Protein 4JJJ (pdb70)

Structure (mmCIF, N/CA/C/O backbone):
data_4JJJ
#
_entry.id   4JJJ
#
_cell.length_a   56.458
_cell.length_b   88.494
_cell.length_c   66.753
_cell.angle_alpha   90.00
_cell.angle_beta   113.72
_cell.angle_gamma   90.00
#
_symmetry.space_group_name_H-M   'P 1 21 1'
#
loop_
_entity.id
_entity.type
_entity.pdbx_description
1 polymer 'Cellulose 1,4-beta-cellobiosidase'
2 branched beta-D-glucopyranose-(1-4)-beta-D-glucopyranose
3 branched beta-D-glucopyranose-(1-4)-alpha-D-glucopyranose
4 branched beta-D-glucopyranose-(1-4)-beta-D-glucopyranose-(1-4)-beta-D-glucopyranose-(1-4)-beta-D-glucopyranose-(1-4)-beta-D-glucopyranose-(1-4)-beta-D-glucopyranose
5 non-polymer 'CALCIUM ION'
6 non-polymer 'SODIUM ION'
7 non-polymer 'FE (III) ION'
8 non-polymer 'ZINC ION'
9 non-polymer 'ACETATE ION'
10 non-polymer 1,2-ETHANEDIOL
11 water water
#
loop_
_atom_site.group_PDB
_atom_site.id
_atom_site.type_symbol
_atom_site.label_atom_id
_atom_site.label_alt_id
_atom_site.label_comp_id
_atom_site.label_asym_id
_atom_site.label_entity_id
_atom_site.label_seq_id
_atom_site.pdbx_PDB_ins_code
_atom_site.Cartn_x
_atom_site.Cartn_y
_atom_site.Cartn_z
_atom_site.occupancy
_atom_site.B_iso_or_equiv
_atom_site.auth_seq_id
_atom_site.auth_comp_id
_atom_site.auth_asym_id
_atom_site.auth_atom_id
_atom_site.pdbx_PDB_model_num
ATOM 1 N N . SER A 1 1 ? 11.450 25.216 19.142 1.00 26.55 1 SER A N 1
ATOM 2 C CA . SER A 1 1 ? 10.340 25.947 19.814 1.00 24.75 1 SER A CA 1
ATOM 3 C C . SER A 1 1 ? 10.899 26.860 20.944 1.00 23.17 1 SER A C 1
ATOM 4 O O . SER A 1 1 ? 12.091 26.749 21.383 1.00 21.02 1 SER A O 1
ATOM 7 N N . TYR A 1 2 ? 10.001 27.739 21.445 1.00 21.15 2 TYR A N 1
ATOM 8 C CA . TYR A 1 2 ? 10.416 28.450 22.650 1.00 15.37 2 TYR A CA 1
ATOM 9 C C . TYR A 1 2 ? 10.425 27.516 23.835 1.00 16.66 2 TYR A C 1
ATOM 10 O O . TYR A 1 2 ? 11.032 27.838 24.806 1.00 12.12 2 TYR A O 1
ATOM 19 N N . ASP A 1 3 ? 9.686 26.400 23.864 1.00 16.79 3 ASP A N 1
ATOM 20 C CA . ASP A 1 3 ? 9.788 25.480 24.985 1.00 17.76 3 ASP A CA 1
ATOM 21 C C . ASP A 1 3 ? 11.210 24.833 24.891 1.00 14.50 3 ASP A C 1
ATOM 22 O O . ASP A 1 3 ? 11.801 24.584 25.931 1.00 14.31 3 ASP A O 1
ATOM 27 N N . GLN A 1 4 ? 11.764 24.645 23.698 1.00 14.05 4 GLN A N 1
ATOM 28 C CA . GLN A 1 4 ? 13.190 24.170 23.529 1.00 15.64 4 GLN A CA 1
ATOM 29 C C . GLN A 1 4 ? 14.176 25.207 24.063 1.00 12.66 4 GLN A C 1
ATOM 30 O O . GLN A 1 4 ? 15.074 24.863 24.797 1.00 8.48 4 GLN A O 1
ATOM 36 N N . ALA A 1 5 ? 13.809 26.467 23.791 1.00 9.58 5 ALA A N 1
ATOM 37 C CA . ALA A 1 5 ? 14.658 27.624 24.297 1.00 8.11 5 ALA A CA 1
ATOM 38 C C . ALA A 1 5 ? 14.580 27.682 25.804 1.00 7.51 5 ALA A C 1
ATOM 39 O O . ALA A 1 5 ? 15.629 27.942 26.456 1.00 7.69 5 ALA A O 1
ATOM 41 N N . PHE A 1 6 ? 13.365 27.523 26.356 1.00 6.75 6 PHE A N 1
ATOM 42 C CA . PHE A 1 6 ? 13.228 27.451 27.818 1.00 6.96 6 PHE A CA 1
ATOM 43 C C . PHE A 1 6 ? 14.162 26.357 28.352 1.00 7.56 6 PHE A C 1
ATOM 44 O O . PHE A 1 6 ? 14.897 26.547 29.285 1.00 6.50 6 PHE A O 1
ATOM 52 N N . LEU A 1 7 ? 14.046 25.163 27.786 1.00 7.52 7 LEU A N 1
ATOM 53 C CA . LEU A 1 7 ? 14.765 24.057 28.428 1.00 6.82 7 LEU A CA 1
ATOM 54 C C . LEU A 1 7 ? 16.290 24.313 28.286 1.00 6.06 7 LEU A C 1
ATOM 55 O O . LEU A 1 7 ? 17.000 23.944 29.191 1.00 6.91 7 LEU A O 1
ATOM 60 N N . GLU A 1 8 ? 16.729 24.901 27.213 1.00 6.21 8 GLU A N 1
ATOM 61 C CA . GLU A 1 8 ? 18.165 25.186 27.010 1.00 6.63 8 GLU A CA 1
ATOM 62 C C . GLU A 1 8 ? 18.667 26.154 28.087 1.00 6.36 8 GLU A C 1
ATOM 63 O O . GLU A 1 8 ? 19.721 25.956 28.680 1.00 6.34 8 GLU A O 1
ATOM 69 N N . GLN A 1 9 ? 17.931 27.245 28.240 1.00 6.18 9 GLN A N 1
ATOM 70 C CA . GLN A 1 9 ? 18.275 28.243 29.263 1.00 5.93 9 GLN A CA 1
ATOM 71 C C . GLN A 1 9 ? 18.209 27.656 30.666 1.00 5.51 9 GLN A C 1
ATOM 72 O O . GLN A 1 9 ? 19.112 27.881 31.496 1.00 6.30 9 GLN A O 1
ATOM 78 N N . TYR A 1 10 ? 17.123 26.909 31.012 1.00 5.32 10 TYR A N 1
ATOM 79 C CA . TYR A 1 10 ? 16.984 26.202 32.245 1.00 5.23 10 TYR A CA 1
ATOM 80 C C . TYR A 1 10 ? 18.239 25.371 32.509 1.00 5.05 10 TYR A C 1
ATOM 81 O O . TYR A 1 10 ? 18.804 25.365 33.600 1.00 5.06 10 TYR A O 1
ATOM 90 N N . GLU A 1 11 ? 18.643 24.554 31.509 1.00 5.26 11 GLU A N 1
ATOM 91 C CA . GLU A 1 11 ? 19.809 23.691 31.663 1.00 5.64 11 GLU A CA 1
ATOM 92 C C . GLU A 1 11 ? 21.069 24.430 31.967 1.00 5.32 11 GLU A C 1
ATOM 93 O O . GLU A 1 11 ? 21.833 24.033 32.820 1.00 5.98 11 GLU A O 1
ATOM 99 N N . LYS A 1 12 ? 21.271 25.543 31.325 1.00 6.32 12 LYS A N 1
ATOM 100 C CA . LYS A 1 12 ? 22.422 26.411 31.655 1.00 5.67 12 LYS A CA 1
ATOM 101 C C . LYS A 1 12 ? 22.452 26.907 33.110 1.00 5.65 12 LYS A C 1
ATOM 102 O O . LYS A 1 12 ? 23.417 26.888 33.780 1.00 6.26 12 LYS A O 1
ATOM 108 N N . ILE A 1 13 ? 21.275 27.338 33.559 1.00 5.41 13 ILE A N 1
ATOM 109 C CA . ILE A 1 13 ? 21.134 27.887 34.906 1.00 5.45 13 ILE A CA 1
ATOM 110 C C . ILE A 1 13 ? 21.442 26.782 35.904 1.00 5.48 13 ILE A C 1
ATOM 111 O O . ILE A 1 13 ? 22.039 26.970 36.981 1.00 5.78 13 ILE A O 1
ATOM 116 N N . LYS A 1 14 ? 20.989 25.547 35.628 1.00 5.33 14 LYS A N 1
ATOM 117 C CA . LYS A 1 14 ? 21.073 24.454 36.586 1.00 6.09 14 LYS A CA 1
ATOM 118 C C . LYS A 1 14 ? 22.385 23.623 36.417 1.00 6.93 14 LYS A C 1
ATOM 119 O O . LYS A 1 14 ? 22.586 22.711 37.256 1.00 9.93 14 LYS A O 1
ATOM 125 N N . ASP A 1 15 ? 23.156 23.876 35.367 1.00 6.84 15 ASP A N 1
ATOM 126 C CA . ASP A 1 15 ? 24.433 23.141 35.193 1.00 7.75 15 ASP A CA 1
ATOM 127 C C . ASP A 1 15 ? 25.494 23.671 36.161 1.00 8.39 15 ASP A C 1
ATOM 128 O O . ASP A 1 15 ? 25.819 24.838 36.167 1.00 8.15 15 ASP A O 1
ATOM 133 N N . PRO A 1 16 ? 25.984 22.820 37.082 1.00 8.97 16 PRO A N 1
ATOM 134 C CA . PRO A 1 16 ? 26.933 23.338 38.067 1.00 10.33 16 PRO A CA 1
ATOM 135 C C . PRO A 1 16 ? 28.141 24.060 37.496 1.00 9.56 16 PRO A C 1
ATOM 136 O O . PRO A 1 16 ? 28.681 24.986 38.147 1.00 9.24 16 PRO A O 1
ATOM 140 N N . ALA A 1 17 ? 28.544 23.715 36.289 1.00 8.32 17 ALA A N 1
ATOM 141 C CA . ALA A 1 17 ? 29.686 24.379 35.642 1.00 7.65 17 ALA A CA 1
ATOM 142 C C . ALA A 1 17 ? 29.409 25.839 35.361 1.00 8.08 17 ALA A C 1
ATOM 143 O O . ALA A 1 17 ? 30.316 26.666 35.211 1.00 10.20 17 ALA A O 1
ATOM 145 N N . SER A 1 18 ? 28.137 26.227 35.204 1.00 7.20 18 SER A N 1
ATOM 146 C CA . SER A 1 18 ? 27.801 27.604 34.984 1.00 8.14 18 SER A CA 1
ATOM 147 C C . SER A 1 18 ? 28.038 28.477 36.232 1.00 8.16 18 SER A C 1
ATOM 148 O O . SER A 1 18 ? 28.215 29.712 36.094 1.00 8.43 18 SER A O 1
ATOM 151 N N . GLY A 1 19 ? 27.907 27.928 37.409 1.00 7.56 19 GLY A N 1
ATOM 152 C CA . GLY A 1 19 ? 28.189 28.654 38.620 1.00 7.34 19 GLY A CA 1
ATOM 153 C C . GLY A 1 19 ? 27.081 29.536 39.178 1.00 6.74 19 GLY A C 1
ATOM 154 O O . GLY A 1 19 ? 27.408 30.427 39.948 1.00 6.89 19 GLY A O 1
ATOM 155 N N . TYR A 1 20 ? 25.814 29.241 38.891 1.00 6.36 20 TYR A N 1
ATOM 156 C CA . TYR A 1 20 ? 24.700 30.057 39.450 1.00 6.39 20 TYR A CA 1
ATOM 157 C C . TYR A 1 20 ? 24.411 29.791 40.952 1.00 6.07 20 TYR A C 1
ATOM 158 O O . TYR A 1 20 ? 23.692 30.588 41.563 1.00 6.24 20 TYR A O 1
ATOM 167 N N . PHE A 1 21 ? 24.785 28.629 41.468 1.00 6.20 21 PHE A N 1
ATOM 168 C CA . PHE A 1 21 ? 24.391 28.186 42.767 1.00 6.97 21 PHE A CA 1
ATOM 169 C C . PHE A 1 21 ? 25.560 27.663 43.606 1.00 7.86 21 PHE A C 1
ATOM 170 O O . PHE A 1 21 ? 26.601 27.261 43.048 1.00 8.71 21 PHE A O 1
ATOM 178 N N A ARG A 1 22 ? 25.373 27.642 44.919 0.50 8.39 22 ARG A N 1
ATOM 179 N N B ARG A 1 22 ? 25.372 27.645 44.920 0.50 8.32 22 ARG A N 1
ATOM 180 C CA A ARG A 1 22 ? 26.212 26.818 45.819 0.50 8.83 22 ARG A CA 1
ATOM 181 C CA B ARG A 1 22 ? 26.217 26.839 45.831 0.50 8.68 22 ARG A CA 1
ATOM 182 C C A ARG A 1 22 ? 25.339 25.732 46.407 0.50 9.82 22 ARG A C 1
ATOM 183 C C B ARG A 1 22 ? 25.342 25.736 46.408 0.50 9.73 22 ARG A C 1
ATOM 184 O O A ARG A 1 22 ? 24.212 25.995 46.846 0.50 8.77 22 ARG A O 1
ATOM 185 O O B ARG A 1 22 ? 24.208 25.992 46.831 0.50 8.72 22 ARG A O 1
ATOM 200 N N . GLU A 1 23 ? 25.867 24.487 46.458 1.00 10.29 23 GLU A N 1
ATOM 201 C CA . GLU A 1 23 ? 25.145 23.370 46.967 1.00 11.12 23 GLU A CA 1
ATOM 202 C C . GLU A 1 23 ? 25.600 23.153 48.397 1.00 10.69 23 GLU A C 1
ATOM 203 O O . GLU A 1 23 ? 26.807 23.180 48.706 1.00 11.68 23 GLU A O 1
ATOM 209 N N . PHE A 1 24 ? 24.629 23.001 49.240 1.00 11.37 24 PHE A N 1
ATOM 210 C CA . PHE A 1 24 ? 24.782 22.646 50.673 1.00 13.79 24 PHE A CA 1
ATOM 211 C C . PHE A 1 24 ? 23.962 21.385 50.929 1.00 17.42 24 PHE A C 1
ATOM 212 O O . PHE A 1 24 ? 22.724 21.393 50.981 1.00 15.43 24 PHE A O 1
ATOM 220 N N A ASN A 1 25 ? 24.653 20.268 51.129 0.50 20.26 25 ASN A N 1
ATOM 221 N N B ASN A 1 25 ? 24.699 20.285 51.085 0.50 22.28 25 ASN A N 1
ATOM 222 C CA A ASN A 1 25 ? 23.978 18.984 51.441 0.50 21.06 25 ASN A CA 1
ATOM 223 C CA B ASN A 1 25 ? 24.128 18.945 51.310 0.50 24.46 25 ASN A CA 1
ATOM 224 C C A ASN A 1 25 ? 22.792 18.581 50.523 0.50 19.97 25 ASN A C 1
ATOM 225 C C B ASN A 1 25 ? 22.836 18.675 50.544 0.50 21.84 25 ASN A C 1
ATOM 226 O O A ASN A 1 25 ? 21.739 18.202 50.992 0.50 20.05 25 ASN A O 1
ATOM 227 O O B ASN A 1 25 ? 21.771 18.539 51.150 0.50 20.79 25 ASN A O 1
ATOM 236 N N . GLY A 1 26 ? 22.946 18.710 49.219 1.00 18.87 26 GLY A N 1
ATOM 237 C CA . GLY A 1 26 ? 21.884 18.317 48.316 1.00 18.16 26 GLY A CA 1
ATOM 238 C C . GLY A 1 26 ? 20.899 19.416 47.951 1.00 18.88 26 GLY A C 1
ATOM 239 O O . GLY A 1 26 ? 20.102 19.213 47.037 1.00 18.76 26 GLY A O 1
ATOM 240 N N . LEU A 1 27 ? 21.028 20.571 48.627 1.00 12.30 27 LEU A N 1
ATOM 241 C CA . LEU A 1 27 ? 20.091 21.697 48.377 1.00 10.79 27 LEU A CA 1
ATOM 242 C C . LEU A 1 27 ? 20.863 22.816 47.740 1.00 9.89 27 LEU A C 1
ATOM 243 O O . LEU A 1 27 ? 22.034 22.957 47.968 1.00 11.84 27 LEU A O 1
ATOM 248 N N . LEU A 1 28 ? 20.203 23.580 46.867 1.00 8.40 28 LEU A N 1
ATOM 249 C CA . LEU A 1 28 ? 20.840 24.640 46.106 1.00 7.46 28 LEU A CA 1
ATOM 250 C C . LEU A 1 28 ? 20.440 26.017 46.631 1.00 6.99 28 LEU A C 1
ATOM 251 O O . LEU A 1 28 ? 19.292 26.265 46.894 1.00 7.18 28 LEU A O 1
ATOM 256 N N . VAL A 1 29 ? 21.443 26.861 46.701 1.00 5.91 29 VAL A N 1
ATOM 257 C CA . VAL A 1 29 ? 21.282 28.271 47.067 1.00 5.88 29 VAL A CA 1
ATOM 258 C C . VAL A 1 29 ? 21.806 29.123 45.907 1.00 6.37 29 VAL A C 1
ATOM 259 O O . VAL A 1 29 ? 22.995 29.100 45.571 1.00 6.34 29 VAL A O 1
ATOM 263 N N . PRO A 1 30 ? 20.915 29.872 45.246 1.00 5.39 30 PRO A N 1
ATOM 264 C CA . PRO A 1 30 ? 21.375 30.690 44.123 1.00 5.60 30 PRO A CA 1
ATOM 265 C C . PRO A 1 30 ? 22.169 31.889 44.590 1.00 5.36 30 PRO A C 1
ATOM 266 O O . PRO A 1 30 ? 21.878 32.434 45.654 1.00 5.89 30 PRO A O 1
ATOM 270 N N . TYR A 1 31 ? 23.155 32.283 43.826 1.00 5.19 31 TYR A N 1
ATOM 271 C CA . TYR A 1 31 ? 23.846 33.547 44.027 1.00 5.35 31 TYR A CA 1
ATOM 272 C C . TYR A 1 31 ? 23.064 34.641 43.375 1.00 5.34 31 TYR A C 1
ATOM 273 O O . TYR A 1 31 ? 22.289 34.416 42.471 1.00 5.82 31 TYR A O 1
ATOM 282 N N . HIS A 1 32 ? 23.355 35.897 43.768 1.00 5.33 32 HIS A N 1
ATOM 283 C CA . HIS A 1 32 ? 22.801 37.068 43.064 1.00 5.00 32 HIS A CA 1
ATOM 284 C C . HIS A 1 32 ? 23.194 37.031 41.587 1.00 5.16 32 HIS A C 1
ATOM 285 O O . HIS A 1 32 ? 22.414 37.251 40.693 1.00 5.92 32 HIS A O 1
ATOM 292 N N . SER A 1 33 ? 24.464 36.686 41.371 1.00 5.27 33 SER A N 1
ATOM 293 C CA . SER A 1 33 ? 25.018 36.579 39.993 1.00 5.69 33 SER A CA 1
ATOM 294 C C . SER A 1 33 ? 26.193 35.656 39.948 1.00 6.09 33 SER A C 1
ATOM 295 O O . SER A 1 33 ? 26.860 35.389 40.930 1.00 5.85 33 SER A O 1
ATOM 298 N N . VAL A 1 34 ? 26.488 35.179 38.744 1.00 6.03 34 VAL A N 1
ATOM 299 C CA . VAL A 1 34 ? 27.649 34.333 38.546 1.00 6.16 34 VAL A CA 1
ATOM 300 C C . VAL A 1 34 ? 28.943 35.098 38.867 1.00 6.20 34 VAL A C 1
ATOM 301 O O . VAL A 1 34 ? 29.820 34.586 39.647 1.00 7.76 34 VAL A O 1
ATOM 305 N N . GLU A 1 35 ? 29.007 36.321 38.391 1.00 7.06 35 GLU A N 1
ATOM 306 C CA . GLU A 1 35 ? 30.132 37.220 38.578 1.00 7.79 35 GLU A CA 1
ATOM 307 C C . GLU A 1 35 ? 30.078 37.771 39.995 1.00 6.99 35 GLU A C 1
ATOM 308 O O . GLU A 1 35 ? 29.002 38.073 40.491 1.00 7.47 35 GLU A O 1
ATOM 314 N N . THR A 1 36 ? 31.246 37.946 40.638 1.00 6.03 36 THR A N 1
ATOM 315 C CA . THR A 1 36 ? 31.315 38.396 41.982 1.00 5.89 36 THR A CA 1
ATOM 316 C C . THR A 1 36 ? 31.309 39.895 42.179 1.00 6.06 36 THR A C 1
ATOM 317 O O . THR A 1 36 ? 30.8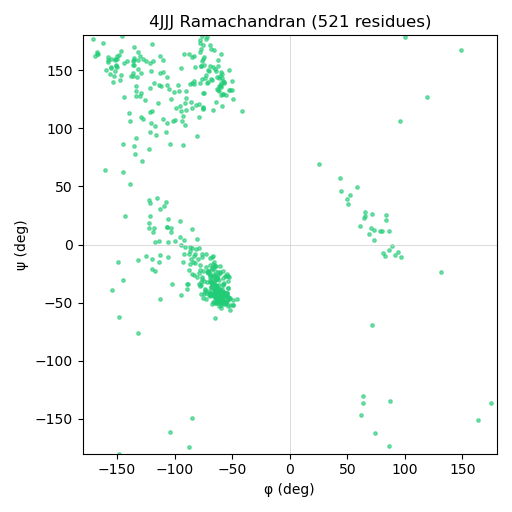09 40.366 43.166 1.00 5.98 36 THR A O 1
ATOM 321 N N A MET A 1 37 ? 31.893 40.642 41.237 0.50 5.88 37 MET A N 1
ATOM 322 N N B MET A 1 37 ? 31.866 40.637 41.228 0.50 5.73 37 MET A N 1
ATOM 323 C CA A MET A 1 37 ? 32.037 42.142 41.409 0.50 5.99 37 MET A CA 1
ATOM 324 C CA B MET A 1 37 ? 32.008 42.118 41.425 0.50 5.77 37 MET A CA 1
ATOM 325 C C A MET A 1 37 ? 30.842 42.857 40.808 0.50 5.48 37 MET A C 1
ATOM 326 C C B MET A 1 37 ? 30.841 42.863 40.809 0.50 5.36 37 MET A C 1
ATOM 327 O O A MET A 1 37 ? 30.809 43.135 39.587 0.50 6.87 37 MET A O 1
ATOM 328 O O B MET A 1 37 ? 30.828 43.177 39.593 0.50 6.75 37 MET A O 1
ATOM 337 N N . ILE A 1 38 ? 29.908 43.190 41.692 1.00 5.57 38 ILE A N 1
ATOM 338 C CA . ILE A 1 38 ? 28.673 43.782 41.303 1.00 5.29 38 ILE A CA 1
ATOM 339 C C . ILE A 1 38 ? 28.112 44.487 42.519 1.00 5.00 38 ILE A C 1
ATOM 340 O O . ILE A 1 38 ? 28.042 43.917 43.605 1.00 5.48 38 ILE A O 1
ATOM 345 N N . VAL A 1 39 ? 27.720 45.757 42.338 1.00 4.71 39 VAL A N 1
ATOM 346 C CA . VAL A 1 39 ? 27.298 46.588 43.438 1.00 5.11 39 VAL A CA 1
ATOM 34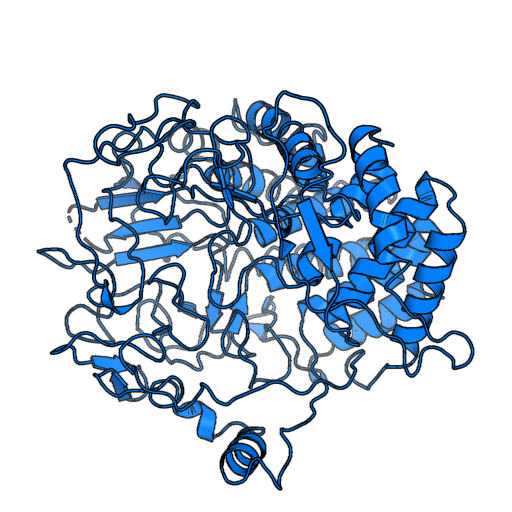7 C C . VAL A 1 39 ? 26.064 47.416 42.987 1.00 5.71 39 VAL A C 1
ATOM 348 O O . VAL A 1 39 ? 26.150 48.319 42.132 1.00 7.48 39 VAL A O 1
ATOM 352 N N . GLU A 1 40 ? 24.878 47.021 43.496 1.00 5.16 40 GLU A N 1
ATOM 353 C CA . GLU A 1 40 ? 23.640 47.627 42.957 1.00 5.51 40 GLU A CA 1
ATOM 354 C C . GLU A 1 40 ? 22.484 47.618 43.923 1.00 5.82 40 GLU A C 1
ATOM 355 O O . GLU A 1 40 ? 21.675 48.538 43.960 1.00 7.20 40 GLU A O 1
ATOM 361 N N . ALA A 1 41 ? 22.313 46.564 44.684 1.00 5.71 41 ALA A N 1
ATOM 362 C CA . ALA A 1 41 ? 21.311 46.402 45.697 1.00 5.43 41 ALA A CA 1
ATOM 363 C C . ALA A 1 41 ? 21.878 45.524 46.792 1.00 5.25 41 ALA A C 1
ATOM 364 O O . ALA A 1 41 ? 22.217 46.052 47.808 1.00 6.12 41 ALA A O 1
ATOM 366 N N . PRO A 1 42 ? 22.237 44.262 46.493 1.00 5.43 42 PRO A N 1
ATOM 367 C CA . PRO A 1 42 ? 23.341 43.598 47.197 1.00 5.64 42 PRO A CA 1
ATOM 368 C C . PRO A 1 42 ? 24.616 44.322 46.764 1.00 5.48 42 PRO A C 1
ATOM 369 O O . PRO A 1 42 ? 24.606 45.028 45.744 1.00 6.58 42 PRO A O 1
ATOM 373 N N . ASP A 1 43 ? 25.704 44.041 47.476 1.00 5.85 43 ASP A N 1
ATOM 374 C CA . ASP A 1 43 ? 26.966 44.661 47.153 1.00 5.72 43 ASP A CA 1
ATOM 375 C C . ASP A 1 43 ? 28.068 43.665 46.853 1.00 5.71 43 ASP A C 1
ATOM 376 O O . ASP A 1 43 ? 29.239 44.086 46.738 1.00 5.56 43 ASP A O 1
ATOM 381 N N . HIS A 1 44 ? 27.706 42.419 46.641 1.00 5.62 44 HIS A N 1
ATOM 382 C CA . HIS A 1 44 ? 28.613 41.363 46.207 1.00 6.13 44 HIS A CA 1
ATOM 383 C C . HIS A 1 44 ? 27.823 40.321 45.474 1.00 6.46 44 HIS A C 1
ATOM 384 O O . HIS A 1 44 ? 26.685 40.006 45.922 1.00 6.06 44 HIS A O 1
ATOM 391 N N . GLY A 1 45 ? 28.382 39.774 44.374 1.00 6.48 45 GLY A N 1
ATOM 392 C CA . GLY A 1 45 ? 27.653 38.824 43.516 1.00 6.04 45 GLY A CA 1
ATOM 393 C C . GLY A 1 45 ? 27.290 37.563 44.193 1.00 5.88 45 GLY A C 1
ATOM 394 O O . GLY A 1 45 ? 26.369 36.871 43.742 1.00 6.19 45 GLY A O 1
ATOM 395 N N . HIS A 1 46 ? 28.085 37.114 45.191 1.00 5.23 46 HIS A N 1
ATOM 396 C CA . HIS A 1 46 ? 27.784 35.885 45.844 1.00 5.59 46 HIS A CA 1
ATOM 397 C C . HIS A 1 46 ? 27.218 36.082 47.242 1.00 5.55 46 HIS A C 1
ATOM 398 O O . HIS A 1 46 ? 27.060 35.129 47.990 1.00 6.61 46 HIS A O 1
ATOM 405 N N . GLN A 1 47 ? 26.653 37.289 47.486 1.00 5.91 47 GLN A N 1
ATOM 406 C CA . GLN A 1 47 ? 25.539 37.358 48.324 1.00 5.94 47 GLN A CA 1
ATOM 407 C C . GLN A 1 47 ? 24.402 36.710 47.598 1.00 6.02 47 GLN A C 1
ATOM 408 O O . GLN A 1 47 ? 24.491 36.493 46.421 1.00 6.36 47 GLN A O 1
ATOM 414 N N . THR A 1 48 ? 23.282 36.503 48.235 1.00 5.82 48 THR A N 1
ATOM 415 C CA . THR A 1 48 ? 22.035 36.263 47.563 1.00 5.85 48 THR A CA 1
ATOM 416 C C . THR A 1 48 ? 20.893 36.882 48.360 1.00 5.37 48 THR A C 1
ATOM 417 O O . THR A 1 48 ? 21.065 37.550 49.385 1.00 5.32 48 THR A O 1
ATOM 421 N N . THR A 1 49 ? 19.719 36.725 47.809 1.00 5.11 49 THR A N 1
ATOM 422 C CA . THR A 1 49 ? 18.564 37.523 48.176 1.00 5.07 49 THR A CA 1
ATOM 423 C C . THR A 1 49 ? 17.329 36.693 48.207 1.00 5.24 49 THR A C 1
ATOM 424 O O . THR A 1 49 ? 17.224 35.648 47.494 1.00 5.50 49 THR A O 1
ATOM 428 N N . SER A 1 50 ? 16.339 37.156 48.925 1.00 4.77 50 SER A N 1
ATOM 429 C CA . SER A 1 50 ? 15.047 36.533 48.878 1.00 4.74 50 SER A CA 1
ATOM 430 C C . SER A 1 50 ? 14.468 36.699 47.458 1.00 4.69 50 SER A C 1
ATOM 431 O O . SER A 1 50 ? 13.705 35.825 46.969 1.00 5.09 50 SER A O 1
ATOM 434 N N . GLU A 1 51 ? 14.808 37.763 46.770 1.00 4.40 51 GLU A N 1
ATOM 435 C CA . GLU A 1 51 ? 14.496 37.901 45.403 1.00 4.42 51 GLU A CA 1
ATOM 436 C C . GLU A 1 51 ? 14.956 36.670 44.611 1.00 4.46 51 GLU A C 1
ATOM 437 O O . GLU A 1 51 ? 14.228 36.120 43.802 1.00 4.21 51 GLU A O 1
ATOM 443 N N . ALA A 1 52 ? 16.239 36.355 44.708 1.00 4.70 52 ALA A N 1
ATOM 444 C CA . ALA A 1 52 ? 16.765 35.195 43.962 1.00 4.49 52 ALA A CA 1
ATOM 445 C C . ALA A 1 52 ? 16.018 33.942 44.254 1.00 4.44 52 ALA A C 1
ATOM 446 O O . ALA A 1 52 ? 15.726 33.167 43.348 1.00 4.80 52 ALA A O 1
ATOM 448 N N . PHE A 1 53 ? 15.692 33.742 45.546 1.00 4.69 53 PHE A N 1
ATOM 449 C CA . PHE A 1 53 ? 14.899 32.554 45.871 1.00 5.18 53 PHE A CA 1
ATOM 450 C C . PHE A 1 53 ? 13.514 32.534 45.257 1.00 5.54 53 PHE A C 1
ATOM 451 O O . PHE A 1 53 ? 13.122 31.529 44.702 1.00 5.40 53 PHE A O 1
ATOM 459 N N . SER A 1 54 ? 12.878 33.716 45.152 1.00 5.48 54 SER A N 1
ATOM 460 C CA . SER A 1 54 ? 11.572 33.770 44.498 1.00 5.28 54 SER A CA 1
ATOM 461 C C . SER A 1 54 ? 11.667 33.424 43.043 1.00 5.03 54 SER A C 1
ATOM 462 O O . SER A 1 54 ? 10.790 32.779 42.470 1.00 5.51 54 SER A O 1
ATOM 465 N N . TYR A 1 55 ? 12.765 33.844 42.380 1.00 4.82 55 TYR A N 1
ATOM 466 C CA . TYR A 1 55 ? 13.001 33.511 41.011 1.00 4.66 55 TYR A CA 1
ATOM 467 C C . TYR A 1 55 ? 13.374 32.023 40.806 1.00 4.81 55 TYR A C 1
ATOM 468 O O . TYR A 1 55 ? 13.003 31.428 39.812 1.00 5.30 55 TYR A O 1
ATOM 477 N N . TYR A 1 56 ? 14.051 31.437 41.788 1.00 4.80 56 TYR A N 1
ATOM 478 C CA . TYR A 1 56 ? 14.389 30.016 41.766 1.00 5.31 56 TYR A CA 1
ATOM 479 C C . TYR A 1 56 ? 13.100 29.216 41.787 1.00 5.22 56 TYR A C 1
ATOM 480 O O . TYR A 1 56 ? 12.890 28.305 40.985 1.00 5.31 56 TYR A O 1
ATOM 489 N N . LEU A 1 57 ? 12.163 29.628 42.613 1.00 5.16 57 LEU A N 1
ATOM 490 C CA . LEU A 1 57 ? 10.805 29.004 42.635 1.00 5.32 57 LEU A CA 1
ATOM 491 C C . LEU A 1 57 ? 10.224 29.118 41.252 1.00 5.33 57 LEU A C 1
ATOM 492 O O . LEU A 1 57 ? 9.644 28.154 40.691 1.00 5.75 57 LEU A O 1
ATOM 497 N N . TRP A 1 58 ? 10.235 30.346 40.669 1.00 5.09 58 TRP A N 1
ATOM 498 C CA . TRP A 1 58 ? 9.608 30.587 39.390 1.00 5.22 58 TRP A CA 1
ATOM 499 C C . TRP A 1 58 ? 10.157 29.658 38.303 1.00 5.26 58 TRP A C 1
ATOM 500 O O . TRP A 1 58 ? 9.410 29.061 37.473 1.00 5.49 58 TRP A O 1
ATOM 511 N N . LEU A 1 59 ? 11.510 29.464 38.294 1.00 4.73 59 LEU A N 1
ATOM 512 C CA . LEU A 1 59 ? 12.118 28.632 37.304 1.00 5.51 59 LEU A CA 1
ATOM 513 C C . LEU A 1 59 ? 11.671 27.184 37.452 1.00 5.58 59 LEU A C 1
ATOM 514 O O . LEU A 1 59 ? 11.355 26.535 36.434 1.00 6.16 59 LEU A O 1
ATOM 519 N N . GLU A 1 60 ? 11.651 26.689 38.680 1.00 5.59 60 GLU A N 1
ATOM 520 C CA . GLU A 1 60 ? 11.205 25.315 38.880 1.00 5.86 60 GLU A CA 1
ATOM 521 C C . GLU A 1 60 ? 9.738 25.113 38.680 1.00 5.98 60 GLU A C 1
ATOM 522 O O . GLU A 1 60 ? 9.344 24.007 38.306 1.00 7.28 60 GLU A O 1
ATOM 528 N N . ALA A 1 61 ? 8.941 26.177 38.846 1.00 5.60 61 ALA A N 1
ATOM 529 C CA . ALA A 1 61 ? 7.504 25.985 38.585 1.00 5.91 61 ALA A CA 1
ATOM 530 C C . ALA A 1 61 ? 7.287 25.799 37.094 1.00 5.51 61 ALA A C 1
ATOM 531 O O . ALA A 1 61 ? 6.475 24.959 36.624 1.00 6.14 61 ALA A O 1
ATOM 533 N N . TYR A 1 62 ? 7.946 26.593 36.258 1.00 5.72 62 TYR A N 1
ATOM 534 C CA . TYR A 1 62 ? 7.887 26.420 34.796 1.00 5.85 62 TYR A CA 1
ATOM 535 C C . TYR A 1 62 ? 8.496 25.085 34.396 1.00 5.70 62 TYR A C 1
ATOM 536 O O . TYR A 1 62 ? 7.978 24.444 33.492 1.00 6.67 62 TYR A O 1
ATOM 545 N N . TYR A 1 63 ? 9.515 24.619 35.063 1.00 6.65 63 TYR A N 1
ATOM 546 C CA . TYR A 1 63 ? 9.992 23.281 34.827 1.00 6.75 63 TYR A CA 1
ATOM 547 C C . TYR A 1 63 ? 8.912 22.241 35.080 1.00 7.41 63 TYR A C 1
ATOM 548 O O . TYR A 1 63 ? 8.732 21.308 34.269 1.00 6.91 63 TYR A O 1
ATOM 557 N N . GLY A 1 64 ? 8.186 22.336 36.183 1.00 6.91 64 GLY A N 1
ATOM 558 C CA . GLY A 1 64 ? 6.997 21.513 36.377 1.00 7.79 64 GLY A CA 1
ATOM 559 C C . GLY A 1 64 ? 5.967 21.576 35.326 1.00 9.25 64 GLY A C 1
ATOM 560 O O . GLY A 1 64 ? 5.397 20.572 34.927 1.00 10.12 64 GLY A O 1
ATOM 561 N N . ARG A 1 65 ? 5.687 22.762 34.823 1.00 8.15 65 ARG A N 1
ATOM 562 C CA . ARG A 1 65 ? 4.725 22.928 33.741 1.00 8.47 65 ARG A CA 1
ATOM 563 C C . ARG A 1 65 ? 5.128 22.150 32.522 1.00 8.68 65 ARG A C 1
ATOM 564 O O . ARG A 1 65 ? 4.327 21.415 31.923 1.00 8.75 65 ARG A O 1
ATOM 572 N N . VAL A 1 66 ? 6.394 22.266 32.197 1.00 7.78 66 VAL A N 1
ATOM 573 C CA . VAL A 1 66 ? 6.885 21.775 30.940 1.00 9.80 66 VAL A CA 1
ATOM 574 C C . VAL A 1 66 ? 7.071 20.230 31.042 1.00 9.73 66 VAL A C 1
ATOM 575 O O . VAL A 1 66 ? 6.835 19.505 30.035 1.00 12.95 66 VAL A O 1
ATOM 579 N N . THR A 1 67 ? 7.438 19.723 32.173 1.00 9.14 67 THR A N 1
ATOM 580 C CA . THR A 1 67 ? 7.827 18.307 32.297 1.00 10.80 67 THR A CA 1
ATOM 581 C C . THR A 1 67 ? 6.901 17.462 33.132 1.00 11.36 67 THR A C 1
ATOM 582 O O . THR A 1 67 ? 6.973 16.208 33.121 1.00 13.09 67 THR A O 1
ATOM 586 N N . GLY A 1 68 ? 6.025 18.049 33.919 1.00 9.44 68 GLY A N 1
ATOM 587 C CA . GLY A 1 68 ? 5.287 17.382 34.986 1.00 9.69 68 GLY A CA 1
ATOM 588 C C . GLY A 1 68 ? 6.021 16.918 36.175 1.00 10.67 68 GLY A C 1
ATOM 589 O O . GLY A 1 68 ? 5.433 16.244 37.022 1.00 10.65 68 GLY A O 1
ATOM 590 N N . ASP A 1 69 ? 7.288 17.267 36.348 1.00 8.37 69 ASP A N 1
ATOM 591 C CA . ASP A 1 69 ? 8.082 16.896 37.502 1.00 8.57 69 ASP A CA 1
ATOM 592 C C . ASP A 1 69 ? 8.125 18.076 38.452 1.00 9.35 69 ASP A C 1
ATOM 593 O O . ASP A 1 69 ? 8.737 19.124 38.115 1.00 8.11 69 ASP A O 1
ATOM 598 N N . TRP A 1 70 ? 7.399 17.923 39.552 1.00 8.05 70 TRP A N 1
ATOM 599 C CA . TRP A 1 70 ? 7.340 18.931 40.606 1.00 8.60 70 TRP A CA 1
ATOM 600 C C . TRP A 1 70 ? 8.387 18.797 41.705 1.00 8.38 70 TRP A C 1
ATOM 601 O O . TRP A 1 70 ? 8.387 19.602 42.664 1.00 8.28 70 TRP A O 1
ATOM 612 N N A LYS A 1 71 ? 9.313 17.815 41.679 0.50 8.08 71 LYS A N 1
ATOM 613 N N B LYS A 1 71 ? 9.293 17.841 41.593 0.50 8.19 71 LYS A N 1
ATOM 614 C CA A LYS A 1 71 ? 10.262 17.662 42.798 0.50 8.46 71 LYS A CA 1
ATOM 615 C CA B LYS A 1 71 ? 10.225 17.614 42.634 0.50 8.53 71 LYS A CA 1
ATOM 616 C C A LYS A 1 71 ? 11.276 18.817 42.813 0.50 8.12 71 LYS A C 1
ATOM 617 C C B LYS A 1 71 ? 11.180 18.800 42.763 0.50 8.14 71 LYS A C 1
ATOM 618 O O A LYS A 1 71 ? 11.637 19.276 43.902 0.50 8.40 71 LYS A O 1
ATOM 619 O O B LYS A 1 71 ? 11.358 19.283 43.883 0.50 8.29 71 LYS A O 1
ATOM 630 N N . PRO A 1 72 ? 11.700 19.337 41.637 1.00 7.52 72 PRO A N 1
ATOM 631 C CA . PRO A 1 72 ? 12.637 20.493 41.770 1.00 7.08 72 PRO A CA 1
ATOM 632 C C . PRO A 1 72 ? 11.984 21.705 42.460 1.00 6.59 72 PRO A C 1
ATOM 633 O O . PRO A 1 72 ? 12.658 22.392 43.261 1.00 7.49 72 PRO A O 1
ATOM 637 N N . LEU A 1 73 ? 10.712 21.953 42.222 1.00 7.60 73 LEU A N 1
ATOM 638 C CA . LEU A 1 73 ? 10.039 23.031 42.988 1.00 7.00 73 LEU A CA 1
ATOM 639 C C . LEU A 1 73 ? 10.041 22.755 44.488 1.00 8.19 73 LEU A C 1
ATOM 640 O O . LEU A 1 73 ? 10.286 23.644 45.306 1.00 8.32 73 LEU A O 1
ATOM 645 N N A HIS A 1 74 ? 9.729 21.515 44.906 0.50 7.58 74 HIS A N 1
ATOM 646 N N B HIS A 1 74 ? 9.749 21.521 44.824 0.50 9.00 74 HIS A N 1
ATOM 647 C CA A HIS A 1 74 ? 9.853 21.106 46.352 0.50 7.64 74 HIS A CA 1
ATOM 648 C CA B HIS A 1 74 ? 9.785 21.114 46.187 0.50 10.28 74 HIS A CA 1
ATOM 649 C C A HIS A 1 74 ? 11.247 21.350 46.909 0.50 7.42 74 HIS A C 1
ATOM 650 C C B HIS A 1 74 ? 11.118 21.356 46.862 0.50 9.40 74 HIS A C 1
ATOM 651 O O A HIS A 1 74 ? 11.418 21.923 47.997 0.50 8.37 74 HIS A O 1
ATOM 652 O O B HIS A 1 74 ? 11.190 21.885 47.973 0.50 10.68 74 HIS A O 1
ATOM 665 N N A ASP A 1 75 ? 12.259 20.927 46.168 0.50 7.56 75 ASP A N 1
ATOM 666 N N B ASP A 1 75 ? 12.180 21.004 46.173 0.50 9.22 75 ASP A N 1
ATOM 667 C CA A ASP A 1 75 ? 13.649 21.141 46.537 0.50 7.66 75 ASP A CA 1
ATOM 668 C CA B ASP A 1 75 ? 13.518 21.181 46.676 0.50 9.06 75 ASP A CA 1
ATOM 669 C C A ASP A 1 75 ? 13.929 22.650 46.809 0.50 6.67 75 ASP A C 1
ATOM 670 C C B ASP A 1 75 ? 14.014 22.642 46.743 0.50 7.36 75 ASP A C 1
ATOM 671 O O A ASP A 1 75 ? 14.524 23.026 47.831 0.50 6.60 75 ASP A O 1
ATOM 672 O O B ASP A 1 75 ? 14.908 22.971 47.509 0.50 7.34 75 ASP A O 1
ATOM 681 N N . ALA A 1 76 ? 13.435 23.498 45.898 1.00 6.49 76 ALA A N 1
ATOM 682 C CA . ALA A 1 76 ? 13.693 24.954 45.950 1.00 6.69 76 ALA A CA 1
ATOM 683 C C . ALA A 1 76 ? 12.986 25.522 47.223 1.00 6.55 76 ALA A C 1
ATOM 684 O O . ALA A 1 76 ? 13.590 26.301 47.956 1.00 7.00 76 ALA A O 1
ATOM 686 N N A TRP A 1 77 ? 11.762 25.083 47.464 0.50 6.21 77 TRP A N 1
ATOM 687 N N B TRP A 1 77 ? 11.742 25.124 47.514 0.50 7.79 77 TRP A N 1
ATOM 688 C CA A TRP A 1 77 ? 11.056 25.466 48.662 0.50 5.81 77 TRP A CA 1
ATOM 689 C CA B TRP A 1 77 ? 11.077 25.563 48.770 0.50 8.57 77 TRP A CA 1
ATOM 690 C C A TRP A 1 77 ? 11.807 24.977 49.914 0.50 6.48 77 TRP A C 1
ATOM 691 C C B TRP A 1 77 ? 11.857 25.146 49.982 0.50 8.51 77 TRP A C 1
ATOM 692 O O A TRP A 1 77 ? 11.960 25.722 50.885 0.50 6.32 77 TRP A O 1
ATOM 693 O O B TRP A 1 77 ? 12.001 25.856 50.968 0.50 8.32 77 TRP A O 1
ATOM 714 N N A GLU A 1 78 ? 12.280 23.722 49.910 0.70 7.66 78 GLU A N 1
ATOM 715 N N B GLU A 1 78 ? 12.303 23.894 49.946 0.30 9.26 78 GLU A N 1
ATOM 716 C CA A GLU A 1 78 ? 13.092 23.235 51.026 0.70 8.95 78 GLU A CA 1
ATOM 717 C CA B GLU A 1 78 ? 13.032 23.337 51.069 0.30 9.92 78 GLU A CA 1
ATOM 718 C C A GLU A 1 78 ? 14.328 24.058 51.281 0.70 8.37 78 GLU A C 1
ATOM 719 C C B GLU A 1 78 ? 14.347 24.070 51.286 0.30 9.06 78 GLU A C 1
ATOM 720 O O A GLU A 1 78 ? 14.628 24.398 52.457 0.70 8.07 78 GLU A O 1
ATOM 721 O O B GLU A 1 78 ? 14.744 24.316 52.435 0.30 8.88 78 GLU A O 1
ATOM 732 N N . SER A 1 79 ? 15.017 24.463 50.199 1.00 8.60 79 SER A N 1
ATOM 733 C CA . SER A 1 79 ? 16.184 25.272 50.319 1.00 7.43 79 SER A CA 1
ATOM 734 C C . SER A 1 79 ? 15.854 26.613 50.995 1.00 7.18 79 SER A C 1
ATOM 735 O O . SER A 1 79 ? 16.540 27.054 51.916 1.00 7.66 79 SER A O 1
ATOM 738 N N A MET A 1 80 ? 14.819 27.316 50.488 0.50 7.27 80 MET A N 1
ATOM 739 N N B MET A 1 80 ? 14.831 27.292 50.476 0.50 7.81 80 MET A N 1
ATOM 740 C CA A MET A 1 80 ? 14.285 28.560 51.111 0.50 7.36 80 MET A CA 1
ATOM 741 C CA B MET A 1 80 ? 14.343 28.513 51.083 0.50 8.33 80 MET A CA 1
ATOM 742 C C A MET A 1 80 ? 14.047 28.380 52.627 0.50 7.55 80 MET A C 1
ATOM 743 C C B MET A 1 80 ? 14.075 28.360 52.603 0.50 8.08 80 MET A C 1
ATOM 744 O O A MET A 1 80 ? 14.482 29.178 53.487 0.50 7.03 80 MET A O 1
ATOM 745 O O B MET A 1 80 ? 14.525 29.170 53.436 0.50 7.61 80 MET A O 1
ATOM 754 N N . GLU A 1 81 ? 13.299 27.330 53.010 1.00 8.37 81 GLU A N 1
ATOM 755 C CA . GLU A 1 81 ? 13.005 27.067 54.439 1.00 8.82 81 GLU A CA 1
ATOM 756 C C . GLU A 1 81 ? 14.238 26.796 55.239 1.00 9.16 81 GLU A C 1
ATOM 757 O O . GLU A 1 81 ? 14.309 27.157 56.429 1.00 9.78 81 GLU A O 1
ATOM 763 N N . THR A 1 82 ? 15.236 26.192 54.656 1.00 8.80 82 THR A N 1
ATOM 764 C CA . THR A 1 82 ? 16.442 25.853 55.347 1.00 8.83 82 THR A CA 1
ATOM 765 C C . THR A 1 82 ? 17.396 26.994 55.573 1.00 8.74 82 THR A C 1
ATOM 766 O O . THR A 1 82 ? 18.031 27.100 56.621 1.00 8.90 82 THR A O 1
ATOM 770 N N . PHE A 1 83 ? 17.449 27.894 54.574 1.00 7.32 83 PHE A N 1
ATOM 771 C CA . PHE A 1 83 ? 18.555 28.837 54.510 1.00 6.80 83 PHE A CA 1
ATOM 772 C C . PHE A 1 83 ? 18.178 30.313 54.641 1.00 6.80 83 PHE A C 1
ATOM 773 O O . PHE A 1 83 ? 19.034 31.107 54.884 1.00 6.69 83 PHE A O 1
ATOM 781 N N . ILE A 1 84 ? 16.947 30.687 54.351 1.00 6.45 84 ILE A N 1
ATOM 782 C CA . ILE A 1 84 ? 16.608 32.109 54.319 1.00 6.07 84 ILE A CA 1
ATOM 783 C C . ILE A 1 84 ? 15.334 32.512 55.086 1.00 6.53 84 ILE A C 1
ATOM 784 O O . ILE A 1 84 ? 15.167 33.685 55.299 1.00 6.20 84 ILE A O 1
ATOM 789 N N . ILE A 1 85 ? 14.494 31.558 55.478 1.00 6.91 85 ILE A N 1
ATOM 790 C CA . ILE A 1 85 ? 13.409 31.841 56.414 1.00 6.81 85 ILE A CA 1
ATOM 791 C C . ILE A 1 85 ? 14.033 31.517 57.774 1.00 7.22 85 ILE A C 1
ATOM 792 O O . ILE A 1 85 ? 14.299 30.378 58.033 1.00 8.65 85 ILE A O 1
ATOM 797 N N . PRO A 1 86 ? 14.293 32.506 58.624 1.00 7.44 86 PRO A N 1
ATOM 798 C CA . PRO A 1 86 ? 14.988 32.229 59.855 1.00 7.74 86 PRO A CA 1
ATOM 799 C C . PRO A 1 86 ? 14.358 31.103 60.635 1.00 8.33 86 PRO A C 1
ATOM 800 O O . PRO A 1 86 ? 13.119 31.116 60.862 1.00 8.17 86 PRO A O 1
ATOM 804 N N . GLY A 1 87 ? 15.226 30.166 61.095 1.00 9.42 87 GLY A N 1
ATOM 805 C CA . GLY A 1 87 ? 14.681 29.103 61.920 1.00 9.30 87 GLY A CA 1
ATOM 806 C C . GLY A 1 87 ? 14.645 29.492 63.372 1.00 9.74 87 GLY A C 1
ATOM 807 O O . GLY A 1 87 ? 15.016 30.562 63.710 1.00 8.25 87 GLY A O 1
ATOM 808 N N . THR A 1 88 ? 14.282 28.559 64.250 1.00 10.14 88 THR A N 1
ATOM 809 C CA . THR A 1 88 ? 14.193 28.896 65.673 1.00 11.31 88 THR A CA 1
ATOM 810 C C . THR A 1 88 ? 15.546 29.411 66.227 1.00 10.52 88 THR A C 1
ATOM 811 O O . THR A 1 88 ? 15.598 30.461 66.910 1.00 9.38 88 THR A O 1
ATOM 815 N N A LYS A 1 89 ? 16.626 28.738 65.856 0.50 11.74 89 LYS A N 1
ATOM 816 N N B LYS A 1 89 ? 16.656 28.776 65.890 0.50 11.52 89 LYS A N 1
ATOM 817 C CA A LYS A 1 89 ? 17.972 29.179 66.239 0.50 12.62 89 LYS A CA 1
ATOM 818 C CA B LYS A 1 89 ? 17.938 29.281 66.416 0.50 12.29 89 LYS A CA 1
ATOM 819 C C A LYS A 1 89 ? 18.234 30.609 65.861 0.50 11.20 89 LYS A C 1
ATOM 820 C C B LYS A 1 89 ? 18.402 30.555 65.765 0.50 11.28 89 LYS A C 1
ATOM 821 O O A LYS A 1 89 ? 18.877 31.370 66.624 0.50 9.66 89 LYS A O 1
ATOM 822 O O B LYS A 1 89 ? 19.386 31.145 66.242 0.50 10.42 89 LYS A O 1
ATOM 833 N N . ASP A 1 90 ? 17.747 30.983 64.674 1.00 9.91 90 ASP A N 1
ATOM 834 C CA . ASP A 1 90 ? 18.000 32.299 64.122 1.00 9.66 90 ASP A CA 1
ATOM 835 C C . ASP A 1 90 ? 17.087 33.405 64.694 1.00 7.63 90 ASP A C 1
ATOM 836 O O . ASP A 1 90 ? 17.512 34.531 64.825 1.00 8.56 90 ASP A O 1
ATOM 841 N N . GLN A 1 91 ? 15.846 33.068 65.038 1.00 8.80 91 GLN A N 1
ATOM 842 C CA . GLN A 1 91 ? 14.896 34.009 65.654 1.00 8.07 91 GLN A CA 1
ATOM 843 C C . GLN A 1 91 ? 14.309 33.400 66.932 1.00 9.20 91 GLN A C 1
ATOM 844 O O . GLN A 1 91 ? 13.158 33.004 67.031 1.00 8.55 91 GLN A O 1
ATOM 850 N N . PRO A 1 92 ? 15.165 33.315 67.989 1.00 8.92 92 PRO A N 1
ATOM 851 C CA . PRO A 1 92 ? 14.775 32.431 69.135 1.00 11.33 92 PRO A CA 1
ATOM 852 C C . PRO A 1 92 ? 13.884 32.993 70.226 1.00 11.29 92 PRO A C 1
ATOM 853 O O . PRO A 1 92 ? 13.298 32.178 71.001 1.00 11.71 92 PRO A O 1
ATOM 857 N N . THR A 1 93 ? 13.685 34.322 70.257 1.00 11.30 93 THR A N 1
ATOM 858 C CA . THR A 1 93 ? 13.013 34.937 71.423 1.00 12.09 93 THR A CA 1
ATOM 859 C C . THR A 1 93 ? 11.730 35.710 71.049 1.00 11.69 93 THR A C 1
ATOM 860 O O . THR A 1 93 ? 11.401 36.677 71.695 1.00 12.79 93 THR A O 1
ATOM 864 N N . ASN A 1 94 ? 10.964 35.238 70.083 1.00 10.26 94 ASN A N 1
ATOM 865 C CA . ASN A 1 94 ? 9.696 35.883 69.780 1.00 10.56 94 ASN A CA 1
ATOM 866 C C . ASN A 1 94 ? 8.685 35.774 70.954 1.00 13.81 94 ASN A C 1
ATOM 867 O O . ASN A 1 94 ? 7.741 36.535 71.020 1.00 13.75 94 ASN A O 1
ATOM 872 N N . SER A 1 95 ? 8.884 34.865 71.886 1.00 15.86 95 SER A N 1
ATOM 873 C CA . SER A 1 95 ? 7.914 34.782 73.041 1.00 17.85 95 SER A CA 1
ATOM 874 C C . SER A 1 95 ? 7.869 36.024 73.868 1.00 18.37 95 SER A C 1
ATOM 875 O O . SER A 1 95 ? 6.871 36.255 74.601 1.00 18.11 95 SER A O 1
ATOM 878 N N . ALA A 1 96 ? 8.929 36.788 73.837 1.00 17.13 96 ALA A N 1
ATOM 879 C CA . ALA A 1 96 ? 9.000 38.059 74.544 1.00 16.90 96 ALA A CA 1
ATOM 880 C C . ALA A 1 96 ? 8.248 39.192 73.877 1.00 15.20 96 ALA A C 1
ATOM 881 O O . ALA A 1 96 ? 8.141 40.259 74.467 1.00 17.96 96 ALA A O 1
ATOM 883 N N . TYR A 1 97 ? 7.803 38.967 72.634 1.00 12.85 97 TYR A N 1
ATOM 884 C CA . TYR A 1 97 ? 7.171 40.033 71.899 1.00 11.97 97 TYR A CA 1
ATOM 885 C C . TYR A 1 97 ? 5.850 40.361 72.574 1.00 14.05 97 TYR A C 1
ATOM 886 O O . TYR A 1 97 ? 5.113 39.432 73.033 1.00 16.86 97 TYR A O 1
ATOM 895 N N . ASN A 1 98 ? 5.546 41.647 72.614 1.00 13.95 98 ASN A N 1
ATOM 896 C CA . ASN A 1 98 ? 4.276 42.172 73.117 1.00 12.81 98 ASN A CA 1
ATOM 897 C C . ASN A 1 98 ? 3.543 42.969 72.028 1.00 12.43 98 ASN A C 1
ATOM 898 O O . ASN A 1 98 ? 3.908 44.120 71.714 1.00 11.64 98 ASN A O 1
ATOM 903 N N . PRO A 1 99 ? 2.495 42.379 71.446 1.00 12.47 99 PRO A N 1
ATOM 904 C CA . PRO A 1 99 ? 1.880 43.084 70.320 1.00 13.97 99 PRO A CA 1
ATOM 905 C C . PRO A 1 99 ? 1.202 44.398 70.704 1.00 12.47 99 PRO A C 1
ATOM 906 O O . PRO A 1 99 ? 0.975 45.255 69.873 1.00 13.93 99 PRO A O 1
ATOM 910 N N . ASN A 1 100 ? 0.878 44.559 71.996 1.00 13.93 100 ASN A N 1
ATOM 911 C CA . ASN A 1 100 ? 0.409 45.830 72.456 1.00 14.31 100 ASN A CA 1
ATOM 912 C C . ASN A 1 100 ? 1.469 46.922 72.580 1.00 13.85 100 ASN A C 1
ATOM 913 O O . ASN A 1 100 ? 1.148 48.099 72.701 1.00 16.79 100 ASN A O 1
ATOM 918 N N A SER A 1 101 ? 2.736 46.546 72.524 0.50 13.34 101 SER A N 1
ATOM 919 N N B SER A 1 101 ? 2.744 46.546 72.492 0.50 13.58 101 SER A N 1
ATOM 920 C CA A SER A 1 101 ? 3.827 47.497 72.506 0.50 13.28 101 SER A CA 1
ATOM 921 C CA B SER A 1 101 ? 3.880 47.471 72.548 0.50 13.68 101 SER A CA 1
ATOM 922 C C A SER A 1 101 ? 4.895 46.925 71.546 0.50 12.25 101 SER A C 1
ATOM 923 C C B SER A 1 101 ? 4.959 47.011 71.543 0.50 12.36 101 SER A C 1
ATOM 924 O O A SER A 1 101 ? 5.867 46.247 71.931 0.50 12.12 101 SER A O 1
ATOM 925 O O B SER A 1 101 ? 6.035 46.528 71.898 0.50 12.41 101 SER A O 1
ATOM 930 N N . PRO A 1 102 ? 4.620 47.109 70.258 1.00 11.52 102 PRO A N 1
ATOM 931 C CA . PRO A 1 102 ? 5.445 46.430 69.261 1.00 11.25 102 PRO A CA 1
ATOM 932 C C . PRO A 1 102 ? 6.844 46.829 69.099 1.00 11.09 102 PRO A C 1
ATOM 933 O O . PRO A 1 102 ? 7.670 45.977 68.726 1.00 8.92 102 PRO A O 1
ATOM 937 N N . ALA A 1 103 ? 7.157 48.090 69.381 1.00 10.43 103 ALA A N 1
ATOM 938 C CA . ALA A 1 103 ? 8.449 48.654 69.083 1.00 10.91 103 ALA A CA 1
ATOM 939 C C . ALA A 1 103 ? 8.521 49.995 69.773 1.00 11.91 103 ALA A C 1
ATOM 940 O O . ALA A 1 103 ? 7.476 50.593 70.089 1.00 11.54 103 ALA A O 1
ATOM 942 N N . THR A 1 104 ? 9.737 50.508 69.934 1.00 11.83 104 THR A N 1
ATOM 943 C CA . THR A 1 104 ? 9.978 51.887 70.321 1.00 11.84 104 THR A CA 1
ATOM 944 C C . THR A 1 104 ? 10.330 52.710 69.123 1.00 11.05 104 THR A C 1
ATOM 945 O O . THR A 1 104 ? 11.206 52.331 68.337 1.00 11.64 104 THR A O 1
ATOM 949 N N . TYR A 1 105 ? 9.681 53.861 68.950 1.00 11.24 105 TYR A N 1
ATOM 950 C CA . TYR A 1 105 ? 10.029 54.713 67.857 1.00 11.32 105 TYR A CA 1
ATOM 951 C C . TYR A 1 105 ? 11.479 55.201 67.832 1.00 11.76 105 TYR A C 1
ATOM 952 O O . TYR A 1 105 ? 12.024 55.625 68.868 1.00 12.64 105 TYR A O 1
ATOM 961 N N . ILE A 1 106 ? 12.077 55.149 66.639 1.00 9.84 106 ILE A N 1
ATOM 962 C CA . ILE A 1 106 ? 13.359 55.795 66.377 1.00 10.10 106 ILE A CA 1
ATOM 963 C C . ILE A 1 106 ? 13.147 56.598 65.103 1.00 11.09 106 ILE A C 1
ATOM 964 O O . ILE A 1 106 ? 12.692 56.024 64.081 1.00 9.96 106 ILE A O 1
ATOM 969 N N . PRO A 1 107 ? 13.454 57.872 65.079 1.00 10.29 107 PRO A N 1
ATOM 970 C CA . PRO A 1 107 ? 13.234 58.600 63.809 1.00 9.58 107 PRO A CA 1
ATOM 971 C C . PRO A 1 107 ? 14.237 58.253 62.767 1.00 10.24 107 PRO A C 1
ATOM 972 O O . PRO A 1 107 ? 15.408 58.019 63.061 1.00 10.64 107 PRO A O 1
ATOM 976 N N . GLU A 1 108 ? 13.824 58.180 61.517 1.00 11.33 108 GLU A N 1
ATOM 977 C CA . GLU A 1 108 ? 14.797 58.130 60.445 1.00 11.97 108 GLU A CA 1
ATOM 978 C C . GLU A 1 108 ? 15.449 59.500 60.345 1.00 13.37 108 GLU A C 1
ATOM 979 O O . GLU A 1 108 ? 14.861 60.512 60.684 1.00 13.16 108 GLU A O 1
ATOM 985 N N . GLN A 1 109 ? 16.691 59.531 59.917 1.00 12.30 109 GLN A N 1
ATOM 986 C CA . GLN A 1 109 ? 17.403 60.811 59.833 1.00 12.17 109 GLN A CA 1
ATOM 987 C C . GLN A 1 109 ? 17.617 61.191 58.372 1.00 10.42 109 GLN A C 1
ATOM 988 O O . GLN A 1 109 ? 17.731 60.315 57.447 1.00 11.04 109 GLN A O 1
ATOM 994 N N . PRO A 1 110 ? 17.838 62.467 58.083 1.00 10.86 110 PRO A N 1
ATOM 995 C CA . PRO A 1 110 ? 17.968 62.852 56.653 1.00 11.38 110 PRO A CA 1
ATOM 996 C C . PRO A 1 110 ? 19.237 62.410 55.912 1.00 10.44 110 PRO A C 1
ATOM 997 O O . PRO A 1 110 ? 19.212 62.277 54.648 1.00 10.82 110 PRO A O 1
ATOM 1001 N N . ASN A 1 111 ? 20.316 62.141 56.654 1.00 9.82 111 ASN A N 1
ATOM 1002 C CA . ASN A 1 111 ? 21.524 61.612 56.081 1.00 9.64 111 ASN A CA 1
ATOM 1003 C C . ASN A 1 111 ? 22.186 60.689 57.096 1.00 8.56 111 ASN A C 1
ATOM 1004 O O . ASN A 1 111 ? 21.767 60.556 58.251 1.00 9.77 111 ASN A O 1
ATOM 1009 N N . ALA A 1 112 ? 23.151 59.906 56.608 1.00 9.29 112 ALA A N 1
ATOM 1010 C CA . ALA A 1 112 ? 23.836 58.868 57.376 1.00 9.05 112 ALA A CA 1
ATOM 1011 C C . ALA A 1 112 ? 24.533 59.391 58.655 1.00 8.60 112 ALA A C 1
ATOM 1012 O O . ALA A 1 112 ? 24.594 58.677 59.672 1.00 10.28 112 ALA A O 1
ATOM 1014 N N . ASP A 1 113 ? 24.933 60.651 58.577 1.00 10.42 113 ASP A N 1
ATOM 1015 C CA . ASP A 1 113 ? 25.517 61.345 59.752 1.00 10.34 113 ASP A CA 1
ATOM 1016 C C . ASP A 1 113 ? 24.565 61.583 60.889 1.00 12.61 113 ASP A C 1
ATOM 1017 O O . ASP A 1 113 ? 24.984 61.946 62.019 1.00 14.46 113 ASP A O 1
ATOM 1022 N N . GLY A 1 114 ? 23.265 61.341 60.690 1.00 11.40 114 GLY A N 1
ATOM 1023 C CA . GLY A 1 114 ? 22.330 61.343 61.813 1.00 11.62 114 GLY A CA 1
ATOM 1024 C C . GLY A 1 114 ? 22.258 60.135 62.718 1.00 10.45 114 GLY A C 1
ATOM 1025 O O . GLY A 1 114 ? 21.515 60.073 63.724 1.00 12.94 114 GLY A O 1
ATOM 1026 N N . TYR A 1 115 ? 23.039 59.098 62.358 1.00 10.69 115 TYR A N 1
ATOM 1027 C CA . TYR A 1 115 ? 23.007 57.840 63.016 1.00 9.79 115 TYR A CA 1
ATOM 1028 C C . TYR A 1 115 ? 24.273 57.719 63.850 1.00 10.67 115 TYR A C 1
ATOM 1029 O O . TYR A 1 115 ? 25.372 58.104 63.369 1.00 11.54 115 TYR A O 1
ATOM 1038 N N . PRO A 1 116 ? 24.184 57.098 65.007 1.00 10.62 116 PRO A N 1
ATOM 1039 C CA . PRO A 1 116 ? 23.055 56.414 65.545 1.00 10.68 116 PRO A CA 1
ATOM 1040 C C . PRO A 1 116 ? 21.921 57.312 66.010 1.00 10.39 116 PRO A C 1
ATOM 1041 O O . PRO A 1 116 ? 22.149 58.437 66.468 1.00 10.84 116 PRO A O 1
ATOM 1045 N N . SER A 1 117 ? 20.685 56.860 65.694 1.00 9.71 117 SER A N 1
ATOM 1046 C CA . SER A 1 117 ? 19.453 57.601 65.945 1.00 9.78 117 SER A CA 1
ATOM 1047 C C . SER A 1 117 ? 18.827 57.113 67.242 1.00 9.80 117 SER A C 1
ATOM 1048 O O . SER A 1 117 ? 18.834 55.946 67.574 1.00 10.29 117 SER A O 1
ATOM 1051 N N . PRO A 1 118 ? 18.332 58.073 68.083 1.00 11.27 118 PRO A N 1
ATOM 1052 C CA . PRO A 1 118 ? 17.842 57.693 69.413 1.00 12.50 118 PRO A CA 1
ATOM 1053 C C . PRO A 1 118 ? 16.419 57.140 69.491 1.00 12.71 118 PRO A C 1
ATOM 1054 O O . PRO A 1 118 ? 15.525 57.467 68.685 1.00 13.17 118 PRO A O 1
ATOM 1058 N N . LEU A 1 119 ? 16.216 56.328 70.479 1.00 15.20 119 LEU A N 1
ATOM 1059 C CA . LEU A 1 119 ? 14.884 55.965 70.905 1.00 15.82 119 LEU A CA 1
ATOM 1060 C C . LEU A 1 119 ? 14.119 57.146 71.456 1.00 18.31 119 LEU A C 1
ATOM 1061 O O . LEU A 1 119 ? 14.697 57.952 72.206 1.00 16.65 119 LEU A O 1
ATOM 1066 N N A MET A 1 120 ? 12.837 57.237 71.101 0.70 16.33 120 MET A N 1
ATOM 1067 N N B MET A 1 120 ? 12.837 57.261 71.134 0.30 17.57 120 MET A N 1
ATOM 1068 C CA A MET A 1 120 ? 11.928 58.296 71.597 0.70 17.72 120 MET A CA 1
ATOM 1069 C CA B MET A 1 120 ? 12.021 58.373 71.638 0.30 18.66 120 MET A CA 1
ATOM 1070 C C A MET A 1 120 ? 10.674 57.670 72.198 0.70 18.19 120 MET A C 1
ATOM 1071 C C B MET A 1 120 ? 10.704 57.855 72.182 0.30 18.65 120 MET A C 1
ATOM 1072 O O A MET A 1 120 ? 9.767 57.204 71.530 0.70 16.18 120 MET A O 1
ATOM 1073 O O B MET A 1 120 ? 9.765 57.734 71.399 0.30 17.98 120 MET A O 1
ATOM 1082 N N . ASN A 1 121 ? 10.640 57.574 73.501 1.00 18.45 121 ASN A N 1
ATOM 1083 C CA . ASN A 1 121 ? 9.461 56.996 74.149 1.00 21.18 121 ASN A CA 1
ATOM 1084 C C . ASN A 1 121 ? 8.190 57.842 74.160 1.00 19.07 121 ASN A C 1
ATOM 1085 O O . ASN A 1 121 ? 7.087 57.265 74.452 1.00 17.65 121 ASN A O 1
ATOM 1090 N N . ASN A 1 122 ? 8.291 59.113 73.849 1.00 18.05 122 ASN A N 1
ATOM 1091 C CA . ASN A 1 122 ? 7.097 60.028 73.821 1.00 18.57 122 ASN A CA 1
ATOM 1092 C C . ASN A 1 122 ? 6.308 59.923 72.529 1.00 20.59 122 ASN A C 1
ATOM 1093 O O . ASN A 1 122 ? 5.277 60.555 72.402 1.00 18.61 122 ASN A O 1
ATOM 1098 N N . VAL A 1 123 ? 6.788 59.119 71.557 1.00 16.63 123 VAL A N 1
ATOM 1099 C CA . VAL A 1 123 ? 6.072 58.983 70.303 1.00 15.96 123 VAL A CA 1
ATOM 1100 C C . VAL A 1 123 ? 5.186 57.755 70.402 1.00 16.61 123 VAL A C 1
ATOM 1101 O O . VAL A 1 123 ? 5.675 56.681 70.662 1.00 16.34 123 VAL A O 1
ATOM 1105 N N . PRO A 1 124 ? 3.872 57.931 70.289 1.00 16.23 124 PRO A N 1
ATOM 1106 C CA . PRO A 1 124 ? 2.972 56.798 70.360 1.00 16.04 124 PRO A CA 1
ATOM 1107 C C . PRO A 1 124 ? 3.182 55.766 69.220 1.00 12.64 124 PRO A C 1
ATOM 1108 O O . PRO A 1 124 ? 3.363 56.170 68.101 1.00 15.64 124 PRO A O 1
ATOM 1112 N N . VAL A 1 125 ? 3.217 54.511 69.610 1.00 14.22 125 VAL A N 1
ATOM 1113 C CA . VAL A 1 125 ? 3.236 53.332 68.728 1.00 12.04 125 VAL A CA 1
ATOM 1114 C C . VAL A 1 125 ? 1.907 52.605 68.901 1.00 12.36 125 VAL A C 1
ATOM 1115 O O . VAL A 1 125 ? 1.357 52.370 70.034 1.00 14.64 125 VAL A O 1
ATOM 1119 N N . GLY A 1 126 ? 1.359 52.192 67.746 1.00 12.21 126 GLY A N 1
ATOM 1120 C CA . GLY A 1 126 ? 0.109 51.444 67.791 1.00 12.54 126 GLY A CA 1
ATOM 1121 C C . GLY A 1 126 ? 0.208 50.006 68.206 1.00 12.22 126 GLY A C 1
ATOM 1122 O O . GLY A 1 126 ? 1.299 49.502 68.556 1.00 14.79 126 GLY A O 1
ATOM 1123 N N . GLN A 1 127 ? -0.936 49.365 68.253 1.00 12.98 127 GLN A N 1
ATOM 1124 C CA . GLN A 1 127 ? -1.052 47.956 68.558 1.00 14.04 127 GLN A CA 1
ATOM 1125 C C . GLN A 1 127 ? -0.842 47.175 67.217 1.00 13.00 127 GLN A C 1
ATOM 1126 O O . GLN A 1 127 ? -1.304 47.568 66.165 1.00 13.84 127 GLN A O 1
ATOM 1132 N N . ASP A 1 128 ? -0.118 46.084 67.327 1.00 10.48 128 ASP A N 1
ATOM 1133 C CA . ASP A 1 128 ? -0.040 45.144 66.222 1.00 9.11 128 ASP A CA 1
ATOM 1134 C C . ASP A 1 128 ? -1.185 44.181 66.241 1.00 9.09 128 ASP A C 1
ATOM 1135 O O . ASP A 1 128 ? -1.253 43.362 67.179 1.00 9.77 128 ASP A O 1
ATOM 1140 N N . PRO A 1 129 ? -2.043 44.186 65.186 1.00 8.85 129 PRO A N 1
ATOM 1141 C CA . PRO A 1 129 ? -3.274 43.390 65.168 1.00 9.25 129 PRO A CA 1
ATOM 1142 C C . PRO A 1 129 ? -3.114 42.070 64.479 1.00 9.92 129 PRO A C 1
ATOM 1143 O O . PRO A 1 129 ? -4.085 41.352 64.344 1.00 10.68 129 PRO A O 1
ATOM 1147 N N . LEU A 1 130 ? -1.872 41.735 64.092 1.00 9.02 130 LEU A N 1
ATOM 1148 C CA . LEU A 1 130 ? -1.623 40.498 63.410 1.00 8.50 130 LEU A CA 1
ATOM 1149 C C . LEU A 1 130 ? -1.023 39.408 64.293 1.00 8.66 130 LEU A C 1
ATOM 1150 O O . LEU A 1 130 ? -1.295 38.235 64.090 1.00 9.57 130 LEU A O 1
ATOM 1155 N N . ALA A 1 131 ? -0.182 39.779 65.256 1.00 9.39 131 ALA A N 1
ATOM 1156 C CA . ALA A 1 131 ? 0.686 38.788 65.897 1.00 9.24 131 ALA A CA 1
ATOM 1157 C C . ALA A 1 131 ? -0.067 37.621 66.605 1.00 11.09 131 ALA A C 1
ATOM 1158 O O . ALA A 1 131 ? 0.262 36.458 66.469 1.00 10.89 131 ALA A O 1
ATOM 1160 N N A GLN A 1 132 ? -1.046 38.007 67.406 0.50 10.48 132 GLN A N 1
ATOM 1161 N N B GLN A 1 132 ? -1.123 37.969 67.322 0.50 10.63 132 GLN A N 1
ATOM 1162 C CA A GLN A 1 132 ? -1.762 37.044 68.221 0.50 13.56 132 GLN A CA 1
ATOM 1163 C CA B GLN A 1 132 ? -1.954 36.949 67.979 0.50 13.72 132 GLN A CA 1
ATOM 1164 C C A GLN A 1 132 ? -2.539 36.113 67.291 0.50 11.07 132 GLN A C 1
ATOM 1165 C C B GLN A 1 132 ? -2.743 36.062 67.013 0.50 12.21 132 GLN A C 1
ATOM 1166 O O A GLN A 1 132 ? -2.545 34.912 67.500 0.50 11.78 132 GLN A O 1
ATOM 1167 O O B GLN A 1 132 ? -2.827 34.842 67.156 0.50 12.15 132 GLN A O 1
ATOM 1178 N N A GLU A 1 133 ? -3.112 36.679 66.211 0.50 10.92 133 GLU A N 1
ATOM 1179 N N B GLU A 1 133 ? -3.307 36.684 65.980 0.50 12.35 133 GLU A N 1
ATOM 1180 C CA A GLU A 1 133 ? -3.842 35.876 65.245 0.50 9.82 133 GLU A CA 1
ATOM 1181 C CA B GLU A 1 133 ? -3.965 35.916 64.989 0.50 12.83 133 GLU A CA 1
ATOM 1182 C C A GLU A 1 133 ? -2.956 34.891 64.483 0.50 10.32 133 GLU A C 1
ATOM 1183 C C B GLU A 1 133 ? -2.998 34.905 64.371 0.50 11.95 133 GLU A C 1
ATOM 1184 O O A GLU A 1 133 ? -3.311 33.716 64.205 0.50 10.15 133 GLU A O 1
ATOM 1185 O O B GLU A 1 133 ? -3.324 33.717 64.123 0.50 11.63 133 GLU A O 1
ATOM 1196 N N . LEU A 1 134 ? -1.779 35.368 64.075 1.00 10.13 134 LEU A N 1
ATOM 1197 C CA . LEU A 1 134 ? -0.783 34.450 63.437 1.00 10.07 134 LEU A CA 1
ATOM 1198 C C . LEU A 1 134 ? -0.352 33.319 64.393 1.00 9.99 134 LEU A C 1
ATOM 1199 O O . LEU A 1 134 ? -0.208 32.206 63.943 1.00 9.22 134 LEU A O 1
ATOM 1204 N N . SER A 1 135 ? -0.119 33.663 65.647 1.00 11.00 135 SER A N 1
ATOM 1205 C CA . SER A 1 135 ? 0.285 32.665 66.631 1.00 13.50 135 SER A CA 1
ATOM 1206 C C . SER A 1 135 ? -0.833 31.640 66.809 1.00 12.73 135 SER A C 1
ATOM 1207 O O . SER A 1 135 ? -0.563 30.444 66.844 1.00 14.07 135 SER A O 1
ATOM 1210 N N A SER A 1 136 ? -2.070 32.096 66.905 0.50 13.42 136 SER A N 1
ATOM 1211 N N B SER A 1 136 ? -2.078 32.083 66.925 0.50 13.17 136 SER A N 1
ATOM 1212 C CA A SER A 1 136 ? -3.215 31.207 67.031 0.50 14.15 136 SER A CA 1
ATOM 1213 C CA B SER A 1 136 ? -3.259 31.201 66.962 0.50 13.75 136 SER A CA 1
ATOM 1214 C C A SER A 1 136 ? -3.465 30.396 65.800 0.50 13.34 136 SER A C 1
ATOM 1215 C C B SER A 1 136 ? -3.263 30.289 65.767 0.50 12.98 136 SER A C 1
ATOM 1216 O O A SER A 1 136 ? -4.020 29.298 65.880 0.50 12.43 136 SER A O 1
ATOM 1217 O O B SER A 1 136 ? -3.384 29.036 65.805 0.50 10.31 136 SER A O 1
ATOM 1222 N N . THR A 1 137 ? -3.077 30.905 64.607 1.00 11.81 137 THR A N 1
ATOM 1223 C CA . THR A 1 137 ? -3.318 30.172 63.421 1.00 11.23 137 THR A CA 1
ATOM 1224 C C . THR A 1 137 ? -2.240 29.060 63.194 1.00 10.58 137 THR A C 1
ATOM 1225 O O . THR A 1 137 ? -2.529 27.984 62.567 1.00 12.87 137 THR A O 1
ATOM 1229 N N . TYR A 1 138 ? -0.980 29.403 63.473 1.00 10.74 138 TYR A N 1
ATOM 1230 C CA . TYR A 1 138 ? 0.142 28.569 63.082 1.00 10.52 138 TYR A CA 1
ATOM 1231 C C . TYR A 1 138 ? 0.805 27.789 64.224 1.00 11.30 138 TYR A C 1
ATOM 1232 O O . TYR A 1 138 ? 1.673 26.945 63.968 1.00 13.50 138 TYR A O 1
ATOM 1241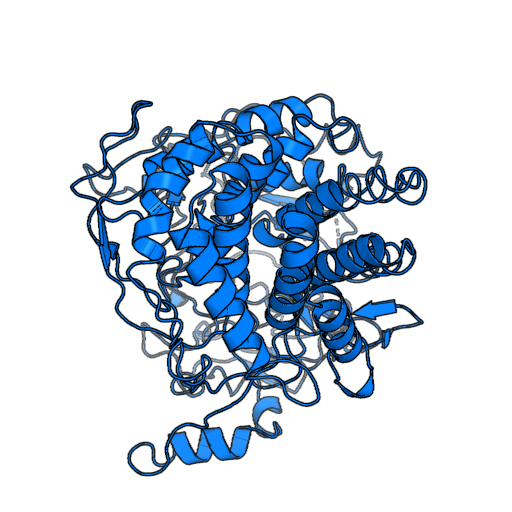 N N . GLY A 1 139 ? 0.422 28.143 65.432 1.00 11.45 139 GLY A N 1
ATOM 1242 C CA . GLY A 1 139 ? 0.936 27.452 66.658 1.00 11.10 139 GLY A CA 1
ATOM 1243 C C . GLY A 1 139 ? 2.385 27.735 66.991 1.00 11.32 139 GLY A C 1
ATOM 1244 O O . GLY A 1 139 ? 3.032 26.964 67.709 1.00 12.09 139 GLY A O 1
ATOM 1245 N N . THR A 1 140 ? 2.887 28.896 66.558 1.00 9.92 140 THR A N 1
ATOM 1246 C CA . THR A 1 140 ? 4.236 29.355 66.836 1.00 10.37 140 THR A CA 1
ATOM 1247 C C . THR A 1 140 ? 4.246 30.898 66.869 1.00 9.55 140 THR A C 1
ATOM 1248 O O . THR A 1 140 ? 3.363 31.532 66.280 1.00 11.61 140 THR A O 1
ATOM 1252 N N . ASN A 1 141 ? 5.164 31.490 67.602 1.00 9.34 141 ASN A N 1
ATOM 1253 C CA . ASN A 1 141 ? 5.353 32.914 67.622 1.00 9.69 141 ASN A CA 1
ATOM 1254 C C . ASN A 1 141 ? 6.374 33.366 66.557 1.00 9.76 141 ASN A C 1
ATOM 1255 O O . ASN A 1 141 ? 6.629 34.564 66.441 1.00 10.45 141 ASN A O 1
ATOM 1260 N N . GLU A 1 142 ? 6.979 32.472 65.808 1.00 9.62 142 GLU A N 1
ATOM 1261 C CA . GLU A 1 142 ? 7.972 32.770 64.861 1.00 9.37 142 GLU A CA 1
ATOM 1262 C C . GLU A 1 142 ? 7.305 33.409 63.594 1.00 9.78 142 GLU A C 1
ATOM 1263 O O . GLU A 1 142 ? 6.147 33.139 63.302 1.00 9.07 142 GLU A O 1
ATOM 1269 N N . ILE A 1 143 ? 8.106 34.125 62.799 1.00 7.93 143 ILE A N 1
ATOM 1270 C CA . ILE A 1 143 ? 7.654 34.776 61.514 1.00 7.68 143 ILE A CA 1
ATOM 1271 C C . ILE A 1 143 ? 8.031 33.805 60.436 1.00 7.11 143 ILE A C 1
ATOM 1272 O O . ILE A 1 143 ? 9.169 33.368 60.383 1.00 7.25 143 ILE A O 1
ATOM 1277 N N . TYR A 1 144 ? 7.109 33.492 59.520 1.00 6.78 144 TYR A N 1
ATOM 1278 C CA . TYR A 1 144 ? 7.383 32.730 58.349 1.00 6.61 144 TYR A CA 1
ATOM 1279 C C . TYR A 1 144 ? 7.432 33.690 57.113 1.00 7.14 144 TYR A C 1
ATOM 1280 O O . TYR A 1 144 ? 6.443 33.905 56.472 1.00 7.38 144 TYR A O 1
ATOM 1289 N N . GLY A 1 145 ? 8.614 34.221 56.920 1.00 6.83 145 GLY A N 1
ATOM 1290 C CA . GLY A 1 145 ? 8.920 35.208 55.865 1.00 7.13 145 GLY A CA 1
ATOM 1291 C C . GLY A 1 145 ? 10.365 35.140 55.578 1.00 7.09 145 GLY A C 1
ATOM 1292 O O . GLY A 1 145 ? 11.129 34.809 56.469 1.00 7.16 145 GLY A O 1
ATOM 1293 N N . MET A 1 146 ? 10.764 35.367 54.312 1.00 5.46 146 MET A N 1
ATOM 1294 C CA . MET A 1 146 ? 12.217 35.379 54.014 1.00 5.57 146 MET A CA 1
ATOM 1295 C C . MET A 1 146 ? 12.910 36.595 54.577 1.00 5.46 146 MET A C 1
ATOM 1296 O O . MET A 1 146 ? 12.430 37.729 54.413 1.00 5.84 146 MET A O 1
ATOM 1301 N N . HIS A 1 147 ? 14.123 36.433 55.117 1.00 5.05 147 HIS A N 1
ATOM 1302 C CA . HIS A 1 147 ? 15.032 37.553 55.292 1.00 5.41 147 HIS A CA 1
ATOM 1303 C C . HIS A 1 147 ? 15.618 37.934 53.928 1.00 4.90 147 HIS A C 1
ATOM 1304 O O . HIS A 1 147 ? 15.679 37.127 53.011 1.00 5.01 147 HIS A O 1
ATOM 1311 N N . TRP A 1 148 ? 16.033 39.196 53.758 1.00 4.62 148 TRP A N 1
ATOM 1312 C CA . TRP A 1 148 ? 16.281 39.647 52.390 1.00 4.88 148 TRP A CA 1
ATOM 1313 C C . TRP A 1 148 ? 17.639 39.290 51.796 1.00 5.04 148 TRP A C 1
ATOM 1314 O O . TRP A 1 148 ? 17.749 39.298 50.561 1.00 5.38 148 TRP A O 1
ATOM 1325 N N . LEU A 1 149 ? 18.628 39.104 52.632 1.00 5.05 149 LEU A N 1
ATOM 1326 C CA . LEU A 1 149 ? 20.057 39.095 52.167 1.00 4.99 149 LEU A CA 1
ATOM 1327 C C . LEU A 1 149 ? 20.859 38.075 52.958 1.00 5.30 149 LEU A C 1
ATOM 1328 O O . LEU A 1 149 ? 20.848 38.012 54.235 1.00 5.53 149 LEU A O 1
ATOM 1333 N N . LEU A 1 150 ? 21.529 37.190 52.195 1.00 5.56 150 LEU A N 1
ATOM 1334 C CA . LEU A 1 150 ? 22.517 36.214 52.714 1.00 5.43 150 LEU A CA 1
ATOM 1335 C C . LEU A 1 150 ? 23.855 36.451 52.105 1.00 5.41 150 LEU A C 1
ATOM 1336 O O . LEU A 1 150 ? 23.974 37.005 51.003 1.00 5.10 150 LEU A O 1
ATOM 1341 N N . ASP A 1 151 ? 24.891 35.983 52.797 1.00 5.63 151 ASP A N 1
ATOM 1342 C CA . ASP A 1 151 ? 26.236 35.912 52.268 1.00 7.04 151 ASP A CA 1
ATOM 1343 C C . ASP A 1 151 ? 26.553 34.433 51.998 1.00 7.17 151 ASP A C 1
ATOM 1344 O O . ASP A 1 151 ? 26.831 33.743 52.932 1.00 7.13 151 ASP A O 1
ATOM 1349 N N . VAL A 1 152 ? 26.375 34.006 50.761 1.00 7.20 152 VAL A N 1
ATOM 1350 C CA . VAL A 1 152 ? 26.392 32.558 50.422 1.00 8.15 152 VAL A CA 1
ATOM 1351 C C . VAL A 1 152 ? 27.800 31.892 50.587 1.00 8.51 152 VAL A C 1
ATOM 1352 O O . VAL A 1 152 ? 27.862 30.809 51.089 1.00 10.73 152 VAL A O 1
ATOM 1356 N N . ASP A 1 153 ? 28.836 32.577 50.147 1.00 9.21 153 ASP A N 1
ATOM 1357 C CA . ASP A 1 153 ? 30.217 32.068 50.274 1.00 10.88 153 ASP A CA 1
ATOM 1358 C C . ASP A 1 153 ? 30.900 32.589 51.527 1.00 11.64 153 ASP A C 1
ATOM 1359 O O . ASP A 1 153 ? 32.098 32.346 51.724 1.00 12.70 153 ASP A O 1
ATOM 1364 N N A ASN A 1 154 ? 30.219 33.336 52.378 0.50 10.30 154 ASN A N 1
ATOM 1365 N N B ASN A 1 154 ? 30.202 33.445 52.256 0.50 10.57 154 ASN A N 1
ATOM 1366 C CA A ASN A 1 154 ? 30.858 33.913 53.579 0.50 10.22 154 ASN A CA 1
ATOM 1367 C CA B ASN A 1 154 ? 30.691 34.014 53.504 0.50 10.83 154 ASN A CA 1
ATOM 1368 C C A ASN A 1 154 ? 32.013 34.802 53.229 0.50 10.29 154 ASN A C 1
ATOM 1369 C C B ASN A 1 154 ? 31.888 34.864 53.303 0.50 10.78 154 ASN A C 1
ATOM 1370 O O A ASN A 1 154 ? 33.055 34.794 53.872 0.50 9.62 154 ASN A O 1
ATOM 1371 O O B ASN A 1 154 ? 32.764 34.938 54.150 0.50 10.62 154 ASN A O 1
ATOM 1380 N N . VAL A 1 155 ? 31.832 35.617 52.197 1.00 9.88 155 VAL A N 1
ATOM 1381 C CA . VAL A 1 155 ? 32.897 36.501 51.815 1.00 9.59 155 VAL A CA 1
ATOM 1382 C C . VAL A 1 155 ? 33.201 37.519 52.866 1.00 9.82 155 VAL A C 1
ATOM 1383 O O . VAL A 1 155 ? 34.382 37.882 53.032 1.00 11.66 155 VAL A O 1
ATOM 1387 N N . TYR A 1 156 ? 32.220 37.875 53.668 1.00 8.04 156 TYR A N 1
ATOM 1388 C CA . TYR A 1 156 ? 32.423 38.845 54.738 1.00 8.30 156 TYR A CA 1
ATOM 1389 C C . TYR A 1 156 ? 32.924 38.229 56.062 1.00 8.18 156 TYR A C 1
ATOM 1390 O O . TYR A 1 156 ? 33.349 38.973 56.952 1.00 10.61 156 TYR A O 1
ATOM 1399 N N . GLY A 1 157 ? 32.789 36.930 56.218 1.00 8.83 157 GLY A N 1
ATOM 1400 C CA . GLY A 1 157 ? 33.318 36.238 57.411 1.00 9.55 157 GLY A CA 1
ATOM 1401 C C . GLY A 1 157 ? 32.465 36.178 58.632 1.00 9.11 157 GLY A C 1
ATOM 1402 O O . GLY A 1 157 ? 32.958 35.896 59.777 1.00 10.82 157 GLY A O 1
ATOM 1403 N N . PHE A 1 158 ? 31.165 36.543 58.553 1.00 8.93 158 PHE A N 1
ATOM 1404 C CA . PHE A 1 158 ? 30.337 36.557 59.717 1.00 9.16 158 PHE A CA 1
ATOM 1405 C C . PHE A 1 158 ? 29.927 35.222 60.229 1.00 10.09 158 PHE A C 1
ATOM 1406 O O . PHE A 1 158 ? 29.884 35.028 61.444 1.00 12.61 158 PHE A O 1
ATOM 1414 N N . GLY A 1 159 ? 29.617 34.262 59.369 1.00 9.03 159 GLY A N 1
ATOM 1415 C CA . GLY A 1 159 ? 29.084 32.984 59.858 1.00 9.03 159 GLY A CA 1
ATOM 1416 C C . GLY A 1 159 ? 27.788 33.043 60.584 1.00 9.39 159 GLY A C 1
ATOM 1417 O O . GLY A 1 159 ? 26.939 33.889 60.257 1.00 9.80 159 GLY A O 1
ATOM 1418 N N . PHE A 1 160 ? 27.605 32.174 61.572 1.00 9.78 160 PHE A N 1
ATOM 1419 C CA . PHE A 1 160 ? 26.363 32.048 62.262 1.00 10.58 160 PHE A CA 1
ATOM 1420 C C . PHE A 1 160 ? 26.540 32.736 63.594 1.00 12.04 160 PHE A C 1
ATOM 1421 O O . PHE A 1 160 ? 27.418 32.354 64.383 1.00 13.53 160 PHE A O 1
ATOM 1429 N N A CYS A 1 161 ? 25.729 33.734 63.882 0.50 10.82 161 CYS A N 1
ATOM 1430 N N B CYS A 1 161 ? 25.760 33.771 63.787 0.50 12.12 161 CYS A N 1
ATOM 1431 C CA A CYS A 1 161 ? 25.896 34.591 65.097 0.50 11.12 161 CYS A CA 1
ATOM 1432 C CA B CYS A 1 161 ? 25.874 34.587 64.961 0.50 14.01 161 CYS A CA 1
ATOM 1433 C C A CYS A 1 161 ? 27.343 34.969 65.447 0.50 12.79 161 CYS A C 1
ATOM 1434 C C B CYS A 1 161 ? 27.330 34.698 65.366 0.50 13.93 161 CYS A C 1
ATOM 1435 O O A CYS A 1 161 ? 27.749 35.076 66.626 0.50 13.49 161 CYS A O 1
ATOM 1436 O O B CYS A 1 161 ? 27.735 34.238 66.480 0.50 13.72 161 CYS A O 1
ATOM 1441 N N . GLY A 1 162 ? 28.082 35.275 64.423 1.00 12.98 162 GLY A N 1
ATOM 1442 C CA . GLY A 1 162 ? 29.450 35.730 64.607 1.00 14.55 162 GLY A CA 1
ATOM 1443 C C . GLY A 1 162 ? 30.488 34.653 64.579 1.00 15.00 162 GLY A C 1
ATOM 1444 O O . GLY A 1 162 ? 31.685 35.021 64.627 1.00 16.64 162 GLY A O 1
ATOM 1445 N N . ASP A 1 163 ? 30.095 33.375 64.416 1.00 12.31 163 ASP A N 1
ATOM 1446 C CA . ASP A 1 163 ? 31.124 32.252 64.516 1.00 12.92 163 ASP A CA 1
ATOM 1447 C C . ASP A 1 163 ? 32.103 32.120 63.333 1.00 11.97 163 ASP A C 1
ATOM 1448 O O . ASP A 1 163 ? 33.088 31.334 63.380 1.00 13.31 163 ASP A O 1
ATOM 1453 N N . GLY A 1 164 ? 31.895 32.865 62.230 1.00 12.52 164 GLY A N 1
ATOM 1454 C CA . GLY A 1 164 ? 32.822 32.853 61.157 1.00 12.15 164 GLY A CA 1
ATOM 1455 C C . GLY A 1 164 ? 32.836 31.622 60.313 1.00 14.57 164 GLY A C 1
ATOM 1456 O O . GLY A 1 164 ? 33.642 31.561 59.393 1.00 16.66 164 GLY A O 1
ATOM 1457 N N . THR A 1 165 ? 31.931 30.673 60.578 1.00 11.89 165 THR A N 1
ATOM 1458 C CA . THR A 1 165 ? 31.879 29.408 59.835 1.00 13.92 165 THR A CA 1
ATOM 1459 C C . THR A 1 165 ? 31.227 29.540 58.490 1.00 14.62 165 THR A C 1
ATOM 1460 O O . THR A 1 165 ? 30.504 30.530 58.230 1.00 14.09 165 THR A O 1
ATOM 1464 N N A ASP A 1 166 ? 31.474 28.584 57.575 0.50 15.37 166 ASP A N 1
ATOM 1465 N N B ASP A 1 166 ? 31.455 28.521 57.644 0.50 15.79 166 ASP A N 1
ATOM 1466 C CA A ASP A 1 166 ? 30.852 28.689 56.262 0.50 15.37 166 ASP A CA 1
ATOM 1467 C CA B ASP A 1 166 ? 31.017 28.541 56.268 0.50 16.19 166 ASP A CA 1
ATOM 1468 C C A ASP A 1 166 ? 29.917 27.532 55.956 0.50 15.07 166 ASP A C 1
ATOM 1469 C C B ASP A 1 166 ? 30.137 27.331 56.006 0.50 15.95 166 ASP A C 1
ATOM 1470 O O A ASP A 1 166 ? 29.551 27.311 54.811 0.50 15.35 166 ASP A O 1
ATOM 1471 O O B ASP A 1 166 ? 30.121 26.778 54.942 0.50 20.02 166 ASP A O 1
ATOM 1480 N N . ASP A 1 167 ? 29.387 26.927 56.995 1.00 14.58 167 ASP A N 1
ATOM 1481 C CA . ASP A 1 167 ? 28.507 25.799 56.830 1.00 14.99 167 ASP A CA 1
ATOM 1482 C C . ASP A 1 167 ? 27.128 26.142 56.247 1.00 14.37 167 ASP A C 1
ATOM 1483 O O . ASP A 1 167 ? 26.482 25.244 55.709 1.00 13.81 167 ASP A O 1
ATOM 1488 N N . ALA A 1 168 ? 26.670 27.376 56.385 1.00 12.08 168 ALA A N 1
ATOM 1489 C CA . ALA A 1 168 ? 25.391 27.790 55.801 1.00 11.52 168 ALA A CA 1
ATOM 1490 C C . ALA A 1 168 ? 25.649 29.257 55.346 1.00 9.73 168 ALA A C 1
ATOM 1491 O O . ALA A 1 168 ? 26.527 29.948 55.905 1.00 10.30 168 ALA A O 1
ATOM 1493 N N . PRO A 1 169 ? 24.895 29.753 54.373 1.00 8.78 169 PRO A N 1
ATOM 1494 C CA . PRO A 1 169 ? 24.929 31.150 54.121 1.00 8.62 169 PRO A CA 1
ATOM 1495 C C . PRO A 1 169 ? 24.734 32.002 55.382 1.00 7.81 169 PRO A C 1
ATOM 1496 O O . PRO A 1 169 ? 23.851 31.643 56.217 1.00 8.29 169 PRO A O 1
ATOM 1500 N N . ALA A 1 170 ? 25.449 33.119 55.538 1.00 7.29 170 ALA A N 1
ATOM 1501 C CA . ALA A 1 170 ? 25.259 33.974 56.706 1.00 6.86 170 ALA A CA 1
ATOM 1502 C C . ALA A 1 170 ? 24.074 34.937 56.550 1.00 6.61 170 ALA A C 1
ATOM 1503 O O . ALA A 1 170 ? 23.952 35.547 55.469 1.00 6.66 170 ALA A O 1
ATOM 1505 N N . TYR A 1 171 ? 23.314 35.154 57.604 1.00 7.64 171 TYR A N 1
ATOM 1506 C CA . TYR A 1 171 ? 22.267 36.216 57.557 1.00 6.61 171 TYR A CA 1
ATOM 1507 C C . TYR A 1 171 ? 22.917 37.509 57.827 1.00 6.41 171 TYR A C 1
ATOM 1508 O O . TYR A 1 171 ? 23.502 37.708 58.892 1.00 7.03 171 TYR A O 1
ATOM 1517 N N . ILE A 1 172 ? 22.842 38.473 56.890 1.00 6.27 172 ILE A N 1
ATOM 1518 C CA . ILE A 1 172 ? 23.488 39.724 57.015 1.00 6.37 172 ILE A CA 1
ATOM 1519 C C . ILE A 1 172 ? 22.529 40.848 56.599 1.00 6.71 172 ILE A C 1
ATOM 1520 O O . ILE A 1 172 ? 21.466 40.592 56.009 1.00 6.53 172 ILE A O 1
ATOM 1525 N N . ASN A 1 173 ? 22.904 42.081 56.848 1.00 6.53 173 ASN A N 1
ATOM 1526 C CA . ASN A 1 173 ? 22.139 43.227 56.405 1.00 6.05 173 ASN A CA 1
ATOM 1527 C C . ASN A 1 173 ? 23.100 44.355 56.135 1.00 6.31 173 ASN A C 1
ATOM 1528 O O . ASN A 1 173 ? 24.298 44.272 56.490 1.00 6.91 173 ASN A O 1
ATOM 1533 N N . THR A 1 174 ? 22.631 45.338 55.411 1.00 6.14 174 THR A N 1
ATOM 1534 C CA . THR A 1 174 ? 23.437 46.484 54.975 1.00 6.23 174 THR A CA 1
ATOM 1535 C C . THR A 1 174 ? 22.640 47.775 55.278 1.00 6.60 174 THR A C 1
ATOM 1536 O O . THR A 1 174 ? 22.941 48.456 56.250 1.00 7.84 174 THR A O 1
ATOM 1540 N N . TYR A 1 175 ? 21.625 48.111 54.493 1.00 6.39 175 TYR A N 1
ATOM 1541 C CA . TYR A 1 175 ? 20.896 49.366 54.712 1.00 6.33 175 TYR A CA 1
ATOM 1542 C C . TYR A 1 175 ? 20.356 49.498 56.101 1.00 6.04 175 TYR A C 1
ATOM 1543 O O . TYR A 1 175 ? 19.621 48.641 56.594 1.00 6.37 175 TYR A O 1
ATOM 1552 N N . GLN A 1 176 ? 20.698 50.661 56.683 1.00 7.04 176 GLN A N 1
ATOM 1553 C CA . GLN A 1 176 ? 20.287 51.025 58.029 1.00 8.69 176 GLN A CA 1
ATOM 1554 C C . GLN A 1 176 ? 20.093 52.536 58.252 1.00 7.67 176 GLN A C 1
ATOM 1555 O O . GLN A 1 176 ? 19.422 52.924 59.250 1.00 10.04 176 GLN A O 1
ATOM 1561 N N . ARG A 1 177 ? 20.573 53.354 57.375 1.00 8.49 177 ARG A N 1
ATOM 1562 C CA . ARG A 1 177 ? 20.780 54.818 57.721 1.00 7.23 177 ARG A CA 1
ATOM 1563 C C . ARG A 1 177 ? 20.052 55.746 56.817 1.00 7.83 177 ARG A C 1
ATOM 1564 O O . ARG A 1 177 ? 20.480 56.850 56.455 1.00 7.53 177 ARG A O 1
ATOM 1572 N N . GLY A 1 178 ? 18.853 55.309 56.463 1.00 8.47 178 GLY A N 1
ATOM 1573 C CA . GLY A 1 178 ? 17.911 56.248 55.862 1.00 8.82 178 GLY A CA 1
ATOM 1574 C C . GLY A 1 178 ? 18.025 56.441 54.348 1.00 8.62 178 GLY A C 1
ATOM 1575 O O . GLY A 1 178 ? 18.727 55.679 53.600 1.00 8.65 178 GLY A O 1
ATOM 1576 N N . ALA A 1 179 ? 17.263 57.379 53.844 1.00 7.67 179 ALA A N 1
ATOM 1577 C CA . ALA A 1 179 ? 17.110 57.572 52.456 1.00 7.92 179 ALA A CA 1
ATOM 1578 C C . ALA A 1 179 ? 18.288 57.889 51.633 1.00 6.93 179 ALA A C 1
ATOM 1579 O O . ALA A 1 179 ? 18.314 57.675 50.415 1.00 7.57 179 ALA A O 1
ATOM 1581 N N . ARG A 1 180 ? 19.325 58.473 52.264 1.00 7.77 180 ARG A N 1
ATOM 1582 C CA . ARG A 1 180 ? 20.464 58.951 51.525 1.00 7.40 180 ARG A CA 1
ATOM 1583 C C . ARG A 1 180 ? 21.580 57.969 51.610 1.00 7.09 180 ARG A C 1
ATOM 1584 O O . ARG A 1 180 ? 22.639 58.235 51.119 1.00 8.27 180 ARG A O 1
ATOM 1592 N N . GLU A 1 181 ? 21.360 56.848 52.261 1.00 6.28 181 GLU A N 1
ATOM 1593 C CA . GLU A 1 181 ? 22.448 55.855 52.373 1.00 6.34 181 GLU A CA 1
ATOM 1594 C C . GLU A 1 181 ? 22.293 54.899 51.142 1.00 6.25 181 GLU A C 1
ATOM 1595 O O . GLU A 1 181 ? 21.446 53.994 51.171 1.00 7.31 181 GLU A O 1
ATOM 1601 N N . SER A 1 182 ? 23.135 55.089 50.132 1.00 6.17 182 SER A N 1
ATOM 1602 C CA . SER A 1 182 ? 23.157 54.220 48.970 1.00 5.44 182 SER A CA 1
ATOM 1603 C C . SER A 1 182 ? 23.896 52.885 49.262 1.00 5.15 182 SER A C 1
ATOM 1604 O O . SER A 1 182 ? 24.442 52.644 50.340 1.00 5.06 182 SER A O 1
ATOM 1607 N N . VAL A 1 183 ? 23.824 51.990 48.260 1.00 5.79 183 VAL A N 1
ATOM 1608 C CA . VAL A 1 183 ? 24.547 50.679 48.307 1.00 5.94 183 VAL A CA 1
ATOM 1609 C C . VAL A 1 183 ? 26.010 50.879 48.605 1.00 5.85 183 VAL A C 1
ATOM 1610 O O . VAL A 1 183 ? 26.707 50.014 49.149 1.00 5.88 183 VAL A O 1
ATOM 1614 N N . TRP A 1 184 ? 26.558 52.055 48.209 1.00 6.08 184 TRP A N 1
ATOM 1615 C CA . TRP A 1 184 ? 28.008 52.394 48.378 1.00 6.52 184 TRP A CA 1
ATOM 1616 C C . TRP A 1 184 ? 28.343 52.841 49.789 1.00 6.78 184 TRP A C 1
ATOM 1617 O O . TRP A 1 184 ? 29.523 52.944 50.090 1.00 7.64 184 TRP A O 1
ATOM 1628 N N . GLU A 1 185 ? 27.317 53.126 50.617 1.00 6.35 185 GLU A N 1
ATOM 1629 C CA . GLU A 1 185 ? 27.489 53.881 51.884 1.00 6.42 185 GLU A CA 1
ATOM 1630 C C . GLU A 1 185 ? 27.109 53.132 53.110 1.00 6.79 185 GLU A C 1
ATOM 1631 O O . GLU A 1 185 ? 27.064 53.706 54.171 1.00 6.35 185 GLU A O 1
ATOM 1637 N N . THR A 1 186 ? 26.859 51.809 53.008 1.00 5.61 186 THR A N 1
ATOM 1638 C CA . THR A 1 186 ? 26.436 50.975 54.126 1.00 6.19 186 THR A CA 1
ATOM 1639 C C . THR A 1 186 ? 27.671 50.360 54.814 1.00 6.54 186 THR A C 1
ATOM 1640 O O . THR A 1 186 ? 28.772 50.303 54.247 1.00 6.70 186 THR A O 1
ATOM 1644 N N . ILE A 1 187 ? 27.454 49.868 56.014 1.00 6.41 187 ILE A N 1
ATOM 1645 C CA . ILE A 1 187 ? 28.427 49.053 56.748 1.00 6.29 187 ILE A CA 1
ATOM 1646 C C . ILE A 1 187 ? 27.730 47.666 56.921 1.00 6.23 187 ILE A C 1
ATOM 1647 O O . ILE A 1 187 ? 26.828 47.481 57.747 1.00 6.28 187 ILE A O 1
ATOM 1652 N N . PRO A 1 188 ? 28.152 46.668 56.071 1.00 6.46 188 PRO A N 1
ATOM 1653 C CA . PRO A 1 188 ? 27.600 45.347 56.215 1.00 6.40 188 PRO A CA 1
ATOM 1654 C C . PRO A 1 188 ? 27.831 44.772 57.613 1.00 6.64 188 PRO A C 1
ATOM 1655 O O . PRO A 1 188 ? 28.919 44.908 58.157 1.00 8.17 188 PRO A O 1
ATOM 1659 N N . HIS A 1 189 ? 26.824 44.096 58.073 1.00 6.86 189 HIS A N 1
ATOM 1660 C CA . HIS A 1 189 ? 26.789 43.595 59.444 1.00 6.35 189 HIS A CA 1
ATOM 1661 C C . HIS A 1 189 ? 25.962 42.332 59.599 1.00 7.25 189 HIS A C 1
ATOM 1662 O O . HIS A 1 189 ? 25.107 41.968 58.759 1.00 6.36 189 HIS A O 1
ATOM 1669 N N . PRO A 1 190 ? 26.216 41.591 60.695 1.00 6.85 190 PRO A N 1
ATOM 1670 C CA . PRO A 1 190 ? 25.481 40.331 60.894 1.00 7.35 190 PRO A CA 1
ATOM 1671 C C . PRO A 1 190 ? 24.043 40.635 61.414 1.00 7.00 190 PRO A C 1
ATOM 1672 O O . PRO A 1 190 ? 23.819 41.525 62.298 1.00 7.13 190 PRO A O 1
ATOM 1676 N N . SER A 1 191 ? 23.070 39.898 60.895 1.00 6.66 191 SER A N 1
ATOM 1677 C CA . SER A 1 191 ? 21.721 39.973 61.438 1.00 6.59 191 SER A CA 1
ATOM 1678 C C . SER A 1 191 ? 21.630 39.533 62.938 1.00 6.94 191 SER A C 1
ATOM 1679 O O . SER A 1 191 ? 20.808 40.011 63.711 1.00 8.35 191 SER A O 1
ATOM 1682 N N . CYS A 1 192 ? 22.447 38.555 63.292 1.00 7.62 192 CYS A N 1
ATOM 1683 C CA . CYS A 1 192 ? 22.559 38.077 64.663 1.00 9.14 192 CYS A CA 1
ATOM 1684 C C . CYS A 1 192 ? 23.857 38.578 65.199 1.00 9.17 192 CYS A C 1
ATOM 1685 O O . CYS A 1 192 ? 24.902 38.059 64.767 1.00 9.71 192 CYS A O 1
ATOM 1688 N N . ASP A 1 193 ? 23.825 39.591 66.054 1.00 9.35 193 ASP A N 1
ATOM 1689 C CA . ASP A 1 193 ? 25.026 40.316 66.522 1.00 10.03 193 ASP A CA 1
ATOM 1690 C C . ASP A 1 193 ? 25.247 39.952 68.024 1.00 11.38 193 ASP A C 1
ATOM 1691 O O . ASP A 1 193 ? 24.510 40.383 68.867 1.00 11.02 193 ASP A O 1
ATOM 1696 N N . ASP A 1 194 ? 26.297 39.141 68.264 1.00 11.96 194 ASP A N 1
ATOM 1697 C CA . ASP A 1 194 ? 26.730 38.712 69.592 1.00 13.28 194 ASP A CA 1
ATOM 1698 C C . ASP A 1 194 ? 27.999 39.441 69.964 1.00 13.19 194 ASP A C 1
ATOM 1699 O O . ASP A 1 194 ? 28.699 39.055 70.914 1.00 14.58 194 ASP A O 1
ATOM 1704 N N . PHE A 1 195 ? 28.305 40.499 69.245 1.00 11.27 195 PHE A N 1
ATOM 1705 C CA . PHE A 1 195 ? 29.402 41.337 69.478 1.00 12.05 195 PHE A CA 1
ATOM 1706 C C . PHE A 1 195 ? 30.759 40.709 69.159 1.00 12.58 195 PHE A C 1
ATOM 1707 O O . PHE A 1 195 ? 31.772 41.313 69.523 1.00 14.55 195 PHE A O 1
ATOM 1715 N N . THR A 1 196 ? 30.804 39.591 68.436 1.00 11.70 196 THR A N 1
ATOM 1716 C CA . THR A 1 196 ? 32.038 38.976 68.057 1.00 11.88 196 THR A CA 1
ATOM 1717 C C . THR A 1 196 ? 32.882 39.875 67.210 1.00 10.99 196 THR A C 1
ATOM 1718 O O . THR A 1 196 ? 34.107 39.975 67.344 1.00 12.31 196 THR A O 1
ATOM 1722 N N . HIS A 1 197 ? 32.198 40.569 66.303 1.00 12.56 197 HIS A N 1
ATOM 1723 C CA . HIS A 1 197 ? 32.833 41.485 65.376 1.00 13.50 197 HIS A CA 1
ATOM 1724 C C . HIS A 1 197 ? 32.347 42.927 65.491 1.00 13.15 197 HIS A C 1
ATOM 1725 O O . HIS A 1 197 ? 31.388 43.217 66.156 1.00 12.44 197 HIS A O 1
ATOM 1732 N N . GLY A 1 198 ? 32.982 43.862 64.775 1.00 11.52 198 GLY A N 1
ATOM 1733 C CA . GLY A 1 198 ? 32.590 45.214 64.859 1.00 11.12 198 GLY A CA 1
ATOM 1734 C C . GLY A 1 198 ? 33.322 45.910 66.025 1.00 10.73 198 GLY A C 1
ATOM 1735 O O . GLY A 1 198 ? 34.598 45.813 66.129 1.00 11.14 198 GLY A O 1
ATOM 1736 N N . GLY A 1 199 ? 32.559 46.681 66.808 1.00 11.46 199 GLY A N 1
ATOM 1737 C CA . GLY A 1 199 ? 33.120 47.370 68.000 1.00 11.46 199 GLY A CA 1
ATOM 1738 C C . GLY A 1 199 ? 32.683 46.640 69.233 1.00 10.65 199 GLY A C 1
ATOM 1739 O O . GLY A 1 199 ? 32.211 45.523 69.231 1.00 10.76 199 GLY A O 1
ATOM 1740 N N . PRO A 1 200 ? 32.756 47.282 70.390 1.00 11.57 200 PRO A N 1
ATOM 1741 C CA . PRO A 1 200 ? 32.440 46.629 71.601 1.00 12.16 200 PRO A CA 1
ATOM 1742 C C . PRO A 1 200 ? 30.999 46.221 71.781 1.00 11.93 200 PRO A C 1
ATOM 1743 O O . PRO A 1 200 ? 30.696 45.280 72.514 1.00 14.35 200 PRO A O 1
ATOM 1747 N N . ASN A 1 201 ? 30.094 46.946 71.122 1.00 11.34 201 ASN A N 1
ATOM 1748 C CA . ASN A 1 201 ? 28.711 46.591 71.058 1.00 10.71 201 ASN A CA 1
ATOM 1749 C C . ASN A 1 201 ? 28.355 46.063 69.640 1.00 9.69 201 ASN A C 1
ATOM 1750 O O . ASN A 1 201 ? 27.279 46.322 69.124 1.00 11.30 201 ASN A O 1
ATOM 1755 N N . GLY A 1 202 ? 29.293 45.350 69.077 1.00 9.33 202 GLY A N 1
ATOM 1756 C CA . GLY A 1 202 ? 29.112 44.790 67.695 1.00 9.54 202 GLY A CA 1
ATOM 1757 C C . GLY A 1 202 ? 28.986 45.977 66.761 1.00 9.26 202 GLY A C 1
ATOM 1758 O O . GLY A 1 202 ? 29.753 46.987 66.703 1.00 10.14 202 GLY A O 1
ATOM 1759 N N . TYR A 1 203 ? 27.924 45.920 65.927 1.00 9.29 203 TYR A N 1
ATOM 1760 C CA . TYR A 1 203 ? 27.665 47.000 65.026 1.00 8.86 203 TYR A CA 1
ATOM 1761 C C . TYR A 1 203 ? 26.473 47.866 65.480 1.00 8.69 203 TYR A C 1
ATOM 1762 O O . TYR A 1 203 ? 26.126 48.816 64.826 1.00 7.72 203 TYR A O 1
ATOM 1771 N N . LEU A 1 204 ? 25.880 47.526 66.658 1.00 10.32 204 LEU A N 1
ATOM 1772 C CA . LEU A 1 204 ? 24.549 48.035 66.967 1.00 10.35 204 LEU A CA 1
ATOM 1773 C C . LEU A 1 204 ? 24.583 49.564 67.102 1.00 10.43 204 LEU A C 1
ATOM 1774 O O . LEU A 1 204 ? 23.604 50.274 66.684 1.00 9.81 204 LEU A O 1
ATOM 1779 N N . ASP A 1 205 ? 25.649 50.100 67.707 1.00 10.03 205 ASP A N 1
ATOM 1780 C CA . ASP A 1 205 ? 25.713 51.475 67.965 1.00 10.78 205 ASP A CA 1
ATOM 1781 C C . ASP A 1 205 ? 26.215 52.336 66.869 1.00 9.31 205 ASP A C 1
ATOM 1782 O O . ASP A 1 205 ? 26.446 53.550 67.090 1.00 11.07 205 ASP A O 1
ATOM 1787 N N . LEU A 1 206 ? 26.322 51.798 65.620 1.00 8.93 206 LEU A N 1
ATOM 1788 C CA . LEU A 1 206 ? 26.465 52.646 64.453 1.00 9.25 206 LEU A CA 1
ATOM 1789 C C . LEU A 1 206 ? 25.059 53.205 64.092 1.00 7.98 206 LEU A C 1
ATOM 1790 O O . LEU A 1 206 ? 24.934 54.155 63.393 1.00 9.34 206 LEU A O 1
ATOM 1795 N N . PHE A 1 207 ? 24.035 52.463 64.516 1.00 8.39 207 PHE A N 1
ATOM 1796 C CA . PHE A 1 207 ? 22.691 52.588 64.012 1.00 8.92 207 PHE A CA 1
ATOM 1797 C C . PHE A 1 207 ? 21.677 53.125 64.990 1.00 10.17 207 PHE A C 1
ATOM 1798 O O . PHE A 1 207 ? 20.891 53.972 64.606 1.00 11.23 207 PHE A O 1
ATOM 1806 N N . THR A 1 208 ? 21.661 52.619 66.208 1.00 10.62 208 THR A N 1
ATOM 1807 C CA . THR A 1 208 ? 20.672 52.977 67.248 1.00 11.40 208 THR A CA 1
ATOM 1808 C C . THR A 1 208 ? 21.436 53.535 68.444 1.00 12.29 208 THR A C 1
ATOM 1809 O O . THR A 1 208 ? 22.452 52.966 68.811 1.00 11.46 208 THR A O 1
ATOM 1813 N N . ASP A 1 209 ? 20.932 54.635 68.977 1.00 13.93 209 ASP A N 1
ATOM 1814 C CA . ASP A 1 209 ? 21.523 55.326 70.150 1.00 15.37 209 ASP A CA 1
ATOM 1815 C C . ASP A 1 209 ? 20.680 54.921 71.333 1.00 17.56 209 ASP A C 1
ATOM 1816 O O . ASP A 1 209 ? 19.523 55.310 71.470 1.00 18.19 209 ASP A O 1
ATOM 1821 N N . ASP A 1 210 ? 21.234 54.043 72.178 1.00 15.19 210 ASP A N 1
ATOM 1822 C CA . ASP A 1 210 ? 20.542 53.521 73.314 1.00 17.92 210 ASP A CA 1
ATOM 1823 C C . ASP A 1 210 ? 21.541 53.568 74.446 1.00 19.70 210 ASP A C 1
ATOM 1824 O O . ASP A 1 210 ? 22.747 53.555 74.230 1.00 20.14 210 ASP A O 1
ATOM 1829 N N . GLN A 1 211 ? 21.014 53.634 75.658 1.00 24.59 211 GLN A N 1
ATOM 1830 C CA . GLN A 1 211 ? 21.873 53.748 76.824 1.00 29.65 211 GLN A CA 1
ATOM 1831 C C . GLN A 1 211 ? 22.541 52.421 77.152 1.00 26.35 211 GLN A C 1
ATOM 1832 O O . GLN A 1 211 ? 23.574 52.395 77.777 1.00 30.09 211 GLN A O 1
ATOM 1838 N N A ASN A 1 212 ? 21.898 51.329 76.745 0.50 24.29 212 ASN A N 1
ATOM 1839 N N B ASN A 1 212 ? 22.001 51.297 76.724 0.50 25.71 212 ASN A N 1
ATOM 1840 C CA A ASN A 1 212 ? 22.369 49.978 77.007 0.50 23.07 212 ASN A CA 1
ATOM 1841 C CA B ASN A 1 212 ? 22.726 50.054 76.947 0.50 25.36 212 ASN A CA 1
ATOM 1842 C C A ASN A 1 212 ? 22.408 49.272 75.638 0.50 21.20 212 ASN A C 1
ATOM 1843 C C B ASN A 1 212 ? 22.369 49.092 75.827 0.50 23.17 212 ASN A C 1
ATOM 1844 O O A ASN A 1 212 ? 21.544 49.648 74.785 0.50 18.00 212 ASN A O 1
ATOM 1845 O O B ASN A 1 212 ? 21.221 49.083 75.349 0.50 26.43 212 ASN A O 1
ATOM 1854 N N . TYR A 1 213 ? 23.378 48.366 75.381 1.00 18.04 213 TYR A N 1
ATOM 1855 C CA . TYR A 1 213 ? 23.318 47.510 74.154 1.00 15.18 213 TYR A CA 1
ATOM 1856 C C . TYR A 1 213 ? 23.307 46.048 74.519 1.00 15.43 213 TYR A C 1
ATOM 1857 O O . TYR A 1 213 ? 24.075 45.532 75.353 1.00 16.51 213 TYR A O 1
ATOM 1866 N N . ALA A 1 214 ? 22.403 45.299 73.910 1.00 15.40 214 ALA A N 1
ATOM 1867 C CA . ALA A 1 214 ? 22.327 43.918 74.200 1.00 14.84 214 ALA A CA 1
ATOM 1868 C C . ALA A 1 214 ? 22.557 43.099 72.918 1.00 13.13 214 ALA A C 1
ATOM 1869 O O . ALA A 1 214 ? 22.147 43.550 71.848 1.00 12.39 214 ALA A O 1
ATOM 1871 N N . LYS A 1 215 ? 23.121 41.922 73.078 1.00 11.72 215 LYS A N 1
ATOM 1872 C CA . LYS A 1 215 ? 23.249 40.973 71.930 1.00 10.53 215 LYS A CA 1
ATOM 1873 C C . LYS A 1 215 ? 21.841 40.667 71.432 1.00 10.81 215 LYS A C 1
ATOM 1874 O O . LYS A 1 215 ? 20.917 40.493 72.258 1.00 11.37 215 LYS A O 1
ATOM 1880 N N . GLN A 1 216 ? 21.653 40.597 70.098 1.00 10.17 216 GLN A N 1
ATOM 1881 C CA . GLN A 1 216 ? 20.266 40.540 69.537 1.00 9.95 216 GLN A CA 1
ATOM 1882 C C . GLN A 1 216 ? 20.340 40.135 68.071 1.00 9.28 216 GLN A C 1
ATOM 1883 O O . GLN A 1 216 ? 21.427 40.112 67.428 1.00 9.98 216 GLN A O 1
ATOM 1889 N N . TRP A 1 217 ? 19.174 39.741 67.596 1.00 8.43 217 TRP A N 1
ATOM 1890 C CA . TRP A 1 217 ? 18.981 39.369 66.183 1.00 8.82 217 TRP A CA 1
ATOM 1891 C C . TRP A 1 217 ? 17.903 40.289 65.654 1.00 8.06 217 TRP A C 1
ATOM 1892 O O . TRP A 1 217 ? 17.011 40.757 66.357 1.00 8.10 217 TRP A O 1
ATOM 1903 N N . ARG A 1 218 ? 17.917 40.477 64.313 1.00 7.16 218 ARG A N 1
ATOM 1904 C CA . ARG A 1 218 ? 16.857 41.134 63.625 1.00 7.61 218 ARG A CA 1
ATOM 1905 C C . ARG A 1 218 ? 16.922 40.745 62.125 1.00 6.99 218 ARG A C 1
ATOM 1906 O O . ARG A 1 218 ? 18.025 40.517 61.627 1.00 6.95 218 ARG A O 1
ATOM 1914 N N . TYR A 1 219 ? 15.761 40.724 61.481 1.00 6.81 219 TYR A N 1
ATOM 1915 C CA . TYR A 1 219 ? 15.651 40.301 60.077 1.00 6.23 219 TYR A CA 1
ATOM 1916 C C . TYR A 1 219 ? 14.750 41.320 59.398 1.00 5.96 219 TYR A C 1
ATOM 1917 O O . TYR A 1 219 ? 13.952 41.958 60.023 1.00 5.54 219 TYR A O 1
ATOM 1926 N N . THR A 1 220 ? 14.851 41.393 58.082 1.00 4.62 220 THR A N 1
ATOM 1927 C CA . THR A 1 220 ? 14.045 42.243 57.277 1.00 4.96 220 THR A CA 1
ATOM 1928 C C . THR A 1 220 ? 13.508 41.508 56.079 1.00 5.13 220 THR A C 1
ATOM 1929 O O . THR A 1 220 ? 14.246 40.906 55.328 1.00 5.67 220 THR A O 1
ATOM 1933 N N . ASN A 1 221 ? 12.183 41.566 55.869 1.00 5.39 221 ASN A N 1
ATOM 1934 C CA . ASN A 1 221 ? 11.542 41.025 54.728 1.00 5.55 221 ASN A CA 1
ATOM 1935 C C . ASN A 1 221 ? 11.751 41.971 53.527 1.00 5.24 221 ASN A C 1
ATOM 1936 O O . ASN A 1 221 ? 11.760 43.189 53.665 1.00 5.74 221 ASN A O 1
ATOM 1941 N N . ALA A 1 222 ? 11.702 41.354 52.325 1.00 4.83 222 ALA A N 1
ATOM 1942 C CA . ALA A 1 222 ? 11.621 42.063 51.028 1.00 5.16 222 ALA A CA 1
ATOM 1943 C C . ALA A 1 222 ? 10.272 41.666 50.418 1.00 5.19 222 ALA A C 1
ATOM 1944 O O . ALA A 1 222 ? 10.168 40.642 49.748 1.00 5.55 222 ALA A O 1
ATOM 1946 N N . PRO A 1 223 ? 9.238 42.460 50.635 1.00 4.67 223 PRO A N 1
ATOM 1947 C CA . PRO A 1 223 ? 7.870 42.049 50.245 1.00 4.76 223 PRO A CA 1
ATOM 1948 C C . PRO A 1 223 ? 7.718 41.856 48.737 1.00 5.16 223 PRO A C 1
ATOM 1949 O O . PRO A 1 223 ? 6.886 41.059 48.293 1.00 5.40 223 PRO A O 1
ATOM 1953 N N . ASN A 1 224 ? 8.490 42.545 47.950 1.00 5.58 224 ASN A N 1
ATOM 1954 C CA . ASN A 1 224 ? 8.483 42.319 46.482 1.00 5.45 224 ASN A CA 1
ATOM 1955 C C . ASN A 1 224 ? 8.757 40.829 46.197 1.00 5.22 224 ASN A C 1
ATOM 1956 O O . ASN A 1 224 ? 8.108 40.213 45.337 1.00 5.41 224 ASN A O 1
ATOM 1961 N N . ALA A 1 225 ? 9.721 40.256 46.945 1.00 5.71 225 ALA A N 1
ATOM 1962 C CA . ALA A 1 225 ? 10.140 38.833 46.795 1.00 5.41 225 ALA A CA 1
ATOM 1963 C C . ALA A 1 225 ? 9.130 37.874 47.405 1.00 4.83 225 ALA A C 1
ATOM 1964 O O . ALA A 1 225 ? 8.814 36.906 46.692 1.00 4.30 225 ALA A O 1
ATOM 1966 N N . ASP A 1 226 ? 8.636 38.118 48.614 1.00 5.20 226 ASP A N 1
ATOM 1967 C CA . ASP A 1 226 ? 7.713 37.136 49.191 1.00 5.04 226 ASP A CA 1
ATOM 1968 C C . ASP A 1 226 ? 6.395 37.158 48.399 1.00 5.20 226 ASP A C 1
ATOM 1969 O O . ASP A 1 226 ? 5.859 36.106 48.160 1.00 5.69 226 ASP A O 1
ATOM 1974 N N . ALA A 1 227 ? 5.988 38.287 47.863 1.00 5.21 227 ALA A N 1
ATOM 1975 C CA . ALA A 1 227 ? 4.763 38.335 47.058 1.00 4.75 227 ALA A CA 1
ATOM 1976 C C . ALA A 1 227 ? 5.018 37.581 45.768 1.00 4.54 227 ALA A C 1
ATOM 1977 O O . ALA A 1 227 ? 4.154 36.883 45.231 1.00 4.76 227 ALA A O 1
ATOM 1979 N N . ARG A 1 228 ? 6.195 37.764 45.148 1.00 3.93 228 ARG A N 1
ATOM 1980 C CA . ARG A 1 228 ? 6.516 36.977 43.933 1.00 4.08 228 ARG A CA 1
ATOM 1981 C C . ARG A 1 228 ? 6.456 35.458 44.209 1.00 4.24 228 ARG A C 1
ATOM 1982 O O . ARG A 1 228 ? 6.005 34.722 43.396 1.00 3.80 228 ARG A O 1
ATOM 1990 N N . ALA A 1 229 ? 6.963 34.969 45.318 1.00 4.70 229 ALA A N 1
ATOM 1991 C CA . ALA A 1 229 ? 6.919 33.555 45.708 1.00 4.85 229 ALA A CA 1
ATOM 1992 C C . ALA A 1 229 ? 5.451 33.059 45.768 1.00 4.97 229 ALA A C 1
ATOM 1993 O O . ALA A 1 229 ? 5.113 32.003 45.266 1.00 5.20 229 ALA A O 1
ATOM 1995 N N . VAL A 1 230 ? 4.537 33.855 46.293 1.00 5.14 230 VAL A N 1
ATOM 1996 C CA . VAL A 1 230 ? 3.127 33.544 46.256 1.00 5.25 230 VAL A CA 1
ATOM 1997 C C . VAL A 1 230 ? 2.573 33.529 44.849 1.00 5.02 230 VAL A C 1
ATOM 1998 O O . VAL A 1 230 ? 1.915 32.588 44.475 1.00 5.62 230 VAL A O 1
ATOM 2002 N N . GLN A 1 231 ? 2.883 34.504 44.031 1.00 5.78 231 GLN A N 1
ATOM 2003 C CA . GLN A 1 231 ? 2.505 34.528 42.670 1.00 5.83 231 GLN A CA 1
ATOM 2004 C C . GLN A 1 231 ? 2.976 33.278 41.893 1.00 5.91 231 GLN A C 1
ATOM 2005 O O . GLN A 1 231 ? 2.229 32.703 41.121 1.00 5.72 231 GLN A O 1
ATOM 2011 N N . VAL A 1 232 ? 4.193 32.850 42.157 1.00 6.16 232 VAL A N 1
ATOM 2012 C CA . VAL A 1 232 ? 4.739 31.625 41.505 1.00 6.62 232 VAL A CA 1
ATOM 2013 C C . VAL A 1 232 ? 3.862 30.424 41.847 1.00 6.07 232 VAL A C 1
ATOM 2014 O O . VAL A 1 232 ? 3.492 29.620 40.969 1.00 6.29 232 VAL A O 1
ATOM 2018 N N . MET A 1 233 ? 3.403 30.359 43.114 1.00 6.08 233 MET A N 1
ATOM 2019 C CA . MET A 1 233 ? 2.646 29.211 43.530 1.00 7.27 233 MET A CA 1
ATOM 2020 C C . MET A 1 233 ? 1.237 29.276 42.990 1.00 6.70 233 MET A C 1
ATOM 2021 O O . MET A 1 233 ? 0.603 28.219 42.782 1.00 6.07 233 MET A O 1
ATOM 2026 N N . PHE A 1 234 ? 0.646 30.435 42.730 1.00 6.28 234 PHE A N 1
ATOM 2027 C CA . PHE A 1 234 ? -0.616 30.491 41.967 1.00 6.85 234 PHE A CA 1
ATOM 2028 C C . PHE A 1 234 ? -0.465 29.754 40.648 1.00 6.35 234 PHE A C 1
ATOM 2029 O O . PHE A 1 234 ? -1.240 28.905 40.215 1.00 7.24 234 PHE A O 1
ATOM 2037 N N . TRP A 1 235 ? 0.631 30.028 39.960 1.00 5.66 235 TRP A N 1
ATOM 2038 C CA . TRP A 1 235 ? 0.903 29.405 38.661 1.00 6.03 235 TRP A CA 1
ATOM 2039 C C . TRP A 1 235 ? 1.215 27.936 38.776 1.00 6.43 235 TRP A C 1
ATOM 2040 O O . TRP A 1 235 ? 0.678 27.142 37.978 1.00 6.62 235 TRP A O 1
ATOM 2051 N N . ALA A 1 236 ? 2.001 27.544 39.768 1.00 6.82 236 ALA A N 1
ATOM 2052 C CA . ALA A 1 236 ? 2.271 26.103 39.973 1.00 7.38 236 ALA A CA 1
ATOM 2053 C C . ALA A 1 236 ? 0.911 25.394 40.101 1.00 8.14 236 ALA A C 1
ATOM 2054 O O . ALA A 1 236 ? 0.673 24.308 39.495 1.00 8.78 236 ALA A O 1
ATOM 2056 N N A HIS A 1 237 ? -0.027 25.974 40.850 0.50 8.42 237 HIS A N 1
ATOM 2057 N N B HIS A 1 237 ? 0.019 25.961 40.871 0.50 8.58 237 HIS A N 1
ATOM 2058 C CA A HIS A 1 237 ? -1.396 25.388 41.043 0.50 9.17 237 HIS A CA 1
ATOM 2059 C CA B HIS A 1 237 ? -1.248 25.302 41.093 0.50 9.52 237 HIS A CA 1
ATOM 2060 C C A HIS A 1 237 ? -2.074 25.216 39.706 0.50 9.19 237 HIS A C 1
ATOM 2061 C C B HIS A 1 237 ? -2.000 25.207 39.772 0.50 9.41 237 HIS A C 1
ATOM 2062 O O A HIS A 1 237 ? -2.679 24.179 39.343 0.50 10.64 237 HIS A O 1
ATOM 2063 O O B HIS A 1 237 ? -2.490 24.103 39.490 0.50 11.49 237 HIS A O 1
ATOM 2076 N N . GLU A 1 238 ? -2.108 26.286 38.974 1.00 9.53 238 GLU A N 1
ATOM 2077 C CA . GLU A 1 238 ? -2.763 26.244 37.696 1.00 10.39 238 GLU A CA 1
ATOM 2078 C C . GLU A 1 238 ? -2.180 25.151 36.811 1.00 10.19 238 GLU A C 1
ATOM 2079 O O . GLU A 1 238 ? -2.930 24.410 36.153 1.00 9.59 238 GLU A O 1
ATOM 2085 N N . TRP A 1 239 ? -0.850 25.103 36.717 1.00 8.83 239 TRP A N 1
ATOM 2086 C CA . TRP A 1 239 ? -0.171 24.202 35.790 1.00 8.95 239 TRP A CA 1
ATOM 2087 C C . TRP A 1 239 ? -0.233 22.750 36.272 1.00 9.24 239 TRP A C 1
ATOM 2088 O O . TRP A 1 239 ? -0.449 21.858 35.451 1.00 10.64 239 TRP A O 1
ATOM 2099 N N . ALA A 1 240 ? -0.069 22.519 37.552 1.00 8.86 240 ALA A N 1
ATOM 2100 C CA . ALA A 1 240 ? -0.250 21.164 38.123 1.00 9.39 240 ALA A CA 1
ATOM 2101 C C . ALA A 1 240 ? -1.702 20.757 37.927 1.00 9.77 240 ALA A C 1
ATOM 2102 O O . ALA A 1 240 ? -1.937 19.563 37.582 1.00 10.50 240 ALA A O 1
ATOM 2104 N N A LYS A 1 241 ? -2.671 21.652 38.105 0.50 9.90 241 LYS A N 1
ATOM 2105 N N B LYS A 1 241 ? -2.664 21.657 38.108 0.50 10.50 241 LYS A N 1
ATOM 2106 C CA A LYS A 1 241 ? -4.081 21.254 37.960 0.50 12.46 241 LYS A CA 1
ATOM 2107 C CA B LYS A 1 241 ? -4.062 21.256 37.977 0.50 13.84 241 LYS A CA 1
ATOM 2108 C C A LYS A 1 241 ? -4.365 20.810 36.520 0.50 13.32 241 LYS A C 1
ATOM 2109 C C B LYS A 1 241 ? -4.313 20.776 36.543 0.50 14.07 241 LYS A C 1
ATOM 2110 O O A LYS A 1 241 ? -5.069 19.792 36.297 0.50 14.72 241 LYS A O 1
ATOM 2111 O O B LYS A 1 241 ? -4.926 19.685 36.367 0.50 15.24 241 LYS A O 1
ATOM 2122 N N . GLU A 1 242 ? -3.825 21.490 35.531 1.00 13.24 242 GLU A N 1
ATOM 2123 C CA . GLU A 1 242 ? -4.047 21.111 34.129 1.00 14.75 242 GLU A CA 1
ATOM 2124 C C . GLU A 1 242 ? -3.508 19.712 33.812 1.00 15.76 242 GLU A C 1
ATOM 2125 O O . GLU A 1 242 ? -4.091 19.005 32.926 1.00 16.41 242 GLU A O 1
ATOM 2131 N N . GLN A 1 243 ? -2.461 19.288 34.518 1.00 13.01 243 GLN A N 1
ATOM 2132 C CA . GLN A 1 243 ? -1.846 17.985 34.464 1.00 12.12 243 GLN A CA 1
ATOM 2133 C C . GLN A 1 243 ? -2.534 16.866 35.311 1.00 13.13 243 GLN A C 1
ATOM 2134 O O . GLN A 1 243 ? -2.090 15.717 35.258 1.00 14.30 243 GLN A O 1
ATOM 2140 N N . GLY A 1 244 ? -3.514 17.241 36.138 1.00 12.57 244 GLY A N 1
ATOM 2141 C CA . GLY A 1 244 ? -4.035 16.347 37.157 1.00 13.33 244 GLY A CA 1
ATOM 2142 C C . GLY A 1 244 ? -3.095 15.954 38.252 1.00 13.23 244 GLY A C 1
ATOM 2143 O O . GLY A 1 244 ? -3.172 14.900 38.896 1.00 15.58 244 GLY A O 1
ATOM 2144 N N . LYS A 1 245 ? -2.116 16.848 38.552 1.00 12.16 245 LYS A N 1
ATOM 2145 C CA . LYS A 1 245 ? -1.102 16.693 39.560 1.00 11.83 245 LYS A CA 1
ATOM 2146 C C . LYS A 1 245 ? -1.145 17.717 40.697 1.00 11.61 245 LYS A C 1
ATOM 2147 O O . LYS A 1 245 ? -0.131 17.825 41.403 1.00 10.41 245 LYS A O 1
ATOM 2153 N N A GLU A 1 246 ? -2.244 18.472 40.723 0.50 11.58 246 GLU A N 1
ATOM 2154 N N B GLU A 1 246 ? -2.289 18.368 41.006 0.50 11.11 246 GLU A N 1
ATOM 2155 C CA A GLU A 1 246 ? -2.381 19.511 41.713 0.50 13.02 246 GLU A CA 1
ATOM 2156 C CA B GLU A 1 246 ? -2.420 19.234 42.272 0.50 11.93 246 GLU A CA 1
ATOM 2157 C C A GLU A 1 246 ? -2.123 18.944 43.100 0.50 11.85 246 GLU A C 1
ATOM 2158 C C B GLU A 1 246 ? -1.925 18.524 43.554 0.50 12.19 246 GLU A C 1
ATOM 2159 O O A GLU A 1 246 ? -1.609 19.664 43.951 0.50 12.72 246 GLU A O 1
ATOM 2160 O O B GLU A 1 246 ? -1.253 19.155 44.436 0.50 11.79 246 GLU A O 1
ATOM 2171 N N A ASN A 1 247 ? -2.419 17.664 43.326 0.50 12.86 247 ASN A N 1
ATOM 2172 N N B ASN A 1 247 ? -2.167 17.211 43.688 0.50 12.64 247 ASN A N 1
ATOM 2173 C CA A ASN A 1 247 ? -2.146 17.058 44.626 0.50 12.82 247 ASN A CA 1
ATOM 2174 C CA B ASN A 1 247 ? -1.795 16.499 44.946 0.50 13.34 247 ASN A CA 1
ATOM 2175 C C A ASN A 1 247 ? -0.637 16.950 45.021 0.50 12.74 247 ASN A C 1
ATOM 2176 C C B ASN A 1 247 ? -0.361 16.664 45.181 0.50 13.35 247 ASN A C 1
ATOM 2177 O O A ASN A 1 247 ? -0.383 17.057 46.184 0.50 13.36 247 ASN A O 1
ATOM 2178 O O B ASN A 1 247 ? 0.185 16.590 46.321 0.50 13.28 247 ASN A O 1
ATOM 2187 N N . GLU A 1 248 ? 0.355 16.810 44.075 1.00 12.54 248 GLU A N 1
ATOM 2188 C CA . GLU A 1 248 ? 1.760 16.756 44.321 1.00 13.08 248 GLU A CA 1
ATOM 2189 C C . GLU A 1 248 ? 2.306 18.004 44.939 1.00 13.21 248 GLU A C 1
ATOM 2190 O O . GLU A 1 248 ? 3.407 17.984 45.403 1.00 17.26 248 GLU A O 1
ATOM 2196 N N . ILE A 1 249 ? 1.589 19.093 44.836 1.00 11.07 249 ILE A N 1
ATOM 2197 C CA . ILE A 1 249 ? 2.128 20.372 45.359 1.00 11.46 249 ILE A CA 1
ATOM 2198 C C . ILE A 1 249 ? 1.204 21.022 46.419 1.00 11.56 249 ILE A C 1
ATOM 2199 O O . ILE A 1 249 ? 1.401 22.161 46.829 1.00 10.60 249 ILE A O 1
ATOM 2204 N N . ALA A 1 250 ? 0.290 20.252 47.008 1.00 10.89 250 ALA A N 1
ATOM 2205 C CA . ALA A 1 250 ? -0.661 20.821 47.912 1.00 10.89 250 ALA A CA 1
ATOM 2206 C C . ALA A 1 250 ? 0.004 21.323 49.199 1.00 9.82 250 ALA A C 1
ATOM 2207 O O . ALA A 1 250 ? -0.375 22.443 49.661 1.00 11.64 250 ALA A O 1
ATOM 2209 N N . GLY A 1 251 ? 1.046 20.682 49.679 1.00 9.45 251 GLY A N 1
ATOM 2210 C CA . GLY A 1 251 ? 1.827 21.173 50.844 1.00 10.12 251 GLY A CA 1
ATOM 2211 C C . GLY A 1 251 ? 2.506 22.506 50.551 1.00 10.47 251 GLY A C 1
ATOM 2212 O O . GLY A 1 251 ? 2.489 23.379 51.401 1.00 11.09 251 GLY A O 1
ATOM 2213 N N . LEU A 1 252 ? 3.018 22.649 49.333 1.00 10.29 252 LEU A N 1
ATOM 2214 C CA . LEU A 1 252 ? 3.704 23.903 48.915 1.00 9.98 252 LEU A CA 1
ATOM 2215 C C . LEU A 1 252 ? 2.716 25.008 48.825 1.00 9.98 252 LEU A C 1
ATOM 2216 O O . LEU A 1 252 ? 3.056 26.148 49.195 1.00 10.32 252 LEU A O 1
ATOM 2221 N N A MET A 1 253 ? 1.476 24.729 48.394 0.50 8.44 253 MET A N 1
ATOM 2222 N N B MET A 1 253 ? 1.494 24.733 48.374 0.50 9.99 253 MET A N 1
ATOM 2223 C CA A MET A 1 253 ? 0.394 25.732 48.356 0.50 8.39 253 MET A CA 1
ATOM 2224 C CA B MET A 1 253 ? 0.476 25.764 48.320 0.50 11.11 253 MET A CA 1
ATOM 2225 C C A MET A 1 253 ? 0.027 26.210 49.774 0.50 9.43 253 MET A C 1
ATOM 2226 C C B MET A 1 253 ? 0.206 26.295 49.735 0.50 11.84 253 MET A C 1
ATOM 2227 O O A MET A 1 253 ? -0.220 27.382 50.046 0.50 8.07 253 MET A O 1
ATOM 2228 O O B MET A 1 253 ? 0.163 27.492 49.971 0.50 10.48 253 MET A O 1
ATOM 2237 N N A ASP A 1 254 ? -0.023 25.255 50.706 0.50 9.51 254 ASP A N 1
ATOM 2238 N N B ASP A 1 254 ? 0.077 25.377 50.703 0.50 11.04 254 ASP A N 1
ATOM 2239 C CA A ASP A 1 254 ? -0.316 25.604 52.087 0.50 11.63 254 ASP A CA 1
ATOM 2240 C CA B ASP A 1 254 ? -0.156 25.786 52.104 0.50 12.27 254 ASP A CA 1
ATOM 2241 C C A ASP A 1 254 ? 0.708 26.612 52.563 0.50 9.50 254 ASP A C 1
ATOM 2242 C C B ASP A 1 254 ? 1.106 26.515 52.655 0.50 10.28 254 ASP A C 1
ATOM 2243 O O A ASP A 1 254 ? 0.384 27.597 53.229 0.50 9.34 254 ASP A O 1
ATOM 2244 O O B ASP A 1 254 ? 1.004 27.435 53.488 0.50 9.62 254 ASP A O 1
ATOM 2253 N N A LYS A 1 255 ? 1.968 26.260 52.345 0.50 9.23 255 LYS A N 1
ATOM 2254 N N B LYS A 1 255 ? 2.328 26.138 52.277 0.50 9.93 255 LYS A N 1
ATOM 2255 C CA A LYS A 1 255 ? 3.148 27.049 52.781 0.50 9.59 255 LYS A CA 1
ATOM 2256 C CA B LYS A 1 255 ? 3.446 26.999 52.676 0.50 9.93 255 LYS A CA 1
ATOM 2257 C C A LYS A 1 255 ? 3.290 28.461 52.116 0.50 9.18 255 LYS A C 1
ATOM 2258 C C B LYS A 1 255 ? 3.219 28.436 52.141 0.50 9.28 255 LYS A C 1
ATOM 2259 O O A LYS A 1 255 ? 3.785 29.428 52.711 0.50 8.17 255 LYS A O 1
ATOM 2260 O O B LYS A 1 255 ? 3.317 29.408 52.889 0.50 7.80 255 LYS A O 1
ATOM 2271 N N . ALA A 1 256 ? 2.956 28.561 50.841 1.00 8.73 256 ALA A N 1
ATOM 2272 C CA . ALA A 1 256 ? 2.769 29.857 50.202 1.00 8.15 256 ALA A CA 1
ATOM 2273 C C . ALA A 1 256 ? 1.651 30.658 50.848 1.00 7.55 256 ALA A C 1
ATOM 2274 O O . ALA A 1 256 ? 1.765 31.903 51.051 1.00 6.74 256 ALA A O 1
ATOM 2276 N N A SER A 1 257 ? 0.533 30.019 51.211 0.33 7.02 257 SER A N 1
ATOM 2277 N N B SER A 1 257 ? 0.548 30.011 51.235 0.33 7.83 257 SER A N 1
ATOM 2278 N N C SER A 1 257 ? 0.573 29.972 51.159 0.33 7.66 257 SER A N 1
ATOM 2279 C CA A SER A 1 257 ? -0.543 30.775 51.877 0.33 6.57 257 SER A CA 1
ATOM 2280 C CA B SER A 1 257 ? -0.533 30.755 51.900 0.33 7.86 257 SER A CA 1
ATOM 2281 C CA C SER A 1 257 ? -0.516 30.556 51.878 0.33 7.55 257 SER A CA 1
ATOM 2282 C C A SER A 1 257 ? -0.136 31.280 53.267 0.33 6.81 257 SER A C 1
ATOM 2283 C C B SER A 1 257 ? -0.119 31.287 53.259 0.33 7.53 257 SER A C 1
ATOM 2284 C C C SER A 1 257 ? -0.120 31.228 53.201 0.33 7.39 257 SER A C 1
ATOM 2285 O O A SER A 1 257 ? -0.548 32.386 53.695 0.33 6.62 257 SER A O 1
ATOM 2286 O O B SER A 1 257 ? -0.533 32.394 53.672 0.33 7.28 257 SER A O 1
ATOM 2287 O O C SER A 1 257 ? -0.543 32.364 53.519 0.33 7.26 257 SER A O 1
ATOM 2294 N N . LYS A 1 258 ? 0.695 30.498 53.944 1.00 7.11 258 LYS A N 1
ATOM 2295 C CA . LYS A 1 258 ? 1.288 30.921 55.190 1.00 7.93 258 LYS A CA 1
ATOM 2296 C C . LYS A 1 258 ? 2.236 32.125 55.019 1.00 7.10 258 LYS A C 1
ATOM 2297 O O . LYS A 1 258 ? 2.109 33.121 55.756 1.00 7.30 258 LYS A O 1
ATOM 2303 N N . MET A 1 259 ? 3.132 32.075 54.026 1.00 7.88 259 MET A N 1
ATOM 2304 C CA . MET A 1 259 ? 3.936 33.186 53.697 1.00 7.48 259 MET A CA 1
ATOM 2305 C C . MET A 1 259 ? 3.127 34.476 53.457 1.00 6.61 259 MET A C 1
ATOM 2306 O O . MET A 1 259 ? 3.480 35.556 53.942 1.00 5.50 259 MET A O 1
ATOM 2311 N N . GLY A 1 260 ? 2.076 34.311 52.706 1.00 7.11 260 GLY A N 1
ATOM 2312 C CA . GLY A 1 260 ? 1.165 35.408 52.379 1.00 6.87 260 GLY A CA 1
ATOM 2313 C C . GLY A 1 260 ? 0.490 35.968 53.624 1.00 6.51 260 GLY A C 1
ATOM 2314 O O . GLY A 1 260 ? 0.182 37.159 53.717 1.00 6.27 260 GLY A O 1
ATOM 2315 N N . ASP A 1 261 ? 0.166 35.082 54.559 1.00 6.07 261 ASP A N 1
ATOM 2316 C CA . ASP A 1 261 ? -0.460 35.508 55.864 1.00 6.32 261 ASP A CA 1
ATOM 2317 C C . ASP A 1 261 ? 0.468 36.410 56.603 1.00 6.49 261 ASP A C 1
ATOM 2318 O O . ASP A 1 261 ? 0.072 37.472 57.088 1.00 7.39 261 ASP A O 1
ATOM 2323 N N . TYR A 1 262 ? 1.751 36.028 56.765 1.00 5.57 262 TYR A N 1
ATOM 2324 C CA . TYR A 1 262 ? 2.749 36.870 57.438 1.00 5.90 262 TYR A CA 1
ATOM 2325 C C . TYR A 1 262 ? 3.091 38.122 56.676 1.00 5.26 262 TYR A C 1
ATOM 2326 O O . TYR A 1 262 ? 3.449 39.133 57.246 1.00 5.28 262 TYR A O 1
ATOM 2335 N N . LEU A 1 263 ? 2.974 38.045 55.360 1.00 5.14 263 LEU A N 1
ATOM 2336 C CA . LEU A 1 263 ? 3.301 39.205 54.461 1.00 5.56 263 LEU A CA 1
ATOM 2337 C C . LEU A 1 263 ? 2.375 40.359 54.724 1.00 5.86 263 LEU A C 1
ATOM 2338 O O . LEU A 1 263 ? 2.650 41.531 54.354 1.00 6.55 263 LEU A O 1
ATOM 2343 N N . ARG A 1 264 ? 1.237 40.064 55.367 1.00 6.24 264 ARG A N 1
ATOM 2344 C CA . ARG A 1 264 ? 0.423 41.223 55.811 1.00 6.15 264 ARG A CA 1
ATOM 2345 C C . ARG A 1 264 ? 1.149 42.252 56.667 1.00 6.19 264 ARG A C 1
ATOM 2346 O O . ARG A 1 264 ? 0.724 43.373 56.727 1.00 5.52 264 ARG A O 1
ATOM 2354 N N . TYR A 1 265 ? 2.185 41.884 57.358 1.00 5.93 265 TYR A N 1
ATOM 2355 C CA . TYR A 1 265 ? 2.988 42.887 58.119 1.00 5.78 265 TYR A CA 1
ATOM 2356 C C . TYR A 1 265 ? 3.430 44.031 57.210 1.00 5.80 265 TYR A C 1
ATOM 2357 O O . TYR A 1 265 ? 3.523 45.190 57.664 1.00 6.07 265 TYR A O 1
ATOM 2366 N N . ALA A 1 266 ? 3.669 43.794 55.892 1.00 5.78 266 ALA A N 1
ATOM 2367 C CA . ALA A 1 266 ? 4.038 44.848 54.967 1.00 5.66 266 ALA A CA 1
ATOM 2368 C C . ALA A 1 266 ? 2.917 45.894 54.736 1.00 6.07 266 ALA A C 1
ATOM 2369 O O . ALA A 1 266 ? 3.207 46.939 54.192 1.00 6.73 266 ALA A O 1
ATOM 2371 N N . MET A 1 267 ? 1.685 45.551 55.144 1.00 5.26 267 MET A N 1
ATOM 2372 C CA . MET A 1 267 ? 0.514 46.375 54.924 1.00 5.45 267 MET A CA 1
ATOM 2373 C C . MET A 1 267 ? 0.300 47.447 55.965 1.00 5.70 267 MET A C 1
ATOM 2374 O O . MET A 1 267 ? -0.667 48.236 55.861 1.00 5.03 267 MET A O 1
ATOM 2379 N N . PHE A 1 268 ? 1.187 47.453 56.978 1.00 5.88 268 PHE A N 1
ATOM 2380 C CA . PHE A 1 268 ? 1.017 48.323 58.173 1.00 6.68 268 PHE A CA 1
ATOM 2381 C C . PHE A 1 268 ? 2.031 49.433 58.228 1.00 7.31 268 PHE A C 1
ATOM 2382 O O . PHE A 1 268 ? 3.198 49.226 57.892 1.00 6.91 268 PHE A O 1
ATOM 2390 N N . ASP A 1 269 ? 1.636 50.568 58.784 1.00 6.87 269 ASP A N 1
ATOM 2391 C CA . ASP A 1 269 ? 2.594 51.635 59.097 1.00 7.66 269 ASP A CA 1
ATOM 2392 C C . ASP A 1 269 ? 3.763 51.059 59.946 1.00 6.62 269 ASP A C 1
ATOM 2393 O O . ASP A 1 269 ? 3.554 50.169 60.768 1.00 6.84 269 ASP A O 1
ATOM 2398 N N . LYS A 1 270 ? 4.947 51.651 59.797 1.00 7.02 270 LYS A N 1
ATOM 2399 C CA . LYS A 1 270 ? 6.108 51.166 60.467 1.00 6.82 270 LYS A CA 1
ATOM 2400 C C . LYS A 1 270 ? 5.843 50.943 61.958 1.00 7.90 270 LYS A C 1
ATOM 2401 O O . LYS A 1 270 ? 6.235 49.929 62.513 1.00 8.02 270 LYS A O 1
ATOM 2407 N N . TYR A 1 271 ? 5.308 51.989 62.608 1.00 7.59 271 TYR A N 1
ATOM 2408 C CA . TYR A 1 271 ? 5.063 51.920 64.025 1.00 7.32 271 TYR A CA 1
ATOM 2409 C C . TYR A 1 271 ? 3.564 51.840 64.343 1.00 7.99 271 TYR A C 1
ATOM 2410 O O . TYR A 1 271 ? 3.098 52.255 65.439 1.00 9.24 271 TYR A O 1
ATOM 2419 N N . PHE A 1 272 ? 2.813 51.203 63.473 1.00 7.64 272 PHE A N 1
ATOM 2420 C CA . PHE A 1 272 ? 1.413 50.952 63.609 1.00 7.62 272 PHE A CA 1
ATOM 2421 C C . PHE A 1 272 ? 0.640 52.253 63.948 1.00 9.06 272 PHE A C 1
ATOM 2422 O O . PHE A 1 272 ? -0.313 52.187 64.694 1.00 9.54 272 PHE A O 1
ATOM 2430 N N . LYS A 1 273 ? 1.084 53.356 63.398 1.00 8.72 273 LYS A N 1
ATOM 2431 C CA . LYS A 1 273 ? 0.275 54.589 63.502 1.00 10.05 273 LYS A CA 1
ATOM 2432 C C . LYS A 1 273 ? -0.952 54.487 62.692 1.00 10.76 273 LYS A C 1
ATOM 2433 O O . LYS A 1 273 ? -1.028 53.850 61.629 1.00 8.97 273 LYS A O 1
ATOM 2439 N N . LYS A 1 274 ? -1.972 55.230 63.102 1.00 11.42 274 LYS A N 1
ATOM 2440 C CA . LYS A 1 274 ? -3.128 55.324 62.266 1.00 12.71 274 LYS A CA 1
ATOM 2441 C C . LYS A 1 274 ? -2.755 55.935 60.917 1.00 10.38 274 LYS A C 1
ATOM 2442 O O . LYS A 1 274 ? -2.016 56.944 60.816 1.00 10.52 274 LYS A O 1
ATOM 2448 N N . ILE A 1 275 ? -3.284 55.349 59.858 1.00 9.99 275 ILE A N 1
ATOM 2449 C CA . ILE A 1 275 ? -3.049 55.909 58.536 1.00 9.48 275 ILE A CA 1
ATOM 2450 C C . ILE A 1 275 ? -3.811 57.156 58.244 1.00 10.40 275 ILE A C 1
ATOM 2451 O O . ILE A 1 275 ? -5.038 57.248 58.504 1.00 10.82 275 ILE A O 1
ATOM 2456 N N . GLY A 1 276 ? -3.116 58.156 57.758 1.00 10.14 276 GLY A N 1
ATOM 2457 C CA . GLY A 1 276 ? -3.762 59.294 57.133 1.00 10.32 276 GLY A CA 1
ATOM 2458 C C . GLY A 1 276 ? -3.459 60.581 57.860 1.00 10.73 276 GLY A C 1
ATOM 2459 O O . GLY A 1 276 ? -3.686 60.669 59.036 1.00 11.88 276 GLY A O 1
ATOM 2460 N N . ASN A 1 277 ? -2.979 61.543 57.092 1.00 10.53 277 ASN A N 1
ATOM 2461 C CA . ASN A 1 277 ? -2.571 62.872 57.602 1.00 13.50 277 ASN A CA 1
ATOM 2462 C C . ASN A 1 277 ? -1.743 62.710 58.881 1.00 13.57 277 ASN A C 1
ATOM 2463 O O . ASN A 1 277 ? -1.921 63.363 59.910 1.00 13.75 277 ASN A O 1
ATOM 2468 N N . CYS A 1 278 ? -0.782 61.775 58.816 1.00 12.13 278 CYS A N 1
ATOM 2469 C CA . CYS A 1 278 ? -0.048 61.345 59.987 1.00 12.35 278 CYS A CA 1
ATOM 2470 C C . CYS A 1 278 ? 1.167 62.215 60.018 1.00 13.26 278 CYS A C 1
ATOM 2471 O O . CYS A 1 278 ? 2.289 61.808 59.587 1.00 11.57 278 CYS A O 1
ATOM 2474 N N . VAL A 1 279 ? 1.007 63.411 60.640 1.00 13.94 279 VAL A N 1
ATOM 2475 C CA . VAL A 1 279 ? 2.026 64.450 60.576 1.00 15.49 279 VAL A CA 1
ATOM 2476 C C . VAL A 1 279 ? 2.313 64.795 62.045 1.00 16.23 279 VAL A C 1
ATOM 2477 O O . VAL A 1 279 ? 1.385 65.149 62.774 1.00 22.81 279 VAL A O 1
ATOM 2481 N N . GLY A 1 280 ? 3.569 64.694 62.446 1.00 15.64 280 GLY A N 1
ATOM 2482 C CA . GLY A 1 280 ? 3.985 64.945 63.826 1.00 16.42 280 GLY A CA 1
ATOM 2483 C C . GLY A 1 280 ? 4.049 63.623 64.574 1.00 14.44 280 GLY A C 1
ATOM 2484 O O . GLY A 1 280 ? 3.029 63.022 64.899 1.00 16.09 280 GLY A O 1
ATOM 2485 N N . ALA A 1 281 ? 5.254 63.142 64.843 1.00 15.46 281 ALA A N 1
ATOM 2486 C CA . ALA A 1 281 ? 5.390 61.906 65.498 1.00 13.59 281 ALA A CA 1
ATOM 2487 C C . ALA A 1 281 ? 4.704 61.814 66.871 1.00 15.23 281 ALA A C 1
ATOM 2488 O O . ALA A 1 281 ? 4.117 60.809 67.164 1.00 15.80 281 ALA A O 1
ATOM 2490 N N . THR A 1 282 ? 4.675 62.911 67.667 1.00 14.30 282 THR A N 1
ATOM 2491 C CA . THR A 1 282 ? 3.998 62.836 68.970 1.00 15.72 282 THR A CA 1
ATOM 2492 C C . THR A 1 282 ? 2.497 63.036 68.874 1.00 14.86 282 THR A C 1
ATOM 2493 O O . THR A 1 282 ? 1.825 62.596 69.769 1.00 16.49 282 THR A O 1
ATOM 2497 N N . SER A 1 283 ? 2.011 63.559 67.751 1.00 15.89 283 SER A N 1
ATOM 2498 C CA . SER A 1 283 ? 0.613 63.926 67.502 1.00 19.18 283 SER A CA 1
ATOM 2499 C C . SER A 1 283 ? -0.137 62.814 66.820 1.00 18.42 283 SER A C 1
ATOM 2500 O O . SER A 1 283 ? -1.264 62.524 67.188 1.00 20.50 283 SER A O 1
ATOM 2503 N N . CYS A 1 284 ? 0.492 62.197 65.823 1.00 18.25 284 CYS A N 1
ATOM 2504 C CA . CYS A 1 284 ? -0.184 61.107 65.054 1.00 14.41 284 CYS A CA 1
ATOM 2505 C C . CYS A 1 284 ? -0.452 59.958 65.980 1.00 16.07 284 CYS A C 1
ATOM 2506 O O . CYS A 1 284 ? 0.467 59.430 66.552 1.00 16.04 284 CYS A O 1
ATOM 2509 N N . PRO A 1 285 ? -1.693 59.538 66.116 1.00 14.41 285 PRO A N 1
ATOM 2510 C CA . PRO A 1 285 ? -2.000 58.565 67.137 1.00 17.52 285 PRO A CA 1
ATOM 2511 C C . PRO A 1 285 ? -1.604 57.164 66.796 1.00 15.78 285 PRO A C 1
ATOM 2512 O O . PRO A 1 285 ? -1.567 56.754 65.614 1.00 14.85 285 PRO A O 1
ATOM 2516 N N . GLY A 1 286 ? -1.367 56.418 67.833 1.00 14.02 286 GLY A N 1
ATOM 2517 C CA . GLY A 1 286 ? -1.170 54.999 67.663 1.00 15.25 286 GLY A CA 1
ATOM 2518 C C . GLY A 1 286 ? -2.409 54.380 67.055 1.00 14.84 286 GLY A C 1
ATOM 2519 O O . GLY A 1 286 ? -3.531 54.682 67.455 1.00 13.83 286 GLY A O 1
ATOM 2520 N N . GLY A 1 287 ? -2.247 53.379 66.206 1.00 13.90 287 GLY A N 1
ATOM 2521 C CA . GLY A 1 287 ? -3.355 52.637 65.722 1.00 13.08 287 GLY A CA 1
ATOM 2522 C C . GLY A 1 287 ? -3.918 51.659 66.700 1.00 14.03 287 GLY A C 1
ATOM 2523 O O . GLY A 1 287 ? -3.237 51.209 67.665 1.00 15.58 287 GLY A O 1
ATOM 2524 N N . GLN A 1 288 ? -5.189 51.335 66.429 1.00 14.21 288 GLN A N 1
ATOM 2525 C CA . GLN A 1 288 ? -6.000 50.342 67.089 1.00 17.97 288 GLN A CA 1
ATOM 2526 C C . GLN A 1 288 ? -6.567 49.487 65.965 1.00 16.60 288 GLN A C 1
ATOM 2527 O O . GLN A 1 288 ? -7.065 50.006 64.931 1.00 14.91 288 GLN A O 1
ATOM 2533 N N . GLY A 1 289 ? -6.437 48.198 66.127 1.00 14.71 289 GLY A N 1
ATOM 2534 C CA . GLY A 1 289 ? -7.039 47.273 65.157 1.00 14.46 289 GLY A CA 1
ATOM 2535 C C . GLY A 1 289 ? -6.359 47.502 63.812 1.00 13.47 289 GLY A C 1
ATOM 2536 O O . GLY A 1 289 ? -5.125 47.701 63.755 1.00 13.49 289 GLY A O 1
ATOM 2537 N N . LYS A 1 290 ? -7.146 47.543 62.734 1.00 11.83 290 LYS A N 1
ATOM 2538 C CA . LYS A 1 290 ? -6.545 47.755 61.443 1.00 12.80 290 LYS A CA 1
ATOM 2539 C C . LYS A 1 290 ? -6.523 49.178 60.955 1.00 10.65 290 LYS A C 1
ATOM 2540 O O . LYS A 1 290 ? -6.329 49.374 59.752 1.00 9.75 290 LYS A O 1
ATOM 2546 N N . ASP A 1 291 ? -6.645 50.182 61.808 1.00 10.83 291 ASP A N 1
ATOM 2547 C CA . ASP A 1 291 ? -6.619 51.528 61.295 1.00 10.95 291 ASP A CA 1
ATOM 2548 C C . ASP A 1 291 ? -5.193 52.009 60.918 1.00 9.76 291 ASP A C 1
ATOM 2549 O O . ASP A 1 291 ? -5.029 53.037 60.286 1.00 10.87 291 ASP A O 1
ATOM 2554 N N . SER A 1 292 ? -4.204 51.176 61.281 1.00 8.90 292 SER A N 1
ATOM 2555 C CA . SER A 1 292 ? -2.799 51.359 60.920 1.00 7.90 292 SER A CA 1
ATOM 2556 C C . SER A 1 292 ? -2.459 50.605 59.595 1.00 8.27 292 SER A C 1
ATOM 2557 O O . SER A 1 292 ? -1.291 50.617 59.204 1.00 8.18 292 SER A O 1
ATOM 2560 N N . ALA A 1 293 ? -3.451 49.987 58.945 1.00 7.53 293 ALA A N 1
ATOM 2561 C CA . ALA A 1 293 ? -3.201 49.354 57.658 1.00 7.70 293 ALA A CA 1
ATOM 2562 C C . ALA A 1 293 ? -3.410 50.277 56.494 1.00 7.23 293 ALA A C 1
ATOM 2563 O O . ALA A 1 293 ? -4.488 50.830 56.338 1.00 9.30 293 ALA A O 1
ATOM 2565 N N . HIS A 1 294 ? -2.385 50.394 55.625 1.00 6.45 294 HIS A N 1
ATOM 2566 C CA . HIS A 1 294 ? -2.457 51.064 54.305 1.00 6.20 294 HIS A CA 1
ATOM 2567 C C . HIS A 1 294 ? -2.796 50.055 53.206 1.00 6.67 294 HIS A C 1
ATOM 2568 O O . HIS A 1 294 ? -3.203 50.457 52.138 1.00 6.50 294 HIS A O 1
ATOM 2575 N N . TYR A 1 295 ? -2.655 48.746 53.527 1.00 6.34 295 TYR A N 1
ATOM 2576 C CA . TYR A 1 295 ? -3.103 47.714 52.581 1.00 6.52 295 TYR A CA 1
ATOM 2577 C C . TYR A 1 295 ? -2.341 47.700 51.297 1.00 6.29 295 TYR A C 1
ATOM 2578 O O . TYR A 1 295 ? -2.812 47.077 50.312 1.00 7.25 295 TYR A O 1
ATOM 2587 N N . LEU A 1 296 ? -1.127 48.225 51.284 1.00 5.37 296 LEU A N 1
ATOM 2588 C CA . LEU A 1 296 ? -0.224 48.103 50.154 1.00 5.50 296 LEU A CA 1
ATOM 2589 C C . LEU A 1 296 ? 0.965 47.248 50.501 1.00 5.60 296 LEU A C 1
ATOM 2590 O O . LEU A 1 296 ? 1.216 46.994 51.712 1.00 5.88 296 LEU A O 1
ATOM 2595 N N . LEU A 1 297 ? 1.698 46.738 49.504 1.00 5.25 297 LEU A N 1
ATOM 2596 C CA . LEU A 1 297 ? 2.974 46.016 49.745 1.00 5.29 297 LEU A CA 1
ATOM 2597 C C . LEU A 1 297 ? 4.072 47.062 49.941 1.00 5.41 297 LEU A C 1
ATOM 2598 O O . LEU A 1 297 ? 4.594 47.592 48.940 1.00 5.19 297 LEU A O 1
ATOM 2603 N N . SER A 1 298 ? 4.331 47.426 51.205 1.00 4.77 298 SER A N 1
ATOM 2604 C CA . SER A 1 298 ? 5.355 48.358 51.489 1.00 5.50 298 SER A CA 1
ATOM 2605 C C . SER A 1 298 ? 6.793 47.807 51.309 1.00 5.19 298 SER A C 1
ATOM 2606 O O . SER A 1 298 ? 6.967 46.670 50.926 1.00 5.20 298 SER A O 1
ATOM 2609 N N . TRP A 1 299 ? 7.753 48.705 51.510 1.00 4.66 299 TRP A N 1
ATOM 2610 C CA . TRP A 1 299 ? 9.132 48.365 51.210 1.00 5.07 299 TRP A CA 1
ATOM 2611 C C . TRP A 1 299 ? 9.667 47.297 52.079 1.00 5.19 299 TRP A C 1
ATOM 2612 O O . TRP A 1 299 ? 10.554 46.556 51.699 1.00 4.73 299 TRP A O 1
ATOM 2623 N N . TYR A 1 300 ? 9.153 47.124 53.286 1.00 5.22 300 TYR A N 1
ATOM 2624 C CA . TYR A 1 300 ? 9.664 46.078 54.197 1.00 5.71 300 TYR A CA 1
ATOM 2625 C C . TYR A 1 300 ? 8.722 45.877 55.400 1.00 6.10 300 TYR A C 1
ATOM 2626 O O . TYR A 1 300 ? 7.853 46.644 55.701 1.00 6.28 300 TYR A O 1
ATOM 2635 N N . TYR A 1 301 ? 8.936 44.747 56.060 1.00 6.64 301 TYR A N 1
ATOM 2636 C CA . TYR A 1 301 ? 8.631 44.627 57.513 1.00 6.67 301 TYR A CA 1
ATOM 2637 C C . TYR A 1 301 ? 9.889 44.026 58.149 1.00 6.48 301 TYR A C 1
ATOM 2638 O O . TYR A 1 301 ? 10.740 43.435 57.512 1.00 5.50 301 TYR A O 1
ATOM 2647 N N . SER A 1 302 ? 10.005 44.163 59.457 1.00 6.93 302 SER A N 1
ATOM 2648 C CA . SER A 1 302 ? 11.237 43.710 60.123 1.00 6.41 302 SER A CA 1
ATOM 2649 C C . SER A 1 302 ? 10.859 43.307 61.527 1.00 7.13 302 SER A C 1
ATOM 2650 O O . SER A 1 302 ? 9.858 43.732 62.133 1.00 6.81 302 SER A O 1
ATOM 2653 N N . TRP A 1 303 ? 11.653 42.417 62.089 1.00 6.62 303 TRP A N 1
ATOM 2654 C CA . TRP A 1 303 ? 11.416 41.936 63.447 1.00 6.93 303 TRP A CA 1
ATOM 2655 C C . TRP A 1 303 ? 12.720 41.560 64.072 1.00 7.69 303 TRP A C 1
ATOM 2656 O O . TRP A 1 303 ? 13.683 41.256 63.422 1.00 7.76 303 TRP A O 1
ATOM 2667 N N . GLY A 1 304 ? 12.769 41.629 65.390 1.00 8.14 304 GLY A N 1
ATOM 2668 C CA . GLY A 1 304 ? 14.029 41.275 66.124 1.00 7.92 304 GLY A CA 1
ATOM 2669 C C . GLY A 1 304 ? 13.753 40.998 67.589 1.00 8.49 304 GLY A C 1
ATOM 2670 O O . GLY A 1 304 ? 12.647 41.136 68.070 1.00 8.29 304 GLY A O 1
ATOM 2671 N N . GLY A 1 305 ? 14.783 40.546 68.267 1.00 9.36 305 GLY A N 1
ATOM 2672 C CA . GLY A 1 305 ? 14.704 40.285 69.707 1.00 10.48 305 GLY A CA 1
ATOM 2673 C C . GLY A 1 305 ? 16.035 40.073 70.353 1.00 12.43 305 GLY A C 1
ATOM 2674 O O . GLY A 1 305 ? 17.084 39.958 69.698 1.00 9.22 305 GLY A O 1
ATOM 2675 N N . SER A 1 306 ? 16.001 40.144 71.681 1.00 14.18 306 SER A N 1
ATOM 2676 C CA . SER A 1 306 ? 17.244 39.953 72.455 1.00 19.04 306 SER A CA 1
ATOM 2677 C C . SER A 1 306 ? 17.726 38.532 72.421 1.00 20.08 306 SER A C 1
ATOM 2678 O O . SER A 1 306 ? 16.957 37.604 72.278 1.00 24.04 306 SER A O 1
ATOM 2681 N N . LEU A 1 307 ? 19.050 38.313 72.506 1.00 20.58 307 LEU A N 1
ATOM 2682 C CA . LEU A 1 307 ? 19.592 36.971 72.436 1.00 25.45 307 LEU A CA 1
ATOM 2683 C C . LEU A 1 307 ? 19.663 36.341 73.855 1.00 34.74 307 LEU A C 1
ATOM 2684 O O . LEU A 1 307 ? 19.508 35.094 73.990 1.00 39.41 307 LEU A O 1
ATOM 2689 N N . ASP A 1 308 ? 20.020 37.184 74.831 1.00 35.56 308 ASP A N 1
ATOM 2690 C CA . ASP A 1 308 ? 19.429 37.200 76.203 1.00 50.02 308 ASP A CA 1
ATOM 2691 C C . ASP A 1 308 ? 20.279 37.617 77.433 1.00 52.14 308 ASP A C 1
ATOM 2692 O O . ASP A 1 308 ? 21.389 37.132 77.663 1.00 60.74 308 ASP A O 1
ATOM 2697 N N . SER A 1 311 ? 15.982 38.018 80.623 1.00 40.32 311 SER A N 1
ATOM 2698 C CA . SER A 1 311 ? 14.848 38.984 80.513 1.00 44.79 311 SER A CA 1
ATOM 2699 C C . SER A 1 311 ? 14.608 39.534 79.024 1.00 36.04 311 SER A C 1
ATOM 2700 O O . SER A 1 311 ? 14.835 40.737 78.707 1.00 34.03 311 SER A O 1
ATOM 2703 N N . ALA A 1 312 ? 14.138 38.615 78.175 1.00 33.54 312 ALA A N 1
ATOM 2704 C CA . ALA A 1 312 ? 14.029 38.796 76.718 1.00 31.13 312 ALA A CA 1
ATOM 2705 C C . ALA A 1 312 ? 13.116 39.984 76.381 1.00 34.80 312 ALA A C 1
ATOM 2706 O O . ALA A 1 312 ? 12.213 40.314 77.156 1.00 31.05 312 ALA A O 1
ATOM 2708 N N . TRP A 1 313 ? 13.397 40.687 75.258 1.00 26.19 313 TRP A N 1
ATOM 2709 C CA . TRP A 1 313 ? 12.477 41.717 74.691 1.00 21.76 313 TRP A CA 1
ATOM 2710 C C . TRP A 1 313 ? 12.464 41.397 73.134 1.00 18.59 313 TRP A C 1
ATOM 2711 O O . TRP A 1 313 ? 13.310 40.700 72.676 1.00 17.97 313 TRP A O 1
ATOM 2722 N N . ALA A 1 314 ? 11.458 41.879 72.432 1.00 14.18 314 ALA A N 1
ATOM 2723 C CA . ALA A 1 314 ? 11.331 41.584 70.993 1.00 12.33 314 ALA A CA 1
ATOM 2724 C C . ALA A 1 314 ? 10.475 42.671 70.420 1.00 11.03 314 ALA A C 1
ATOM 2725 O O . ALA A 1 314 ? 9.771 43.441 71.164 1.00 11.84 314 ALA A O 1
ATOM 2727 N N . TRP A 1 315 ? 10.597 42.894 69.104 1.00 9.58 315 TRP A N 1
ATOM 2728 C CA . TRP A 1 315 ? 9.887 43.953 68.477 1.00 8.55 315 TRP A CA 1
ATOM 2729 C C . TRP A 1 315 ? 9.576 43.548 66.989 1.00 7.03 315 TRP A C 1
ATOM 2730 O O . TRP A 1 315 ? 10.150 42.581 66.421 1.00 7.45 315 TRP A O 1
ATOM 2741 N N . ARG A 1 316 ? 8.611 44.294 66.430 1.00 7.90 316 ARG A N 1
ATOM 2742 C CA . ARG A 1 316 ? 8.173 44.146 65.007 1.00 7.62 316 ARG A CA 1
ATOM 2743 C C . ARG A 1 316 ? 7.788 45.492 64.505 1.00 7.43 316 ARG A C 1
ATOM 2744 O O . ARG A 1 316 ? 7.185 46.338 65.246 1.00 8.68 316 ARG A O 1
ATOM 2752 N N . ILE A 1 317 ? 8.066 45.719 63.192 1.00 6.68 317 ILE A N 1
ATOM 2753 C CA . ILE A 1 317 ? 7.667 46.945 62.493 1.00 6.60 317 ILE A CA 1
ATOM 2754 C C . ILE A 1 317 ? 7.112 46.548 61.152 1.00 6.73 317 ILE A C 1
ATOM 2755 O O . ILE A 1 317 ? 7.618 45.581 60.566 1.00 6.05 317 ILE A O 1
ATOM 2760 N N . GLY A 1 318 ? 6.138 47.307 60.653 1.00 6.27 318 GLY A N 1
ATOM 2761 C CA . GLY A 1 318 ? 5.770 47.345 59.232 1.00 6.01 318 GLY A CA 1
ATOM 2762 C C . GLY A 1 318 ? 6.656 48.302 58.569 1.00 6.26 318 GLY A C 1
ATOM 2763 O O . GLY A 1 318 ? 7.793 48.513 58.928 1.00 6.27 318 GLY A O 1
ATOM 2764 N N . SER A 1 319 ? 6.145 48.968 57.510 1.00 6.13 319 SER A N 1
ATOM 2765 C CA . SER A 1 319 ? 6.830 50.086 56.910 1.00 6.94 319 SER A CA 1
ATOM 2766 C C . SER A 1 319 ? 5.822 51.011 56.278 1.00 7.02 319 SER A C 1
ATOM 2767 O O . SER A 1 319 ? 4.784 50.544 55.808 1.00 6.94 319 SER A O 1
ATOM 2770 N N . SER A 1 320 ? 6.109 52.294 56.231 1.00 6.40 320 SER A N 1
ATOM 2771 C CA . SER A 1 320 ? 5.106 53.289 55.930 1.00 6.93 320 SER A CA 1
ATOM 2772 C C . SER A 1 320 ? 5.024 53.737 54.464 1.00 5.99 320 SER A C 1
ATOM 2773 O O . SER A 1 320 ? 4.017 54.371 54.079 1.00 5.49 320 SER A O 1
ATOM 2776 N N A SER A 1 321 ? 6.022 53.368 53.677 0.70 5.29 321 SER A N 1
ATOM 2777 N N B SER A 1 321 ? 6.060 53.406 53.671 0.30 5.93 321 SER A N 1
ATOM 2778 C CA A SER A 1 321 ? 6.132 53.888 52.296 0.70 5.05 321 SER A CA 1
ATOM 2779 C CA B SER A 1 321 ? 6.243 53.892 52.265 0.30 5.94 321 SER A CA 1
ATOM 2780 C C A SER A 1 321 ? 6.063 52.714 51.335 0.70 5.02 321 SER A C 1
ATOM 2781 C C B SER A 1 321 ? 6.205 52.776 51.216 0.30 5.52 321 SER A C 1
ATOM 2782 O O A SER A 1 321 ? 6.725 51.645 51.587 0.70 5.49 321 SER A O 1
ATOM 2783 O O B SER A 1 321 ? 7.047 51.858 51.239 0.30 5.83 321 SER A O 1
ATOM 2788 N N . SER A 1 322 ? 5.301 52.892 50.253 1.00 4.88 322 SER A N 1
ATOM 2789 C CA . SER A 1 322 ? 5.029 51.829 49.268 1.00 4.74 322 SER A CA 1
ATOM 2790 C C . SER A 1 322 ? 5.336 52.316 47.896 1.00 5.14 322 SER A C 1
ATOM 2791 O O . SER A 1 322 ? 5.109 53.498 47.557 1.00 4.97 322 SER A O 1
ATOM 2794 N N . HIS A 1 323 ? 5.955 51.429 47.093 1.00 4.42 323 HIS A N 1
ATOM 2795 C CA . HIS A 1 323 ? 6.447 51.707 45.778 1.00 4.58 323 HIS A CA 1
ATOM 2796 C C . HIS A 1 323 ? 5.636 50.906 44.760 1.00 4.42 323 HIS A C 1
ATOM 2797 O O . HIS A 1 323 ? 5.429 49.721 44.929 1.00 4.15 323 HIS A O 1
ATOM 2804 N N . GLN A 1 324 ? 5.265 51.523 43.654 1.00 4.35 324 GLN A N 1
ATOM 2805 C CA . GLN A 1 324 ? 4.486 50.856 42.624 1.00 4.21 324 GLN A CA 1
ATOM 2806 C C . GLN A 1 324 ? 5.124 49.545 42.157 1.00 4.42 324 GLN A C 1
ATOM 2807 O O . GLN A 1 324 ? 4.479 48.545 41.808 1.00 5.21 324 GLN A O 1
ATOM 2813 N N . GLY A 1 325 ? 6.427 49.537 42.081 1.00 4.45 325 GLY A N 1
ATOM 2814 C CA . GLY A 1 325 ? 7.191 48.386 41.555 1.00 4.13 325 GLY A CA 1
ATOM 2815 C C . GLY A 1 325 ? 7.094 47.161 42.388 1.00 4.26 325 GLY A C 1
ATOM 2816 O O . GLY A 1 325 ? 7.451 46.040 41.858 1.00 4.71 325 GLY A O 1
ATOM 2817 N N . TYR A 1 326 ? 6.686 47.283 43.641 1.00 4.24 326 TYR A N 1
ATOM 2818 C CA . TYR A 1 326 ? 6.506 46.154 44.568 1.00 4.29 326 TYR A CA 1
ATOM 2819 C C . TYR A 1 326 ? 5.134 45.529 44.482 1.00 4.67 326 TYR A C 1
ATOM 2820 O O . TYR A 1 326 ? 4.903 44.442 44.938 1.00 5.26 326 TYR A O 1
ATOM 2829 N N . GLN A 1 327 ? 4.143 46.292 43.978 1.00 4.04 327 GLN A N 1
ATOM 2830 C CA . GLN A 1 327 ? 2.793 45.783 44.122 1.00 4.38 327 GLN A CA 1
ATOM 2831 C C . GLN A 1 327 ? 2.582 44.534 43.294 1.00 4.69 327 GLN A C 1
ATOM 2832 O O . GLN A 1 327 ? 3.216 44.388 42.244 1.00 4.36 327 GLN A O 1
ATOM 2838 N N . ASN A 1 328 ? 1.667 43.700 43.744 1.00 4.70 328 ASN A N 1
ATOM 2839 C CA . ASN A 1 328 ? 1.501 42.426 43.084 1.00 4.53 328 ASN A CA 1
ATOM 2840 C C . ASN A 1 328 ? 0.052 42.060 43.116 1.00 5.24 328 ASN A C 1
ATOM 2841 O O . ASN A 1 328 ? -0.413 41.335 43.998 1.00 5.04 328 ASN A O 1
ATOM 2846 N N . VAL A 1 329 ? -0.619 42.572 42.087 1.00 5.14 329 VAL A N 1
ATOM 2847 C CA . VAL A 1 329 ? -2.058 42.396 42.063 1.00 5.14 329 VAL A CA 1
ATOM 2848 C C . VAL A 1 329 ? -2.408 40.925 41.775 1.00 5.53 329 VAL A C 1
ATOM 2849 O O . VAL A 1 329 ? -3.544 40.484 42.085 1.00 5.72 329 VAL A O 1
ATOM 2853 N N . LEU A 1 330 ? -1.497 40.189 41.164 1.00 5.41 330 LEU A N 1
ATOM 2854 C CA . LEU A 1 330 ? -1.733 38.762 40.902 1.00 6.10 330 LEU A CA 1
ATOM 2855 C C . LEU A 1 330 ? -1.635 37.977 42.176 1.00 5.23 330 LEU A C 1
ATOM 2856 O O . LEU A 1 330 ? -2.560 37.200 42.469 1.00 6.72 330 LEU A O 1
ATOM 2861 N N . ALA A 1 331 ? -0.630 38.189 42.976 1.00 5.58 331 ALA A N 1
ATOM 2862 C CA . ALA A 1 331 ? -0.548 37.601 44.307 1.00 5.30 331 ALA A CA 1
ATOM 2863 C C . ALA A 1 331 ? -1.770 37.979 45.169 1.00 5.71 331 ALA A C 1
ATOM 2864 O O . ALA A 1 331 ? -2.259 37.112 45.911 1.00 5.35 331 ALA A O 1
ATOM 2866 N N . ALA A 1 332 ? -2.187 39.248 45.109 1.00 5.98 332 ALA A N 1
ATOM 2867 C CA . ALA A 1 332 ? -3.342 39.705 45.920 1.00 6.51 332 ALA A CA 1
ATOM 2868 C C . ALA A 1 332 ? -4.646 39.027 45.496 1.00 6.24 332 ALA A C 1
ATOM 2869 O O . ALA A 1 332 ? -5.439 38.582 46.354 1.00 6.52 332 ALA A O 1
ATOM 2871 N N . TYR A 1 333 ? -4.778 38.853 44.178 1.00 6.29 333 TYR A N 1
ATOM 2872 C CA . TYR A 1 333 ? -5.946 38.134 43.635 1.00 6.75 333 TYR A CA 1
ATOM 2873 C C . TYR A 1 333 ? -5.867 36.725 44.166 1.00 6.30 333 TYR A C 1
ATOM 2874 O O . TYR A 1 333 ? -6.913 36.169 44.614 1.00 7.47 333 TYR A O 1
ATOM 2883 N N . ALA A 1 334 ? -4.718 36.062 44.074 1.00 5.86 334 ALA A N 1
ATOM 2884 C CA . ALA A 1 334 ? -4.574 34.636 44.485 1.00 6.59 334 ALA A CA 1
ATOM 2885 C C . ALA A 1 334 ? -4.925 34.479 45.947 1.00 6.77 334 ALA A C 1
ATOM 2886 O O . ALA A 1 334 ? -5.699 33.530 46.303 1.00 7.52 334 ALA A O 1
ATOM 2888 N N . LEU A 1 335 ? -4.327 35.276 46.771 1.00 6.51 335 LEU A N 1
ATOM 2889 C CA . LEU A 1 335 ? -4.490 35.150 48.251 1.00 6.21 335 LEU A CA 1
ATOM 2890 C C . LEU A 1 335 ? -5.927 35.450 48.681 1.00 6.53 335 LEU A C 1
ATOM 2891 O O . LEU A 1 335 ? -6.415 34.894 49.683 1.00 8.04 335 LEU A O 1
ATOM 2896 N N . SER A 1 336 ? -6.574 36.341 47.979 1.00 7.00 336 SER A N 1
ATOM 2897 C CA . SER A 1 336 ? -7.976 36.723 48.284 1.00 7.24 336 SER A CA 1
ATOM 2898 C C . SER A 1 336 ? -9.024 35.803 47.666 1.00 7.19 336 SER A C 1
ATOM 2899 O O . SER A 1 336 ? -10.070 35.576 48.293 1.00 9.01 336 SER A O 1
ATOM 2902 N N A GLN A 1 337 ? -8.762 35.233 46.497 0.50 9.01 337 GLN A N 1
ATOM 2903 N N B GLN A 1 337 ? -8.798 35.304 46.455 0.50 8.30 337 GLN A N 1
ATOM 2904 C CA A GLN A 1 337 ? -9.802 34.521 45.738 0.50 9.10 337 GLN A CA 1
ATOM 2905 C CA B GLN A 1 337 ? -9.818 34.565 45.683 0.50 8.05 337 GLN A CA 1
ATOM 2906 C C A GLN A 1 337 ? -9.595 33.086 45.292 0.50 9.82 337 GLN A C 1
ATOM 2907 C C B GLN A 1 337 ? -9.633 33.038 45.457 0.50 9.09 337 GLN A C 1
ATOM 2908 O O A GLN A 1 337 ? -10.552 32.467 44.806 0.50 11.21 337 GLN A O 1
ATOM 2909 O O B GLN A 1 337 ? -10.632 32.292 45.327 0.50 9.46 337 GLN A O 1
ATOM 2920 N N . VAL A 1 338 ? -8.395 32.543 45.480 1.00 8.73 338 VAL A N 1
ATOM 2921 C CA . VAL A 1 338 ? -8.090 31.155 45.077 1.00 10.45 338 VAL A CA 1
ATOM 2922 C C . VAL A 1 338 ? -8.022 30.289 46.291 1.00 10.10 338 VAL A C 1
ATOM 2923 O O . VAL A 1 338 ? -7.220 30.489 47.227 1.00 9.84 338 VAL A O 1
ATOM 2927 N N . PRO A 1 339 ? -8.946 29.349 46.412 1.00 11.94 339 PRO A N 1
ATOM 2928 C CA . PRO A 1 339 ? -9.030 28.657 47.784 1.00 12.21 339 PRO A CA 1
ATOM 2929 C C . PRO A 1 339 ? -7.773 28.008 48.289 1.00 12.69 339 PRO A C 1
ATOM 2930 O O . PRO A 1 339 ? -7.534 28.026 49.508 1.00 12.72 339 PRO A O 1
ATOM 2934 N N A GLU A 1 340 ? -7.003 27.480 47.326 0.50 13.15 340 GLU A N 1
ATOM 2935 N N B GLU A 1 340 ? -6.948 27.386 47.435 0.50 14.08 340 GLU A N 1
ATOM 2936 C CA A GLU A 1 340 ? -5.713 26.872 47.498 0.50 12.16 340 GLU A CA 1
ATOM 2937 C CA B GLU A 1 340 ? -5.735 26.765 47.946 0.50 13.78 340 GLU A CA 1
ATOM 2938 C C A GLU A 1 340 ? -4.570 27.759 48.004 0.50 11.31 340 GLU A C 1
ATOM 2939 C C B GLU A 1 340 ? -4.639 27.761 48.289 0.50 12.11 340 GLU A C 1
ATOM 2940 O O A GLU A 1 340 ? -3.502 27.278 48.383 0.50 12.33 340 GLU A O 1
ATOM 2941 O O B GLU A 1 340 ? -3.657 27.328 48.862 0.50 12.18 340 GLU A O 1
ATOM 2952 N N . LEU A 1 341 ? -4.809 29.063 47.979 1.00 10.78 341 LEU A N 1
ATOM 2953 C CA . LEU A 1 341 ? -3.857 30.028 48.406 1.00 11.24 341 LEU A CA 1
ATOM 2954 C C . LEU A 1 341 ? -4.408 30.932 49.465 1.00 10.71 341 LEU A C 1
ATOM 2955 O O . LEU A 1 341 ? -3.630 31.635 50.064 1.00 11.75 341 LEU A O 1
ATOM 2960 N N . GLN A 1 342 ? -5.716 30.915 49.749 1.00 9.58 342 GLN A N 1
ATOM 2961 C CA . GLN A 1 342 ? -6.290 31.735 50.832 1.00 9.63 342 GLN A CA 1
ATOM 2962 C C . GLN A 1 342 ? -5.675 31.407 52.197 1.00 10.09 342 GLN A C 1
ATOM 2963 O O . GLN A 1 342 ? -5.649 30.242 52.624 1.00 11.86 342 GLN A O 1
ATOM 2969 N N . PRO A 1 343 ? -5.220 32.412 52.923 1.00 10.32 343 PRO A N 1
ATOM 2970 C CA . PRO A 1 343 ? -4.633 32.190 54.218 1.00 11.31 343 PRO A CA 1
ATOM 2971 C C . PRO A 1 343 ? -5.647 31.631 55.195 1.00 10.75 343 PRO A C 1
ATOM 2972 O O . PRO A 1 343 ? -6.863 31.916 55.146 1.00 11.82 343 PRO A O 1
ATOM 2976 N N . ASP A 1 344 ? -5.112 30.852 56.106 1.00 11.61 344 ASP A N 1
ATOM 2977 C CA . ASP A 1 344 ? -5.893 30.218 57.153 1.00 13.75 344 ASP A CA 1
ATOM 2978 C C . ASP A 1 344 ? -6.288 31.095 58.300 1.00 11.21 344 ASP A C 1
ATOM 2979 O O . ASP A 1 344 ? -7.178 30.741 59.092 1.00 10.92 344 ASP A O 1
ATOM 2984 N N . SER A 1 345 ? -5.647 32.225 58.482 1.00 9.82 345 SER A N 1
ATOM 2985 C CA . SER A 1 345 ? -6.010 33.109 59.610 1.00 9.44 345 SER A CA 1
ATOM 2986 C C . SER A 1 345 ? -7.453 33.655 59.422 1.00 11.51 345 SER A C 1
ATOM 2987 O O . SER A 1 345 ? -7.927 33.860 58.305 1.00 12.47 345 SER A O 1
ATOM 2990 N N . PRO A 1 346 ? -8.121 33.932 60.502 1.00 13.04 346 PRO A N 1
ATOM 2991 C CA . PRO A 1 346 ? -9.519 34.353 60.330 1.00 14.06 346 PRO A CA 1
ATOM 2992 C C . PRO A 1 346 ? -9.709 35.666 59.526 1.00 13.28 346 PRO A C 1
ATOM 2993 O O . PRO A 1 346 ? -10.761 35.763 58.902 1.00 14.97 346 PRO A O 1
ATOM 2997 N N . THR A 1 347 ? -8.732 36.554 59.522 1.00 10.84 347 THR A N 1
ATOM 2998 C CA . THR A 1 347 ? -8.869 37.803 58.750 1.00 10.65 347 THR A CA 1
ATOM 2999 C C . THR A 1 347 ? -7.908 37.960 57.550 1.00 9.09 347 THR A C 1
ATOM 3000 O O . THR A 1 347 ? -7.932 38.996 56.862 1.00 9.55 347 THR A O 1
ATOM 3004 N N . GLY A 1 348 ? -7.086 36.949 57.276 1.00 8.73 348 GLY A N 1
ATOM 3005 C CA . GLY A 1 348 ? -6.111 37.027 56.199 1.00 7.83 348 GLY A CA 1
ATOM 3006 C C . GLY A 1 348 ? -6.746 37.260 54.843 1.00 7.71 348 GLY A C 1
ATOM 3007 O O . GLY A 1 348 ? -6.241 38.026 54.045 1.00 6.86 348 GLY A O 1
ATOM 3008 N N . VAL A 1 349 ? -7.815 36.514 54.539 1.00 7.32 349 VAL A N 1
ATOM 3009 C CA . VAL A 1 349 ? -8.418 36.637 53.276 1.00 7.74 349 VAL A CA 1
ATOM 3010 C C . VAL A 1 349 ? -8.998 38.030 53.064 1.00 7.92 349 VAL A C 1
ATOM 3011 O O . VAL A 1 349 ? -8.804 38.716 52.007 1.00 8.57 349 VAL A O 1
ATOM 3015 N N . GLN A 1 350 ? -9.728 38.534 54.091 1.00 8.01 350 GLN A N 1
ATOM 3016 C CA . GLN A 1 350 ? -10.308 39.875 54.030 1.00 9.32 350 GLN A CA 1
ATOM 3017 C C . GLN A 1 350 ? -9.229 40.932 53.800 1.00 7.79 350 GLN A C 1
ATOM 3018 O O . GLN A 1 350 ? -9.429 41.881 53.002 1.00 7.25 350 GLN A O 1
ATOM 3024 N N . ASP A 1 351 ? -8.146 40.786 54.497 1.00 7.26 351 ASP A N 1
ATOM 3025 C CA . ASP A 1 351 ? -7.054 41.785 54.398 1.00 7.18 351 ASP A CA 1
ATOM 3026 C C . ASP A 1 351 ? -6.537 41.790 52.963 1.00 6.51 351 ASP A C 1
ATOM 3027 O O . ASP A 1 351 ? -6.271 42.867 52.383 1.00 6.28 351 ASP A O 1
ATOM 3032 N N . TRP A 1 352 ? -6.316 40.600 52.391 1.00 6.17 352 TRP A N 1
ATOM 3033 C CA . TRP A 1 352 ? -5.808 40.484 50.995 1.00 5.97 352 TRP A CA 1
ATOM 3034 C C . TRP A 1 352 ? -6.854 40.942 50.003 1.00 6.11 352 TRP A C 1
ATOM 3035 O O . TRP A 1 352 ? -6.503 41.508 48.980 1.00 5.26 352 TRP A O 1
ATOM 3046 N N . ALA A 1 353 ? -8.178 40.748 50.300 1.00 6.37 353 ALA A N 1
ATOM 3047 C CA . ALA A 1 353 ? -9.198 41.276 49.373 1.00 6.55 353 ALA A CA 1
ATOM 3048 C C . ALA A 1 353 ? -9.192 42.825 49.392 1.00 6.40 353 ALA A C 1
ATOM 3049 O O . ALA A 1 353 ? -9.237 43.498 48.323 1.00 7.39 353 ALA A O 1
ATOM 3051 N N . THR A 1 354 ? -8.982 43.384 50.571 1.00 6.58 354 THR A N 1
ATOM 3052 C CA . THR A 1 354 ? -8.857 44.860 50.675 1.00 6.91 354 THR A CA 1
ATOM 3053 C C . THR A 1 354 ? -7.601 45.331 49.939 1.00 6.41 354 THR A C 1
ATOM 3054 O O . THR A 1 354 ? -7.673 46.271 49.181 1.00 5.54 354 THR A O 1
ATOM 3058 N N . SER A 1 355 ? -6.533 44.629 50.154 1.00 5.55 355 SER A N 1
ATOM 3059 C CA . SER A 1 355 ? -5.245 44.960 49.455 1.00 5.57 355 SER A CA 1
ATOM 3060 C C . SER A 1 355 ? -5.322 44.844 47.920 1.00 5.20 355 SER A C 1
ATOM 3061 O O . SER A 1 355 ? -4.764 45.674 47.214 1.00 6.13 355 SER A O 1
ATOM 3064 N N . PHE A 1 356 ? -5.977 43.785 47.413 1.00 5.20 356 PHE A N 1
ATOM 3065 C CA . PHE A 1 356 ? -6.163 43.609 45.979 1.00 5.76 356 PHE A CA 1
ATOM 3066 C C . PHE A 1 356 ? -6.761 44.888 45.375 1.00 4.83 356 PHE A C 1
ATOM 3067 O O . PHE A 1 356 ? -6.264 45.460 44.386 1.00 5.61 356 PHE A O 1
ATOM 3075 N N A ASP A 1 357 ? -7.887 45.301 45.935 0.70 5.87 357 ASP A N 1
ATOM 3076 N N B ASP A 1 357 ? -7.868 45.335 45.955 0.30 5.18 357 ASP A N 1
ATOM 3077 C CA A ASP A 1 357 ? -8.562 46.528 45.519 0.70 7.20 357 ASP A CA 1
ATOM 3078 C CA B ASP A 1 357 ? -8.577 46.523 45.469 0.30 5.37 357 ASP A CA 1
ATOM 3079 C C A ASP A 1 357 ? -7.671 47.770 45.688 0.70 6.29 357 ASP A C 1
ATOM 3080 C C B ASP A 1 357 ? -7.787 47.836 45.739 0.30 5.53 357 ASP A C 1
ATOM 3081 O O A ASP A 1 357 ? -7.508 48.556 44.721 0.70 5.92 357 ASP A O 1
ATOM 3082 O O B ASP A 1 357 ? -7.783 48.739 44.885 0.30 5.47 357 ASP A O 1
ATOM 3091 N N . ARG A 1 358 ? -7.101 47.935 46.880 1.00 6.06 358 ARG A N 1
ATOM 3092 C CA . ARG A 1 358 ? -6.316 49.099 47.184 1.00 6.02 358 ARG A CA 1
ATOM 3093 C C . ARG A 1 358 ? -5.063 49.235 46.237 1.00 5.93 358 ARG A C 1
ATOM 3094 O O . ARG A 1 358 ? -4.729 50.320 45.750 1.00 5.64 358 ARG A O 1
ATOM 3102 N N . GLN A 1 359 ? -4.443 48.086 45.948 1.00 5.17 359 GLN A N 1
ATOM 3103 C CA . GLN A 1 359 ? -3.259 48.118 45.084 1.00 5.02 359 GLN A CA 1
ATOM 3104 C C . GLN A 1 359 ? -3.665 48.562 43.684 1.00 4.91 359 GLN A C 1
ATOM 3105 O O . GLN A 1 359 ? -2.953 49.370 43.068 1.00 5.37 359 GLN A O 1
ATOM 3111 N N . LEU A 1 360 ? -4.794 48.095 43.122 1.00 4.94 360 LEU A N 1
ATOM 3112 C CA . LEU A 1 360 ? -5.190 48.552 41.831 1.00 5.30 360 LEU A CA 1
ATOM 3113 C C . LEU A 1 360 ? -5.533 50.026 41.829 1.00 5.20 360 LEU A C 1
ATOM 3114 O O . LEU A 1 360 ? -5.180 50.712 40.819 1.00 4.76 360 LEU A O 1
ATOM 3119 N N . GLU A 1 361 ? -6.182 50.545 42.845 1.00 5.56 361 GLU A N 1
ATOM 3120 C CA . GLU A 1 361 ? -6.454 52.013 42.907 1.00 6.07 361 GLU A CA 1
ATOM 3121 C C . GLU A 1 361 ? -5.154 52.826 42.972 1.00 5.25 361 GLU A C 1
ATOM 3122 O O . GLU A 1 361 ? -5.019 53.764 42.222 1.00 5.58 361 GLU A O 1
ATOM 3128 N N . PHE A 1 362 ? -4.204 52.345 43.780 1.00 4.90 362 PHE A N 1
ATOM 3129 C CA . PHE A 1 362 ? -2.877 52.979 43.911 1.00 5.02 362 PHE A CA 1
ATOM 3130 C C . PHE A 1 362 ? -2.122 53.060 42.602 1.00 4.87 362 PHE A C 1
ATOM 3131 O O . PHE A 1 362 ? -1.665 54.115 42.203 1.00 4.82 362 PHE A O 1
ATOM 3139 N N . LEU A 1 363 ? -2.083 51.943 41.837 1.00 5.11 363 LEU A N 1
ATOM 3140 C CA . LEU A 1 363 ? -1.403 51.922 40.607 1.00 4.83 363 LEU A CA 1
ATOM 3141 C C . LEU A 1 363 ? -2.014 52.873 39.546 1.00 4.75 363 LEU A C 1
ATOM 3142 O O . LEU A 1 363 ? -1.367 53.511 38.764 1.00 5.77 363 LEU A O 1
ATOM 3147 N N . GLN A 1 364 ? -3.346 52.969 39.581 1.00 4.56 364 GLN A N 1
ATOM 3148 C CA . GLN A 1 364 ? -4.069 53.844 38.663 1.00 5.31 364 GLN A CA 1
ATOM 3149 C C . GLN A 1 364 ? -3.841 55.325 39.061 1.00 5.11 364 GLN A C 1
ATOM 3150 O O . GLN A 1 364 ? -3.602 56.151 38.158 1.00 5.24 364 GLN A O 1
ATOM 3156 N N . TRP A 1 365 ? -3.866 55.608 40.344 1.00 5.44 365 TRP A N 1
ATOM 3157 C CA . TRP A 1 365 ? -3.603 56.940 40.875 1.00 5.74 365 TRP A CA 1
ATOM 3158 C C . TRP A 1 365 ? -2.224 57.396 40.438 1.00 5.27 365 TRP A C 1
ATOM 3159 O O . TRP A 1 365 ? -2.005 58.586 40.118 1.00 5.24 365 TRP A O 1
ATOM 3170 N N . LEU A 1 366 ? -1.256 56.459 40.330 1.00 4.98 366 LEU A N 1
ATOM 3171 C CA . LEU A 1 366 ? 0.130 56.834 40.001 1.00 4.69 366 LEU A CA 1
ATOM 3172 C C . LEU A 1 366 ? 0.373 56.920 38.514 1.00 4.60 366 LEU A C 1
ATOM 3173 O O . LEU A 1 366 ? 1.545 57.141 38.086 1.00 5.09 366 LEU A O 1
ATOM 3178 N N . GLN A 1 367 ? -0.612 56.631 37.663 1.00 4.99 367 GLN A N 1
ATOM 3179 C CA . GLN A 1 367 ? -0.352 56.602 36.262 1.00 5.04 367 GLN A CA 1
ATOM 3180 C C . GLN A 1 367 ? -0.223 58.022 35.657 1.00 5.13 367 GLN A C 1
ATOM 3181 O O . GLN A 1 367 ? -1.160 58.825 35.658 1.00 6.09 367 GLN A O 1
ATOM 3187 N N . SER A 1 368 ? 0.949 58.297 35.169 1.00 5.04 368 SER A N 1
ATOM 3188 C CA . SER A 1 368 ? 1.339 59.615 34.600 1.00 5.45 368 SER A CA 1
ATOM 3189 C C . SER A 1 368 ? 0.548 59.911 33.344 1.00 5.93 368 SER A C 1
ATOM 3190 O O . SER A 1 368 ? -0.035 59.026 32.649 1.00 6.60 368 SER A O 1
ATOM 3193 N N . ALA A 1 369 ? 0.655 61.183 32.932 1.00 6.58 369 ALA A N 1
ATOM 3194 C CA . ALA A 1 369 ? 0.111 61.653 31.637 1.00 7.39 369 ALA A CA 1
ATOM 3195 C C . ALA A 1 369 ? 0.604 60.752 30.512 1.00 6.86 369 ALA A C 1
ATOM 3196 O O . ALA A 1 369 ? -0.130 60.396 29.568 1.00 8.50 369 ALA A O 1
ATOM 3198 N N . GLU A 1 370 ? 1.896 60.417 30.484 1.00 6.39 370 GLU A N 1
ATOM 3199 C CA . GLU A 1 370 ? 2.513 59.668 29.403 1.00 6.96 370 GLU A CA 1
ATOM 3200 C C . GLU A 1 370 ? 2.174 58.192 29.487 1.00 6.88 370 GLU A C 1
ATOM 3201 O O . GLU A 1 370 ? 2.136 57.519 28.456 1.00 8.30 370 GLU A O 1
ATOM 3207 N N . GLY A 1 371 ? 1.990 57.644 30.690 1.00 6.39 371 GLY A N 1
ATOM 3208 C CA . GLY A 1 371 ? 1.551 56.252 30.907 1.00 6.47 371 GLY A CA 1
ATOM 3209 C C . GLY A 1 371 ? 2.357 55.448 31.894 1.00 6.45 371 GLY A C 1
ATOM 3210 O O . GLY A 1 371 ? 1.868 54.513 32.465 1.00 6.15 371 GLY A O 1
ATOM 3211 N N . GLY A 1 372 ? 3.618 55.829 32.112 1.00 5.90 372 GLY A N 1
ATOM 3212 C CA . GLY A 1 372 ? 4.412 55.207 33.151 1.00 6.39 372 GLY A CA 1
ATOM 3213 C C . GLY A 1 372 ? 3.834 55.431 34.530 1.00 5.69 372 GLY A C 1
ATOM 3214 O O . GLY A 1 372 ? 3.165 56.430 34.800 1.00 6.15 372 GLY A O 1
ATOM 3215 N N . ILE A 1 373 ? 4.120 54.534 35.443 1.00 5.41 373 ILE A N 1
ATOM 3216 C CA . ILE A 1 373 ? 3.615 54.496 36.826 1.00 5.31 373 ILE A CA 1
ATOM 3217 C C . ILE A 1 373 ? 4.560 55.160 37.806 1.00 5.05 373 ILE A C 1
ATOM 3218 O O . ILE A 1 373 ? 5.717 54.716 37.996 1.00 5.50 373 ILE A O 1
ATOM 3223 N N . ALA A 1 374 ? 4.087 56.242 38.390 1.00 4.76 374 ALA A N 1
ATOM 3224 C CA . ALA A 1 374 ? 4.935 57.043 39.327 1.00 5.00 374 ALA A CA 1
ATOM 3225 C C . ALA A 1 374 ? 5.160 56.337 40.637 1.00 5.11 374 ALA A C 1
ATOM 3226 O O . ALA A 1 374 ? 4.641 55.222 40.892 1.00 5.16 374 ALA A O 1
ATOM 3228 N N . GLY A 1 375 ? 5.933 56.964 41.524 1.00 5.55 375 GLY A N 1
ATOM 3229 C CA . GLY A 1 375 ? 6.628 56.213 42.561 1.00 5.64 375 GLY A CA 1
ATOM 3230 C C . GLY A 1 375 ? 5.786 55.521 43.586 1.00 6.54 375 GLY A C 1
ATOM 3231 O O . GLY A 1 375 ? 5.874 54.301 43.775 1.00 5.68 375 GLY A O 1
ATOM 3232 N N . GLY A 1 376 ? 5.031 56.283 44.365 1.00 5.96 376 GLY A N 1
ATOM 3233 C CA . GLY A 1 376 ? 4.279 55.711 45.465 1.00 5.38 376 GLY A CA 1
ATOM 3234 C C . GLY A 1 376 ? 3.779 56.708 46.489 1.00 5.32 376 GLY A C 1
ATOM 3235 O O . GLY A 1 376 ? 3.590 57.896 46.154 1.00 6.05 376 GLY A O 1
ATOM 3236 N N . ALA A 1 377 ? 3.635 56.280 47.695 1.00 5.67 377 ALA A N 1
ATOM 3237 C CA . ALA A 1 377 ? 3.156 57.167 48.730 1.00 5.91 377 ALA A CA 1
ATOM 3238 C C . ALA A 1 377 ? 3.586 56.623 50.084 1.00 6.38 377 ALA A C 1
ATOM 3239 O O . ALA A 1 377 ? 3.916 55.468 50.307 1.00 6.41 377 ALA A O 1
ATOM 3241 N N . THR A 1 378 ? 3.610 57.541 51.059 1.00 6.53 378 THR A N 1
ATOM 3242 C CA . THR A 1 378 ? 3.994 57.198 52.414 1.00 6.45 378 THR A CA 1
ATOM 3243 C C . THR A 1 378 ? 3.149 57.804 53.532 1.00 6.87 378 THR A C 1
ATOM 3244 O O . THR A 1 378 ? 2.597 58.956 53.372 1.00 7.40 378 THR A O 1
ATOM 3248 N N . ASN A 1 379 ? 2.985 57.020 54.593 1.00 7.04 379 ASN A N 1
ATOM 3249 C CA . ASN A 1 379 ? 2.306 57.540 55.824 1.00 7.86 379 ASN A CA 1
ATOM 3250 C C . ASN A 1 379 ? 3.295 58.253 56.791 1.00 8.17 379 ASN A C 1
ATOM 3251 O O . ASN A 1 379 ? 2.908 58.675 57.878 1.00 8.27 379 ASN A O 1
ATOM 3256 N N . SER A 1 380 ? 4.574 58.211 56.490 1.00 7.80 380 SER A N 1
ATOM 3257 C CA . SER A 1 380 ? 5.602 58.817 57.356 1.00 7.65 380 SER A CA 1
ATOM 3258 C C . SER A 1 380 ? 6.544 59.613 56.504 1.00 7.81 380 SER A C 1
ATOM 3259 O O . SER A 1 380 ? 7.548 59.115 55.955 1.00 8.03 380 SER A O 1
ATOM 3262 N N . TRP A 1 381 ? 6.250 60.930 56.323 1.00 8.57 381 TRP A N 1
ATOM 3263 C CA . TRP A 1 381 ? 7.127 61.731 55.541 1.00 9.47 381 TRP A CA 1
ATOM 3264 C C . TRP A 1 381 ? 8.580 61.752 56.102 1.00 10.74 381 TRP A C 1
ATOM 3265 O O . TRP A 1 381 ? 8.802 62.081 57.255 1.00 10.69 381 TRP A O 1
ATOM 3276 N N . LYS A 1 382 ? 9.532 61.487 55.218 1.00 11.13 382 LYS A N 1
ATOM 3277 C CA . LYS A 1 382 ? 10.950 61.484 55.485 1.00 12.44 382 LYS A CA 1
ATOM 3278 C C . LYS A 1 382 ? 11.258 60.439 56.534 1.00 11.94 382 LYS A C 1
ATOM 3279 O O . LYS A 1 382 ? 12.345 60.455 57.205 1.00 13.58 382 LYS A O 1
ATOM 3285 N N . GLY A 1 383 ? 10.341 59.551 56.766 1.00 10.59 383 GLY A N 1
ATOM 3286 C CA . GLY A 1 383 ? 10.545 58.545 57.842 1.00 10.25 383 GLY A CA 1
ATOM 3287 C C . GLY A 1 383 ? 10.627 59.039 59.290 1.00 10.96 383 GLY A C 1
ATOM 3288 O O . GLY A 1 383 ? 11.057 58.275 60.153 1.00 11.52 383 GLY A O 1
ATOM 3289 N N . SER A 1 384 ? 10.027 60.183 59.538 1.00 10.25 384 SER A N 1
ATOM 3290 C CA . SER A 1 384 ? 9.943 60.757 60.885 1.00 10.50 384 SER A CA 1
ATOM 3291 C C . SER A 1 384 ? 8.581 61.453 61.073 1.00 10.17 384 SER A C 1
ATOM 3292 O O . SER A 1 384 ? 8.440 62.335 61.908 1.00 10.80 384 SER A O 1
ATOM 3295 N N . TYR A 1 385 ? 7.555 61.051 60.320 1.00 10.38 385 TYR A N 1
ATOM 3296 C CA . TYR A 1 385 ? 6.240 61.642 60.370 1.00 9.68 385 TYR A CA 1
ATOM 3297 C C . TYR A 1 385 ? 6.368 63.197 60.197 1.00 11.05 385 TYR A C 1
ATOM 3298 O O . TYR A 1 385 ? 5.703 63.921 60.967 1.00 13.79 385 TYR A O 1
ATOM 3307 N N . ASP A 1 386 ? 7.216 63.628 59.280 1.00 11.72 386 ASP A N 1
ATOM 3308 C CA . ASP A 1 386 ? 7.540 65.028 59.071 1.00 12.68 386 ASP A CA 1
ATOM 3309 C C . ASP A 1 386 ? 6.410 65.660 58.300 1.00 13.16 386 ASP A C 1
ATOM 3310 O O . ASP A 1 386 ? 5.431 65.074 57.939 1.00 10.92 386 ASP A O 1
ATOM 3315 N N . THR A 1 387 ? 6.558 66.971 58.129 1.00 14.21 387 THR A N 1
ATOM 3316 C CA . THR A 1 387 ? 5.527 67.775 57.463 1.00 14.81 387 THR A CA 1
ATOM 3317 C C . THR A 1 387 ? 5.791 67.835 56.003 1.00 13.97 387 THR A C 1
ATOM 3318 O O . THR A 1 387 ? 6.821 68.326 55.523 1.00 17.23 387 THR A O 1
ATOM 3322 N N . PRO A 1 388 ? 4.885 67.268 55.191 1.00 13.33 388 PRO A N 1
ATOM 3323 C CA . PRO A 1 388 ? 5.128 67.423 53.787 1.00 13.23 388 PRO A CA 1
ATOM 3324 C C . PRO A 1 388 ? 4.759 68.778 53.237 1.00 14.52 388 PRO A C 1
ATOM 3325 O O . PRO A 1 388 ? 3.954 69.468 53.924 1.00 14.42 388 PRO A O 1
ATOM 3329 N N . PRO A 1 389 ? 5.226 69.097 52.025 1.00 13.68 389 PRO A N 1
ATOM 3330 C CA . PRO A 1 389 ? 4.893 70.407 51.447 1.00 13.74 389 PRO A CA 1
ATOM 3331 C C . PRO A 1 389 ? 3.404 70.587 51.332 1.00 14.16 389 PRO A C 1
ATOM 3332 O O . PRO A 1 389 ? 2.610 69.651 50.958 1.00 14.59 389 PRO A O 1
ATOM 3336 N N . THR A 1 390 ? 2.939 71.791 51.562 1.00 11.57 390 THR A N 1
ATOM 3337 C CA . THR A 1 390 ? 1.532 72.078 51.368 1.00 12.09 390 THR A CA 1
ATOM 3338 C C . THR A 1 390 ? 1.076 71.827 49.885 1.00 11.92 390 THR A C 1
ATOM 3339 O O . THR A 1 390 ? 1.813 72.139 48.973 1.00 14.76 390 THR A O 1
ATOM 3343 N N . GLY A 1 391 ? -0.085 71.212 49.738 1.00 13.13 391 GLY A N 1
ATOM 3344 C CA . GLY A 1 391 ? -0.557 70.934 48.398 1.00 15.00 391 GLY A CA 1
ATOM 3345 C C . GLY A 1 391 ? -0.055 69.620 47.773 1.00 14.95 391 GLY A C 1
ATOM 3346 O O . GLY A 1 391 ? -0.477 69.240 46.651 1.00 13.46 391 GLY A O 1
ATOM 3347 N N . LEU A 1 392 ? 0.835 68.925 48.482 1.00 12.56 392 LEU A N 1
ATOM 3348 C CA . LEU A 1 392 ? 1.269 67.617 47.969 1.00 11.15 392 LEU A CA 1
ATOM 3349 C C . LEU A 1 392 ? 0.080 66.683 47.849 1.00 9.26 392 LEU A C 1
ATOM 3350 O O . LEU A 1 392 ? -0.745 66.548 48.777 1.00 9.58 392 LEU A O 1
ATOM 3355 N N A SER A 1 393 ? 0.082 65.952 46.723 0.50 8.36 393 SER A N 1
ATOM 3356 N N B SER A 1 393 ? -0.042 66.018 46.683 0.50 8.83 393 SER A N 1
ATOM 3357 C CA A SER A 1 393 ? -0.936 64.945 46.436 0.50 7.37 393 SER A CA 1
ATOM 3358 C CA B SER A 1 393 ? -1.195 65.143 46.474 0.50 8.09 393 SER A CA 1
ATOM 3359 C C A SER A 1 393 ? -1.081 63.875 47.522 0.50 7.08 393 SER A C 1
ATOM 3360 C C B SER A 1 393 ? -1.113 63.941 47.396 0.50 7.37 393 SER A C 1
ATOM 3361 O O A SER A 1 393 ? -0.113 63.429 48.137 0.50 6.92 393 SER A O 1
ATOM 3362 O O B SER A 1 393 ? -0.007 63.515 47.722 0.50 7.19 393 SER A O 1
ATOM 3367 N N . GLN A 1 394 ? -2.289 63.329 47.676 1.00 7.21 394 GLN A N 1
ATOM 3368 C CA . GLN A 1 394 ? -2.540 62.286 48.662 1.00 7.24 394 GLN A CA 1
ATOM 3369 C C . GLN A 1 394 ? -3.284 61.082 48.070 1.00 7.03 394 GLN A C 1
ATOM 3370 O O . GLN A 1 394 ? -4.013 61.195 47.051 1.00 6.92 394 GLN A O 1
ATOM 3376 N N . PHE A 1 395 ? -3.119 59.969 48.735 1.00 6.71 395 PHE A N 1
ATOM 3377 C CA . PHE A 1 395 ? -3.828 58.708 48.400 1.00 7.19 395 PHE A CA 1
ATOM 3378 C C . PHE A 1 395 ? -4.175 58.145 49.789 1.00 6.85 395 PHE A C 1
ATOM 3379 O O . PHE A 1 395 ? -3.315 57.698 50.547 1.00 7.35 395 PHE A O 1
ATOM 3387 N N . TYR A 1 396 ? -5.472 58.087 50.119 1.00 7.96 396 TYR A N 1
ATOM 3388 C CA . TYR A 1 396 ? -5.944 57.586 51.382 1.00 8.21 396 TYR A CA 1
ATOM 3389 C C . TYR A 1 396 ? -5.207 58.226 52.560 1.00 8.34 396 TYR A C 1
ATOM 3390 O O . TYR A 1 396 ? -4.807 57.556 53.522 1.00 10.04 396 TYR A O 1
ATOM 3399 N N . GLY A 1 397 ? -4.963 59.496 52.414 1.00 8.24 397 GLY A N 1
ATOM 3400 C CA . GLY A 1 397 ? -4.294 60.271 53.481 1.00 8.37 397 GLY A CA 1
ATOM 3401 C C . GLY A 1 397 ? -2.769 60.148 53.551 1.00 8.92 397 GLY A C 1
ATOM 3402 O O . GLY A 1 397 ? -2.146 60.793 54.415 1.00 9.63 397 GLY A O 1
ATOM 3403 N N . MET A 1 398 ? -2.208 59.268 52.759 1.00 7.35 398 MET A N 1
ATOM 3404 C CA . MET A 1 398 ? -0.763 59.184 52.564 1.00 7.39 398 MET A CA 1
ATOM 3405 C C . MET A 1 398 ? -0.294 60.156 51.508 1.00 7.46 398 MET A C 1
ATOM 3406 O O . MET A 1 398 ? -1.105 60.678 50.708 1.00 8.86 398 MET A O 1
ATOM 3411 N N . TYR A 1 399 ? 1.021 60.440 51.524 1.00 7.23 399 TYR A N 1
ATOM 3412 C CA . TYR A 1 399 ? 1.554 61.465 50.716 1.00 7.51 399 TYR A CA 1
ATOM 3413 C C . TYR A 1 399 ? 2.304 60.969 49.536 1.00 7.22 399 TYR A C 1
ATOM 3414 O O . TYR A 1 399 ? 3.204 60.127 49.720 1.00 8.09 399 TYR A O 1
ATOM 3423 N N . TYR A 1 400 ? 2.077 61.529 48.352 1.00 6.83 400 TYR A N 1
ATOM 3424 C CA . TYR A 1 400 ? 2.805 61.134 47.136 1.00 6.21 400 TYR A CA 1
ATOM 3425 C C . TYR A 1 400 ? 4.300 61.302 47.293 1.00 6.20 400 TYR A C 1
ATOM 3426 O O . TYR A 1 400 ? 4.784 62.342 47.715 1.00 6.22 400 TYR A O 1
ATOM 3435 N N . ASP A 1 401 ? 5.070 60.270 46.973 1.00 5.97 401 ASP A N 1
ATOM 3436 C CA . ASP A 1 401 ? 6.517 60.269 47.032 1.00 5.79 401 ASP A CA 1
ATOM 3437 C C . ASP A 1 401 ? 7.045 59.757 45.679 1.00 6.14 401 ASP A C 1
ATOM 3438 O O . ASP A 1 401 ? 6.838 58.633 45.290 1.00 6.42 401 ASP A O 1
ATOM 3443 N N . TRP A 1 402 ? 7.643 60.691 44.938 1.00 6.51 402 TRP A N 1
ATOM 3444 C CA . TRP A 1 402 ? 8.181 60.367 43.618 1.00 6.72 402 TRP A CA 1
ATOM 3445 C C . TRP A 1 402 ? 9.427 59.402 43.652 1.00 6.01 402 TRP A C 1
ATOM 3446 O O . TRP A 1 402 ? 9.792 58.834 42.666 1.00 5.71 402 TRP A O 1
ATOM 3457 N N . GLN A 1 403 ? 9.943 59.206 44.879 1.00 5.88 403 GLN A N 1
ATOM 3458 C CA . GLN A 1 403 ? 11.141 58.405 45.121 1.00 5.42 403 GLN A CA 1
ATOM 3459 C C . GLN A 1 403 ? 11.016 57.652 46.461 1.00 5.32 403 GLN A C 1
ATOM 3460 O O . GLN A 1 403 ? 11.751 57.828 47.388 1.00 5.59 403 GLN A O 1
ATOM 3466 N N . PRO A 1 404 ? 10.031 56.766 46.570 1.00 5.44 404 PRO A N 1
ATOM 3467 C CA . PRO A 1 404 ? 9.855 56.096 47.884 1.00 5.69 404 PRO A CA 1
ATOM 3468 C C . PRO A 1 404 ? 11.101 55.452 48.434 1.00 5.98 404 PRO A C 1
ATOM 3469 O O . PRO A 1 404 ? 11.769 54.731 47.712 1.00 6.42 404 PRO A O 1
ATOM 3473 N N . VAL A 1 405 ? 11.368 55.706 49.687 1.00 6.35 405 VAL A N 1
ATOM 3474 C CA . VAL A 1 405 ? 12.387 55.037 50.450 1.00 6.85 405 VAL A CA 1
ATOM 3475 C C . VAL A 1 405 ? 13.812 55.400 50.076 1.00 8.61 405 VAL A C 1
ATOM 3476 O O . VAL A 1 405 ? 14.520 55.914 50.954 1.00 12.05 405 VAL A O 1
ATOM 3480 N N . TRP A 1 406 ? 14.264 55.004 48.900 1.00 7.39 406 TRP A N 1
ATOM 3481 C CA . TRP A 1 406 ? 15.669 55.255 48.462 1.00 7.30 406 TRP A CA 1
ATOM 3482 C C . TRP A 1 406 ? 15.660 56.623 47.739 1.00 7.71 406 TRP A C 1
ATOM 3483 O O . TRP A 1 406 ? 14.822 56.885 46.840 1.00 6.21 406 TRP A O 1
ATOM 3494 N N . ASN A 1 407 ? 16.626 57.490 48.111 1.00 6.91 407 ASN A N 1
ATOM 3495 C CA . ASN A 1 407 ? 16.865 58.719 47.323 1.00 7.10 407 ASN A CA 1
ATOM 3496 C C . ASN A 1 407 ? 18.259 58.807 46.676 1.00 7.15 407 ASN A C 1
ATOM 3497 O O . ASN A 1 407 ? 18.641 59.737 46.064 1.00 6.73 407 ASN A O 1
ATOM 3502 N N . ASP A 1 408 ? 19.049 57.735 46.876 1.00 7.07 408 ASP A N 1
ATOM 3503 C CA . ASP A 1 408 ? 20.412 57.570 46.320 1.00 6.49 408 ASP A CA 1
ATOM 3504 C C . ASP A 1 408 ? 20.585 56.193 45.741 1.00 7.10 408 ASP A C 1
ATOM 3505 O O . ASP A 1 408 ? 21.229 55.374 46.360 1.00 7.15 408 ASP A O 1
ATOM 3510 N N . PRO A 1 409 ? 20.047 55.960 44.532 1.00 6.57 409 PRO A N 1
ATOM 3511 C CA . PRO A 1 409 ? 19.349 56.842 43.642 1.00 6.53 409 PRO A CA 1
ATOM 3512 C C . PRO A 1 409 ? 17.835 56.885 43.948 1.00 6.93 409 PRO A C 1
ATOM 3513 O O . PRO A 1 409 ? 17.308 56.019 44.601 1.00 6.30 409 PRO A O 1
ATOM 3517 N N . PRO A 1 410 ? 17.168 57.907 43.399 1.00 7.24 410 PRO A N 1
ATOM 3518 C CA . PRO A 1 410 ? 15.695 57.910 43.480 1.00 6.54 410 PRO A CA 1
ATOM 3519 C C . PRO A 1 410 ? 15.132 56.571 43.039 1.00 5.66 410 PRO A C 1
ATOM 3520 O O . PRO A 1 410 ? 15.440 56.114 41.960 1.00 6.70 410 PRO A O 1
ATOM 3524 N N . SER A 1 411 ? 14.317 55.965 43.917 1.00 6.01 411 SER A N 1
ATOM 3525 C CA . SER A 1 411 ? 13.926 54.581 43.831 1.00 5.71 411 SER A CA 1
ATOM 3526 C C . SER A 1 411 ? 13.078 54.238 42.612 1.00 5.51 411 SER A C 1
ATOM 3527 O O . SER A 1 411 ? 12.985 53.054 42.228 1.00 5.51 411 SER A O 1
ATOM 3530 N N . ASN A 1 412 ? 12.383 55.195 41.990 1.00 5.41 412 ASN A N 1
ATOM 3531 C CA . ASN A 1 412 ? 11.543 54.914 40.847 1.00 5.19 412 ASN A CA 1
ATOM 3532 C C . ASN A 1 412 ? 12.100 55.384 39.493 1.00 5.38 412 ASN A C 1
ATOM 3533 O O . ASN A 1 412 ? 11.409 55.390 38.462 1.00 5.40 412 ASN A O 1
ATOM 3538 N N . ASN A 1 413 ? 13.385 55.712 39.435 1.00 5.23 413 ASN A N 1
ATOM 3539 C CA . ASN A 1 413 ? 14.001 56.084 38.160 1.00 5.64 413 ASN A CA 1
ATOM 3540 C C . ASN A 1 413 ? 14.311 54.833 37.287 1.00 6.21 413 ASN A C 1
ATOM 3541 O O . ASN A 1 413 ? 14.521 54.919 36.099 1.00 7.61 413 ASN A O 1
ATOM 3546 N N . TRP A 1 414 ? 14.432 53.649 37.907 1.00 5.75 414 TRP A N 1
ATOM 3547 C CA . TRP A 1 414 ? 14.709 52.394 37.090 1.00 5.41 414 TRP A CA 1
ATOM 3548 C C . TRP A 1 414 ? 13.499 51.880 36.429 1.00 5.45 414 TRP A C 1
ATOM 3549 O O . TRP A 1 414 ? 12.493 51.573 37.108 1.00 5.52 414 TRP A O 1
ATOM 3560 N N . PHE A 1 415 ? 13.546 51.793 35.098 1.00 5.32 415 PHE A N 1
ATOM 3561 C CA . PHE A 1 415 ? 12.459 51.220 34.313 1.00 5.32 415 PHE A CA 1
ATOM 3562 C C . PHE A 1 415 ? 12.114 49.788 34.676 1.00 5.15 415 PHE A C 1
ATOM 3563 O O . PHE A 1 415 ? 10.967 49.411 34.426 1.00 6.02 415 PHE A O 1
ATOM 3571 N N . GLY A 1 416 ? 13.035 49.082 35.258 1.00 5.14 416 GLY A N 1
ATOM 3572 C CA . GLY A 1 416 ? 12.736 47.703 35.673 1.00 5.12 416 GLY A CA 1
ATOM 3573 C C . GLY A 1 416 ? 11.509 47.604 36.541 1.00 4.91 416 GLY A C 1
ATOM 3574 O O . GLY A 1 416 ? 10.747 46.639 36.443 1.00 4.93 416 GLY A O 1
ATOM 3575 N N . PHE A 1 417 ? 11.260 48.567 37.433 1.00 4.92 417 PHE A N 1
ATOM 3576 C CA . PHE A 1 417 ? 10.118 48.421 38.289 1.00 4.89 417 PHE A CA 1
ATOM 3577 C C . PHE A 1 417 ? 8.813 48.558 37.526 1.00 4.58 417 PHE A C 1
ATOM 3578 O O . PHE A 1 417 ? 7.788 48.012 37.899 1.00 4.59 417 PHE A O 1
ATOM 3586 N N . GLN A 1 418 ? 8.844 49.287 36.395 1.00 4.09 418 GLN A N 1
ATOM 3587 C CA . GLN A 1 418 ? 7.652 49.421 35.525 1.00 4.23 418 GLN A CA 1
ATOM 3588 C C . GLN A 1 418 ? 7.200 48.057 35.051 1.00 3.97 418 GLN A C 1
ATOM 3589 O O . GLN A 1 418 ? 6.027 47.681 35.199 1.00 4.19 418 GLN A O 1
ATOM 3595 N N . VAL A 1 419 ? 8.156 47.249 34.535 1.00 4.03 419 VAL A N 1
ATOM 3596 C CA . VAL A 1 419 ? 7.844 45.903 33.994 1.00 4.56 419 VAL A CA 1
ATOM 3597 C C . VAL A 1 419 ? 7.623 44.904 35.075 1.00 4.38 419 VAL A C 1
ATOM 3598 O O . VAL A 1 419 ? 6.796 43.976 34.893 1.00 4.93 419 VAL A O 1
ATOM 3602 N N . TRP A 1 420 ? 8.309 44.970 36.173 1.00 4.41 420 TRP A N 1
ATOM 3603 C CA . TRP A 1 420 ? 8.047 44.004 37.252 1.00 4.40 420 TRP A CA 1
ATOM 3604 C C . TRP A 1 420 ? 6.581 44.137 37.740 1.00 4.88 420 TRP A C 1
ATOM 3605 O O . TRP A 1 420 ? 5.842 43.124 37.900 1.00 4.40 420 TRP A O 1
ATOM 3616 N N . ASN A 1 421 ? 6.132 45.394 37.951 1.00 4.67 421 ASN A N 1
ATOM 3617 C CA . ASN A 1 421 ? 4.731 45.614 38.328 1.00 5.29 421 ASN A CA 1
ATOM 3618 C C . ASN A 1 421 ? 3.777 45.281 37.198 1.00 5.05 421 ASN A C 1
ATOM 3619 O O . ASN A 1 421 ? 2.824 44.476 37.358 1.00 5.02 421 ASN A O 1
ATOM 3624 N N A MET A 1 422 ? 4.068 45.791 36.030 0.70 5.25 422 MET A N 1
ATOM 3625 N N B MET A 1 422 ? 4.019 45.838 36.031 0.30 5.49 422 MET A N 1
ATOM 3626 C CA A MET A 1 422 ? 3.156 45.695 34.915 0.70 5.42 422 MET A CA 1
ATOM 3627 C CA B MET A 1 422 ? 3.065 45.702 34.944 0.30 5.78 422 MET A CA 1
ATOM 3628 C C A MET A 1 422 ? 2.940 44.279 34.491 0.70 5.40 422 MET A C 1
ATOM 3629 C C B MET A 1 422 ? 2.978 44.304 34.348 0.30 5.55 422 MET A C 1
ATOM 3630 O O A MET A 1 422 ? 1.840 43.935 34.107 0.70 4.70 422 MET A O 1
ATOM 3631 O O B MET A 1 422 ? 1.987 43.986 33.715 0.30 5.22 422 MET A O 1
ATOM 3640 N N . GLU A 1 423 ? 4.000 43.473 34.535 1.00 5.11 423 GLU A N 1
ATOM 3641 C CA . GLU A 1 423 ? 3.830 42.009 34.178 1.00 5.24 423 GLU A CA 1
ATOM 3642 C C . GLU A 1 423 ? 2.768 41.330 35.075 1.00 5.14 423 GLU A C 1
ATOM 3643 O O . GLU A 1 423 ? 1.973 40.541 34.577 1.00 5.93 423 GLU A O 1
ATOM 3649 N N . ARG A 1 424 ? 2.722 41.746 36.334 1.00 5.02 424 ARG A N 1
ATOM 3650 C CA . ARG A 1 424 ? 1.793 41.129 37.239 1.00 5.11 424 ARG A CA 1
ATOM 3651 C C . ARG A 1 424 ? 0.349 41.633 36.899 1.00 5.08 424 ARG A C 1
ATOM 3652 O O . ARG A 1 424 ? -0.601 40.858 36.953 1.00 4.90 424 ARG A O 1
ATOM 3660 N N . VAL A 1 425 ? 0.258 42.928 36.548 1.00 5.58 425 VAL A N 1
ATOM 3661 C CA . VAL A 1 425 ? -1.023 43.506 36.082 1.00 5.07 425 VAL A CA 1
ATOM 3662 C C . VAL A 1 425 ? -1.479 42.788 34.813 1.00 4.78 425 VAL A C 1
ATOM 3663 O O . VAL A 1 425 ? -2.672 42.475 34.681 1.00 4.98 425 VAL A O 1
ATOM 3667 N N . ALA A 1 426 ? -0.559 42.559 33.854 1.00 4.72 426 ALA A N 1
ATOM 3668 C CA . ALA A 1 426 ? -0.890 41.843 32.659 1.00 4.92 426 ALA A CA 1
ATOM 3669 C C . ALA A 1 426 ? -1.288 40.432 32.941 1.00 5.49 426 ALA A C 1
ATOM 3670 O O . ALA A 1 426 ? -2.176 39.874 32.223 1.00 4.96 426 ALA A O 1
ATOM 3672 N N . GLN A 1 427 ? -0.605 39.784 33.886 1.00 5.68 427 GLN A N 1
ATOM 3673 C CA . GLN A 1 427 ? -0.959 38.417 34.219 1.00 6.17 427 GLN A CA 1
ATOM 3674 C C . GLN A 1 427 ? -2.422 38.377 34.799 1.00 5.93 427 GLN A C 1
ATOM 3675 O O . GLN A 1 427 ? -3.194 37.505 34.414 1.00 6.77 427 GLN A O 1
ATOM 3681 N N . LEU A 1 428 ? -2.755 39.295 35.681 1.00 6.05 428 LEU A N 1
ATOM 3682 C CA . LEU A 1 428 ? -4.129 39.375 36.170 1.00 6.07 428 LEU A CA 1
ATOM 3683 C C . LEU A 1 428 ? -5.104 39.518 35.033 1.00 6.43 428 LEU A C 1
ATOM 3684 O O . LEU A 1 428 ? -6.165 38.826 34.993 1.00 6.20 428 LEU A O 1
ATOM 3689 N N . TYR A 1 429 ? -4.822 40.468 34.140 1.00 6.22 429 TYR A N 1
ATOM 3690 C CA . TYR A 1 429 ? -5.669 40.723 32.991 1.00 6.26 429 TYR A CA 1
ATOM 3691 C C . TYR A 1 429 ? -5.839 39.459 32.133 1.00 6.35 429 TYR A C 1
ATOM 3692 O O . TYR A 1 429 ? -6.932 39.071 31.799 1.00 7.22 429 TYR A O 1
ATOM 3701 N N . TYR A 1 430 ? -4.728 38.711 31.929 1.00 6.88 430 TYR A N 1
ATOM 3702 C CA . TYR A 1 430 ? -4.817 37.423 31.262 1.00 7.07 430 TYR A CA 1
ATOM 3703 C C . TYR A 1 430 ? -5.761 36.475 31.982 1.00 6.99 430 TYR A C 1
ATOM 3704 O O . TYR A 1 430 ? -6.600 35.804 31.311 1.00 8.41 430 TYR A O 1
ATOM 3713 N N . VAL A 1 431 ? -5.603 36.339 33.285 1.00 6.58 431 VAL A N 1
ATOM 3714 C CA . VAL A 1 431 ? -6.384 35.361 34.072 1.00 6.90 431 VAL A CA 1
ATOM 3715 C C . VAL A 1 431 ? -7.860 35.701 34.081 1.00 7.58 431 VAL A C 1
ATOM 3716 O O . VAL A 1 431 ? -8.693 34.780 33.775 1.00 8.73 431 VAL A O 1
ATOM 3720 N N . THR A 1 432 ? -8.213 36.932 34.405 1.00 7.14 432 THR A N 1
ATOM 3721 C CA . THR A 1 432 ? -9.609 37.259 34.755 1.00 7.57 432 THR A CA 1
ATOM 3722 C C . THR A 1 432 ? -10.206 38.298 33.805 1.00 7.57 432 THR A C 1
ATOM 3723 O O . THR A 1 432 ? -11.456 38.544 33.873 1.00 7.36 432 THR A O 1
ATOM 3727 N N . GLY A 1 433 ? -9.419 38.984 32.950 1.00 6.89 433 GLY A N 1
ATOM 3728 C CA . GLY A 1 433 ? -9.900 40.069 32.201 1.00 7.05 433 GLY A CA 1
ATOM 3729 C C . GLY A 1 433 ? -10.148 41.370 32.979 1.00 6.64 433 GLY A C 1
ATOM 3730 O O . GLY A 1 433 ? -10.767 42.339 32.417 1.00 8.34 433 GLY A O 1
ATOM 3731 N N . ASP A 1 434 ? -9.670 41.470 34.211 1.00 6.55 434 ASP A N 1
ATOM 3732 C CA . ASP A 1 434 ? -9.949 42.561 35.152 1.00 6.11 434 ASP A CA 1
ATOM 3733 C C . ASP A 1 434 ? -9.924 43.921 34.411 1.00 5.68 434 ASP A C 1
ATOM 3734 O O . ASP A 1 434 ? -8.865 44.350 33.923 1.00 5.97 434 ASP A O 1
ATOM 3739 N N . ALA A 1 435 ? -11.062 44.571 34.358 1.00 5.69 435 ALA A N 1
ATOM 3740 C CA . ALA A 1 435 ? -11.200 45.853 33.616 1.00 5.09 435 ALA A CA 1
ATOM 3741 C C . ALA A 1 435 ? -10.283 46.948 34.172 1.00 5.13 435 ALA A C 1
ATOM 3742 O O . ALA A 1 435 ? -9.939 47.866 33.433 1.00 5.83 435 ALA A O 1
ATOM 3744 N N . ARG A 1 436 ? -10.006 46.900 35.444 1.00 5.44 436 ARG A N 1
ATOM 3745 C CA . ARG A 1 436 ? -9.143 47.876 36.115 1.00 5.18 436 ARG A CA 1
ATOM 3746 C C . ARG A 1 436 ? -7.729 47.678 35.588 1.00 5.55 436 ARG A C 1
ATOM 3747 O O . ARG A 1 436 ? -7.013 48.664 35.211 1.00 6.51 436 ARG A O 1
ATOM 3755 N N . ALA A 1 437 ? -7.269 46.457 35.621 1.00 6.27 437 ALA A N 1
ATOM 3756 C CA . ALA A 1 437 ? -5.953 46.130 34.995 1.00 5.65 437 ALA A CA 1
ATOM 3757 C C . ALA A 1 437 ? -5.877 46.542 33.549 1.00 6.21 437 ALA A C 1
ATOM 3758 O O . ALA A 1 437 ? -4.900 47.109 33.086 1.00 6.09 437 ALA A O 1
ATOM 3760 N N . GLU A 1 438 ? -6.958 46.257 32.812 1.00 6.32 438 GLU A N 1
ATOM 3761 C CA . GLU A 1 438 ? -7.021 46.586 31.379 1.00 7.10 438 GLU A CA 1
ATOM 3762 C C . GLU A 1 438 ? -6.837 48.106 31.147 1.00 6.74 438 GLU A C 1
ATOM 3763 O O . GLU A 1 438 ? -6.047 48.492 30.266 1.00 7.49 438 GLU A O 1
ATOM 3769 N N . ALA A 1 439 ? -7.473 48.917 31.989 1.00 6.66 439 ALA A N 1
ATOM 3770 C CA . ALA A 1 439 ? -7.348 50.374 31.802 1.00 7.17 439 ALA A CA 1
ATOM 3771 C C . ALA A 1 439 ? -5.948 50.831 32.009 1.00 6.55 439 ALA A C 1
ATOM 3772 O O . ALA A 1 439 ? -5.473 51.683 31.246 1.00 7.94 439 ALA A O 1
ATOM 3774 N N . ILE A 1 440 ? -5.268 50.314 33.046 1.00 6.13 440 ILE A N 1
ATOM 3775 C CA . ILE A 1 440 ? -3.842 50.670 33.229 1.00 6.14 440 ILE A CA 1
ATOM 3776 C C . ILE A 1 440 ? -3.002 50.254 32.033 1.00 6.20 440 ILE A C 1
ATOM 3777 O O . ILE A 1 440 ? -2.171 51.048 31.467 1.00 5.90 440 ILE A O 1
ATOM 3782 N N . LEU A 1 441 ? -3.151 48.997 31.618 1.00 6.22 441 LEU A N 1
ATOM 3783 C CA . LEU A 1 441 ? -2.396 48.455 30.513 1.00 5.75 441 LEU A CA 1
ATOM 3784 C C . LEU A 1 441 ? -2.633 49.182 29.190 1.00 6.04 441 LEU A C 1
ATOM 3785 O O . LEU A 1 441 ? -1.692 49.454 28.417 1.00 5.91 441 LEU A O 1
ATOM 3790 N N . ASP A 1 442 ? -3.907 49.593 28.922 1.00 6.53 442 ASP A N 1
ATOM 3791 C CA . ASP A 1 442 ? -4.181 50.229 27.651 1.00 7.85 442 ASP A CA 1
ATOM 3792 C C . ASP A 1 442 ? -3.434 51.552 27.518 1.00 8.22 442 ASP A C 1
ATOM 3793 O O . ASP A 1 442 ? -3.191 51.966 26.364 1.00 8.47 442 ASP A O 1
ATOM 3798 N N . LYS A 1 443 ? -3.173 52.238 28.628 1.00 7.61 443 LYS A N 1
ATOM 3799 C CA . LYS A 1 443 ? -2.380 53.450 28.580 1.00 7.90 443 LYS A CA 1
ATOM 3800 C C . LYS A 1 443 ? -0.871 53.203 28.712 1.00 7.74 443 LYS A C 1
ATOM 3801 O O . LYS A 1 443 ? -0.074 53.909 28.112 1.00 8.42 443 LYS A O 1
ATOM 3807 N N . TRP A 1 444 ? -0.477 52.215 29.475 1.00 6.28 444 TRP A N 1
ATOM 3808 C CA . TRP A 1 444 ? 0.965 51.947 29.662 1.00 6.07 444 TRP A CA 1
ATOM 3809 C C . TRP A 1 444 ? 1.633 51.308 28.491 1.00 6.37 444 TRP A C 1
ATOM 3810 O O . TRP A 1 444 ? 2.764 51.639 28.155 1.00 6.56 444 TRP A O 1
ATOM 3821 N N . VAL A 1 445 ? 0.953 50.327 27.886 1.00 6.79 445 VAL A N 1
ATOM 3822 C CA . VAL A 1 445 ? 1.538 49.502 26.832 1.00 6.80 445 VAL A CA 1
ATOM 3823 C C . VAL A 1 445 ? 2.011 50.345 25.632 1.00 6.73 445 VAL A C 1
ATOM 3824 O O . VAL A 1 445 ? 3.164 50.239 25.260 1.00 7.03 445 VAL A O 1
ATOM 3828 N N . PRO A 1 446 ? 1.205 51.257 25.137 1.00 7.55 446 PRO A N 1
ATOM 3829 C CA . PRO A 1 446 ? 1.709 52.096 24.053 1.00 8.38 446 PRO A CA 1
ATOM 3830 C C . PRO A 1 446 ? 2.925 52.897 24.377 1.00 8.12 446 PRO A C 1
ATOM 3831 O O . PRO A 1 446 ? 3.790 53.051 23.525 1.00 10.54 446 PRO A O 1
ATOM 3835 N N . TRP A 1 447 ? 2.989 53.414 25.592 1.00 7.62 447 TRP A N 1
ATOM 3836 C CA . TRP A 1 447 ? 4.089 54.182 26.044 1.00 7.78 447 TRP A CA 1
ATOM 3837 C C . TRP A 1 447 ? 5.313 53.332 26.048 1.00 7.50 447 TRP A C 1
ATOM 3838 O O . TRP A 1 447 ? 6.383 53.743 25.587 1.00 7.25 447 TRP A O 1
ATOM 3849 N N . ALA A 1 448 ? 5.228 52.128 26.589 1.00 7.16 448 ALA A N 1
ATOM 3850 C CA . ALA A 1 448 ? 6.386 51.262 26.599 1.00 7.18 448 ALA A CA 1
ATOM 3851 C C . ALA A 1 448 ? 6.862 50.873 25.226 1.00 8.06 448 ALA A C 1
ATOM 3852 O O . ALA A 1 448 ? 8.053 50.965 24.919 1.00 7.57 448 ALA A O 1
ATOM 3854 N N . ILE A 1 449 ? 5.924 50.461 24.375 1.00 8.55 449 ILE A N 1
ATOM 3855 C CA . ILE A 1 449 ? 6.211 50.140 22.966 1.00 7.90 449 ILE A CA 1
ATOM 3856 C C . ILE A 1 449 ? 6.927 51.293 22.256 1.00 8.46 449 ILE A C 1
ATOM 3857 O O . ILE A 1 449 ? 7.929 51.053 21.539 1.00 9.14 449 ILE A O 1
ATOM 3862 N N A GLN A 1 450 ? 6.431 52.493 22.471 0.50 8.44 450 GLN A N 1
ATOM 3863 N N B GLN A 1 450 ? 6.453 52.500 22.434 0.50 8.56 450 GLN A N 1
ATOM 3864 C CA A GLN A 1 450 ? 6.943 53.731 21.822 0.50 10.03 450 GLN A CA 1
ATOM 3865 C CA B GLN A 1 450 ? 7.021 53.645 21.675 0.50 10.20 450 GLN A CA 1
ATOM 3866 C C A GLN A 1 450 ? 8.376 54.024 22.183 0.50 9.14 450 GLN A C 1
ATOM 3867 C C B GLN A 1 450 ? 8.491 53.843 22.050 0.50 9.38 450 GLN A C 1
ATOM 3868 O O A GLN A 1 450 ? 9.029 54.816 21.520 0.50 9.88 450 GLN A O 1
ATOM 3869 O O B GLN A 1 450 ? 9.319 54.289 21.205 0.50 10.12 450 GLN A O 1
ATOM 3880 N N . HIS A 1 451 ? 8.869 53.430 23.281 1.00 8.19 451 HIS A N 1
ATOM 3881 C CA . HIS A 1 451 ? 10.246 53.595 23.741 1.00 7.73 451 HIS A CA 1
ATOM 3882 C C . HIS A 1 451 ? 11.067 52.337 23.686 1.00 7.76 451 HIS A C 1
ATOM 3883 O O . HIS A 1 451 ? 12.121 52.286 24.305 1.00 8.63 451 HIS A O 1
ATOM 3890 N N . THR A 1 452 ? 10.633 51.382 22.895 1.00 8.14 452 THR A N 1
ATOM 3891 C CA . THR A 1 452 ? 11.340 50.130 22.687 1.00 8.12 452 THR A CA 1
ATOM 3892 C C . THR A 1 452 ? 11.738 49.991 21.233 1.00 8.48 452 THR A C 1
ATOM 3893 O O . THR A 1 452 ? 10.913 50.281 20.333 1.00 9.69 452 THR A O 1
ATOM 3897 N N . ASP A 1 453 ? 12.955 49.503 20.988 1.00 9.07 453 ASP A N 1
ATOM 3898 C CA . ASP A 1 453 ? 13.457 49.251 19.623 1.00 9.77 453 ASP A CA 1
ATOM 3899 C C . ASP A 1 453 ? 13.949 47.871 19.510 1.00 9.73 453 ASP A C 1
ATOM 3900 O O . ASP A 1 453 ? 14.927 47.531 20.151 1.00 10.76 453 ASP A O 1
ATOM 3905 N N . VAL A 1 454 ? 13.197 47.006 18.791 1.00 10.62 454 VAL A N 1
ATOM 3906 C CA . VAL A 1 454 ? 13.562 45.593 18.753 1.00 10.05 454 VAL A CA 1
ATOM 3907 C C . VAL A 1 454 ? 14.658 45.337 17.694 1.00 10.11 454 VAL A C 1
ATOM 3908 O O . VAL A 1 454 ? 15.096 44.261 17.543 1.00 10.63 454 VAL A O 1
ATOM 3912 N N . ASP A 1 455 ? 14.921 46.339 16.886 1.00 10.80 455 ASP A N 1
ATOM 3913 C CA . ASP A 1 455 ? 16.006 46.290 15.843 1.00 11.18 455 ASP A CA 1
ATOM 3914 C C . ASP A 1 455 ? 15.720 45.139 14.912 1.00 13.47 455 ASP A C 1
ATOM 3915 O O . ASP A 1 455 ? 16.593 44.298 14.655 1.00 12.88 455 ASP A O 1
ATOM 3920 N N . ALA A 1 456 ? 14.465 45.065 14.414 1.00 14.45 456 ALA A N 1
ATOM 3921 C CA . ALA A 1 456 ? 14.038 43.878 13.726 1.00 16.23 456 ALA A CA 1
ATOM 3922 C C . ALA A 1 456 ? 14.797 43.636 12.428 1.00 18.28 456 ALA A C 1
ATOM 3923 O O . ALA A 1 456 ? 15.003 42.481 12.110 1.00 20.57 456 ALA A O 1
ATOM 3925 N N . ASP A 1 457 ? 15.157 44.704 11.743 1.00 20.80 457 ASP A N 1
ATOM 3926 C CA . ASP A 1 457 ? 15.802 44.501 10.411 1.00 25.44 457 ASP A CA 1
ATOM 3927 C C . ASP A 1 457 ? 17.201 43.873 10.594 1.00 25.77 457 ASP A C 1
ATOM 3928 O O . ASP A 1 457 ? 17.792 43.411 9.617 1.00 25.11 457 ASP A O 1
ATOM 3933 N N A ASN A 1 458 ? 17.695 43.835 11.827 0.50 21.82 458 ASN A N 1
ATOM 3934 N N B ASN A 1 458 ? 17.715 43.857 11.834 0.50 22.33 458 ASN A N 1
ATOM 3935 C CA A ASN A 1 458 ? 19.027 43.405 12.101 0.50 19.29 458 ASN A CA 1
ATOM 3936 C CA B ASN A 1 458 ? 19.041 43.345 12.162 0.50 20.16 458 ASN A CA 1
ATOM 3937 C C A ASN A 1 458 ? 19.027 42.339 13.205 0.50 18.13 458 AS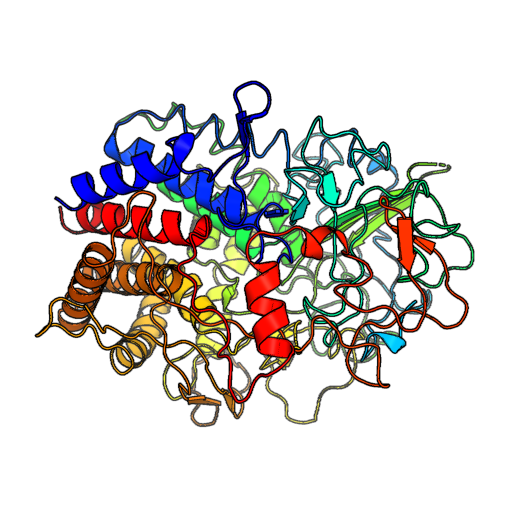N A C 1
ATOM 3938 C C B ASN A 1 458 ? 19.046 42.241 13.198 0.50 18.77 458 ASN A C 1
ATOM 3939 O O A ASN A 1 458 ? 20.005 42.251 13.944 0.50 17.72 458 ASN A O 1
ATOM 3940 O O B ASN A 1 458 ? 20.039 42.003 13.889 0.50 19.13 458 ASN A O 1
ATOM 3949 N N . GLY A 1 459 ? 17.923 41.563 13.281 1.00 18.07 459 GLY A N 1
ATOM 3950 C CA . GLY A 1 459 ? 17.818 40.352 14.131 1.00 18.48 459 GLY A CA 1
ATOM 3951 C C . GLY A 1 459 ? 17.913 40.607 15.611 1.00 17.64 459 GLY A C 1
ATOM 3952 O O . GLY A 1 459 ? 18.123 39.658 16.405 1.00 18.89 459 GLY A O 1
ATOM 3953 N N . GLY A 1 460 ? 17.693 41.855 15.985 1.00 15.36 460 GLY A N 1
ATOM 3954 C CA . GLY A 1 460 ? 17.786 42.280 17.407 1.00 13.53 460 GLY A CA 1
ATOM 3955 C C . GLY A 1 460 ? 19.144 42.492 17.936 1.00 13.14 460 GLY A C 1
ATOM 3956 O O . GLY A 1 460 ? 19.309 42.639 19.157 1.00 12.11 460 GLY A O 1
ATOM 3957 N N . GLN A 1 461 ? 20.164 42.531 17.071 1.00 12.93 461 GLN A N 1
ATOM 3958 C CA . GLN A 1 461 ? 21.492 42.737 17.566 1.00 14.84 461 GLN A CA 1
ATOM 3959 C C . GLN A 1 461 ? 21.632 43.960 18.435 1.00 13.16 461 GLN A C 1
ATOM 3960 O O . GLN A 1 461 ? 22.340 43.921 19.439 1.00 11.78 461 GLN A O 1
ATOM 3966 N N . ASN A 1 462 ? 21.059 45.060 17.986 1.00 11.95 462 ASN A N 1
ATOM 3967 C CA . ASN A 1 462 ? 21.243 46.336 18.685 1.00 12.44 462 ASN A CA 1
ATOM 3968 C C . ASN A 1 462 ? 19.892 46.802 19.241 1.00 10.23 462 ASN A C 1
ATOM 3969 O O . ASN A 1 462 ? 19.525 47.971 19.197 1.00 12.18 462 ASN A O 1
ATOM 3974 N N . PHE A 1 463 ? 19.095 45.847 19.778 1.00 9.01 463 PHE A N 1
ATOM 3975 C CA . PHE A 1 463 ? 17.826 46.261 20.358 1.00 7.89 463 PHE A CA 1
ATOM 3976 C C . PHE A 1 463 ? 18.072 47.183 21.550 1.00 7.88 463 PHE A C 1
ATOM 3977 O O . PHE A 1 463 ? 19.161 47.165 22.128 1.00 7.60 463 PHE A O 1
ATOM 3985 N N A GLN A 1 464 ? 17.027 47.890 21.956 0.70 7.88 464 GLN A N 1
ATOM 3986 N N B GLN A 1 464 ? 17.051 47.985 21.889 0.30 8.25 464 GLN A N 1
ATOM 3987 C CA A GLN A 1 464 ? 17.149 48.773 23.123 0.70 7.52 464 GLN A CA 1
ATOM 3988 C CA B GLN A 1 464 ? 17.059 48.922 23.045 0.30 8.33 464 GLN A CA 1
ATOM 3989 C C A GLN A 1 464 ? 15.808 48.828 23.852 0.70 7.50 464 GLN A C 1
ATOM 3990 C C B GLN A 1 464 ? 15.777 48.743 23.853 0.30 7.80 464 GLN A C 1
ATOM 3991 O O A GLN A 1 464 ? 14.756 48.929 23.217 0.70 8.12 464 GLN A O 1
ATOM 3992 O O B GLN A 1 464 ? 14.713 48.583 23.263 0.30 7.80 464 GLN A O 1
ATOM 4003 N N . VAL A 1 465 ? 15.860 48.818 25.182 1.00 7.16 465 VAL A N 1
ATOM 4004 C CA . VAL A 1 465 ? 14.692 49.015 26.009 1.00 6.66 465 VAL A CA 1
ATOM 4005 C C . VAL A 1 465 ? 14.959 50.174 26.961 1.00 6.52 465 VAL A C 1
ATOM 4006 O O . VAL A 1 465 ? 16.153 50.527 27.215 1.00 7.24 465 VAL A O 1
ATOM 4010 N N . PRO A 1 466 ? 13.907 50.774 27.511 1.00 6.50 466 PRO A N 1
ATOM 4011 C CA . PRO A 1 466 ? 14.128 51.849 28.508 1.00 6.74 466 PRO A CA 1
ATOM 4012 C C . PRO A 1 466 ? 14.925 51.426 29.713 1.00 6.96 466 PRO A C 1
ATOM 4013 O O . PRO A 1 466 ? 14.814 50.321 30.182 1.00 6.51 466 PRO A O 1
ATOM 4017 N N . SER A 1 467 ? 15.720 52.340 30.262 1.00 6.94 467 SER A N 1
ATOM 4018 C CA . SER A 1 467 ? 16.524 52.121 31.413 1.00 8.93 467 SER A CA 1
ATOM 4019 C C . SER A 1 467 ? 16.255 53.153 32.507 1.00 9.39 467 SER A C 1
ATOM 4020 O O . SER A 1 467 ? 15.648 52.838 33.543 1.00 12.04 467 SER A O 1
ATOM 4023 N N A ASP A 1 468 ? 16.583 54.416 32.276 0.50 8.46 468 ASP A N 1
ATOM 4024 N N B ASP A 1 468 ? 16.708 54.401 32.342 0.50 8.91 468 ASP A N 1
ATOM 4025 C CA A ASP A 1 468 ? 16.427 55.445 33.314 0.50 8.51 468 ASP A CA 1
ATOM 4026 C CA B ASP A 1 468 ? 16.451 55.438 33.358 0.50 9.14 468 ASP A CA 1
ATOM 4027 C C A ASP A 1 468 ? 15.279 56.351 32.988 0.50 8.05 468 ASP A C 1
ATOM 4028 C C B ASP A 1 468 ? 15.273 56.314 32.992 0.50 8.38 468 ASP A C 1
ATOM 4029 O O A ASP A 1 468 ? 15.123 56.800 31.824 0.50 7.91 468 ASP A O 1
ATOM 4030 O O B ASP A 1 468 ? 15.103 56.718 31.811 0.50 8.32 468 ASP A O 1
ATOM 4039 N N . LEU A 1 469 ? 14.492 56.670 34.011 1.00 7.00 469 LEU A N 1
ATOM 4040 C CA . LEU A 1 469 ? 13.343 57.504 33.899 1.00 6.83 469 LEU A CA 1
ATOM 4041 C C . LEU A 1 469 ? 13.563 58.786 34.742 1.00 7.19 469 LEU A C 1
ATOM 4042 O O . LEU A 1 469 ? 14.228 58.743 35.770 1.00 7.64 469 LEU A O 1
ATOM 4047 N N A GLU A 1 470 ? 12.997 59.908 34.269 0.50 6.18 470 GLU A N 1
ATOM 4048 N N B GLU A 1 470 ? 12.981 59.898 34.274 0.50 7.41 470 GLU A N 1
ATOM 4049 C CA A GLU A 1 470 ? 12.993 61.173 34.985 0.50 6.18 470 GLU A CA 1
ATOM 4050 C CA B GLU A 1 470 ? 12.991 61.161 34.982 0.50 8.39 470 GLU A CA 1
ATOM 4051 C C A GLU A 1 470 ? 11.553 61.643 35.184 0.50 6.16 470 GLU A C 1
ATOM 4052 C C B GLU A 1 470 ? 11.553 61.649 35.185 0.50 7.31 470 GLU A C 1
ATOM 4053 O O A GLU A 1 470 ? 10.780 61.798 34.185 0.50 6.89 470 GLU A O 1
ATOM 4054 O O B GLU A 1 470 ? 10.779 61.814 34.200 0.50 8.10 470 GLU A O 1
ATOM 4065 N N . TRP A 1 471 ? 11.166 61.798 36.441 1.00 6.05 471 TRP A N 1
ATOM 4066 C CA . TRP A 1 471 ? 9.806 62.108 36.830 1.00 6.14 471 TRP A CA 1
ATOM 4067 C C . TRP A 1 471 ? 9.708 63.632 37.193 1.00 6.69 471 TRP A C 1
ATOM 4068 O O . TRP A 1 471 ? 10.653 64.249 37.654 1.00 7.20 471 TRP A O 1
ATOM 4079 N N . SER A 1 472 ? 8.520 64.161 36.997 1.00 6.89 472 SER A N 1
ATOM 4080 C CA . SER A 1 472 ? 8.224 65.482 37.375 1.00 6.84 472 SER A CA 1
ATOM 4081 C C . SER A 1 472 ? 6.755 65.606 37.722 1.00 6.53 472 SER A C 1
ATOM 4082 O O . SER A 1 472 ? 5.929 64.878 37.218 1.00 7.48 472 SER A O 1
ATOM 4085 N N . GLY A 1 473 ? 6.422 66.658 38.483 1.00 6.47 473 GLY A N 1
ATOM 4086 C CA . GLY A 1 473 ? 5.031 66.833 38.800 1.00 6.94 473 GLY A CA 1
ATOM 4087 C C . GLY A 1 473 ? 4.439 65.881 39.832 1.00 7.24 473 GLY A C 1
ATOM 4088 O O . GLY A 1 473 ? 5.183 65.244 40.626 1.00 7.71 473 GLY A O 1
ATOM 4089 N N . GLN A 1 474 ? 3.116 65.759 39.886 1.00 7.79 474 GLN A N 1
ATOM 4090 C CA . GLN A 1 474 ? 2.476 64.896 40.844 1.00 8.45 474 GLN A CA 1
ATOM 4091 C C . GLN A 1 474 ? 1.135 64.494 40.326 1.00 7.39 474 GLN A C 1
ATOM 4092 O O . GLN A 1 474 ? 0.486 65.258 39.527 1.00 7.60 474 GLN A O 1
ATOM 4098 N N . PRO A 1 475 ? 0.658 63.341 40.728 1.00 7.67 475 PRO A N 1
ATOM 4099 C CA . PRO A 1 475 ? -0.726 62.997 40.419 1.00 7.89 475 PRO A CA 1
ATOM 4100 C C . PRO A 1 475 ? -1.691 63.941 41.059 1.00 7.61 475 PRO A C 1
ATOM 4101 O O . PRO A 1 475 ? -1.347 64.538 42.127 1.00 7.69 475 PRO A O 1
ATOM 4105 N N . ASP A 1 476 ? -2.922 64.018 40.528 1.00 8.16 476 ASP A N 1
ATOM 4106 C CA . ASP A 1 476 ? -3.962 64.674 41.272 1.00 8.97 476 ASP A CA 1
ATOM 4107 C C . ASP A 1 476 ? -4.279 63.881 42.552 1.00 8.24 476 ASP A C 1
ATOM 4108 O O . ASP A 1 476 ? -4.162 62.629 42.579 1.00 7.73 476 ASP A O 1
ATOM 4113 N N A THR A 1 477 ? -4.634 64.559 43.642 0.33 8.70 477 THR A N 1
ATOM 4114 N N B THR A 1 477 ? -4.672 64.559 43.607 0.33 8.06 477 THR A N 1
ATOM 4115 N N C THR A 1 477 ? -4.611 64.546 43.643 0.33 8.37 477 THR A N 1
ATOM 4116 C CA A THR A 1 477 ? -5.069 63.816 44.843 0.33 8.58 477 THR A CA 1
ATOM 4117 C CA B THR A 1 477 ? -5.047 63.858 44.831 0.33 7.58 477 THR A CA 1
ATOM 4118 C CA C THR A 1 477 ? -5.009 63.806 44.851 0.33 8.08 477 THR A CA 1
ATOM 4119 C C A THR A 1 477 ? -6.154 62.846 44.457 0.33 8.42 477 THR A C 1
ATOM 4120 C C B THR A 1 477 ? -6.236 62.909 44.630 0.33 7.82 477 THR A C 1
ATOM 4121 C C C THR A 1 477 ? -6.163 62.877 44.520 0.33 8.12 477 THR A C 1
ATOM 4122 O O A THR A 1 477 ? -6.979 63.132 43.563 0.33 8.27 477 THR A O 1
ATOM 4123 O O B THR A 1 477 ? -7.265 63.281 44.082 0.33 8.05 477 THR A O 1
ATOM 4124 O O C THR A 1 477 ? -7.042 63.217 43.710 0.33 8.22 477 THR A O 1
ATOM 4134 N N . TRP A 1 478 ? -6.084 61.648 45.032 1.00 7.89 478 TRP A N 1
ATOM 4135 C CA . TRP A 1 478 ? -7.047 60.611 44.723 1.00 8.11 478 TRP A CA 1
ATOM 4136 C C . TRP A 1 478 ? -8.368 60.821 45.445 1.00 9.39 478 TRP A C 1
ATOM 4137 O O . TRP A 1 478 ? -8.438 60.845 46.674 1.00 8.34 478 TRP A O 1
ATOM 4148 N N . THR A 1 479 ? -9.404 60.905 44.638 1.00 11.13 479 THR A N 1
ATOM 4149 C CA . THR A 1 479 ? -10.794 60.938 45.144 1.00 12.49 479 THR A CA 1
ATOM 4150 C C . THR A 1 479 ? -11.611 59.772 44.577 1.00 15.58 479 THR A C 1
ATOM 4151 O O . THR A 1 479 ? -12.851 59.807 44.614 1.00 15.79 479 THR A O 1
ATOM 4155 N N . GLY A 1 480 ? -10.955 58.665 44.176 1.00 14.15 480 GLY A N 1
ATOM 4156 C CA . GLY A 1 480 ? -11.655 57.529 43.652 1.00 15.69 480 GLY A CA 1
ATOM 4157 C C . GLY A 1 480 ? -11.991 57.607 42.184 1.00 15.53 480 GLY A C 1
ATOM 4158 O O . GLY A 1 480 ? -12.857 56.886 41.712 1.00 16.22 480 GLY A O 1
ATOM 4159 N N . THR A 1 481 ? -11.308 58.407 41.432 1.00 15.34 481 THR A N 1
ATOM 4160 C CA . THR A 1 481 ? -11.442 58.537 39.994 1.00 17.50 481 THR A CA 1
ATOM 4161 C C . THR A 1 481 ? -10.149 59.006 39.317 1.00 14.47 481 THR A C 1
ATOM 4162 O O . THR A 1 481 ? -9.386 59.842 39.861 1.00 13.02 481 THR A O 1
ATOM 4166 N N . TYR A 1 482 ? -9.882 58.530 38.124 1.00 11.50 482 TYR A N 1
ATOM 4167 C CA . TYR A 1 482 ? -8.642 58.809 37.430 1.00 10.54 482 TYR A CA 1
ATOM 4168 C C . TYR A 1 482 ? -8.878 60.040 36.619 1.00 10.66 482 TYR A C 1
ATOM 4169 O O . TYR A 1 482 ? -9.776 60.088 35.730 1.00 11.56 482 TYR A O 1
ATOM 4178 N N . THR A 1 483 ? -8.041 61.068 36.886 1.00 10.48 483 THR A N 1
ATOM 4179 C CA . THR A 1 483 ? -8.123 62.306 36.085 1.00 10.24 483 THR A CA 1
ATOM 4180 C C . THR A 1 483 ? -7.325 62.375 34.829 1.00 9.78 483 THR A C 1
ATOM 4181 O O . THR A 1 483 ? -7.376 63.365 34.000 1.00 11.59 483 THR A O 1
ATOM 4185 N N . GLY A 1 484 ? -6.458 61.394 34.593 1.00 9.65 484 GLY A N 1
ATOM 4186 C CA . GLY A 1 484 ? -5.513 61.405 33.549 1.00 9.25 484 GLY A CA 1
ATOM 4187 C C . GLY A 1 484 ? -4.166 62.014 33.988 1.00 8.72 484 GLY A C 1
ATOM 4188 O O . GLY A 1 484 ? -3.198 61.950 33.231 1.00 9.18 484 GLY A O 1
ATOM 4189 N N . ASN A 1 485 ? -4.151 62.595 35.183 1.00 8.83 485 ASN A N 1
ATOM 4190 C CA . ASN A 1 485 ? -2.933 63.148 35.766 1.00 9.51 485 ASN A CA 1
ATOM 4191 C C . ASN A 1 485 ? -2.121 63.949 34.758 1.00 8.88 485 ASN A C 1
ATOM 4192 O O . ASN A 1 485 ? -0.918 63.736 34.497 1.00 7.86 485 ASN A O 1
ATOM 4197 N N . PRO A 1 486 ? -2.773 64.976 34.161 1.00 11.30 486 PRO A N 1
ATOM 4198 C CA . PRO A 1 486 ? -2.049 65.783 33.179 1.00 10.81 486 PRO A CA 1
ATOM 4199 C C . PRO A 1 486 ? -0.809 66.510 33.717 1.00 10.20 486 PRO A C 1
ATOM 4200 O O . PRO A 1 486 ? 0.096 66.787 32.888 1.00 13.14 486 PRO A O 1
ATOM 4204 N N . ASN A 1 487 ? -0.706 66.660 35.037 1.00 9.81 487 ASN A N 1
ATOM 4205 C CA . ASN A 1 487 ? 0.451 67.296 35.633 1.00 10.71 487 ASN A CA 1
ATOM 4206 C C . ASN A 1 487 ? 1.519 66.379 36.317 1.00 8.68 487 ASN A C 1
ATOM 4207 O O . ASN A 1 487 ? 2.320 66.843 37.139 1.00 7.43 487 ASN A O 1
ATOM 4212 N N . LEU A 1 488 ? 1.407 65.092 36.018 1.00 7.40 488 LEU A N 1
ATOM 4213 C CA . LEU A 1 488 ? 2.399 64.102 36.403 1.00 6.72 488 LEU A CA 1
ATOM 4214 C C . LEU A 1 488 ? 3.063 63.533 35.155 1.00 6.42 488 LEU A C 1
ATOM 4215 O O . LEU A 1 488 ? 2.381 63.102 34.217 1.00 7.16 488 LEU A O 1
ATOM 4220 N N . HIS A 1 489 ? 4.379 63.674 35.089 1.00 6.69 489 HIS A N 1
ATOM 4221 C CA . HIS A 1 489 ? 5.115 63.393 33.898 1.00 7.01 489 HIS A CA 1
ATOM 4222 C C . HIS A 1 489 ? 6.306 62.473 34.063 1.00 7.02 489 HIS A C 1
ATOM 4223 O O . HIS A 1 489 ? 6.940 62.487 35.045 1.00 6.63 489 HIS A O 1
ATOM 4230 N N . VAL A 1 490 ? 6.579 61.693 33.036 1.00 6.55 490 VAL A N 1
ATOM 4231 C CA . VAL A 1 490 ? 7.773 60.928 32.984 1.00 6.79 490 VAL A CA 1
ATOM 4232 C C . VAL A 1 490 ? 8.390 61.042 31.565 1.00 6.57 490 VAL A C 1
ATOM 4233 O O . VAL A 1 490 ? 7.675 60.999 30.510 1.00 6.85 490 VAL A O 1
ATOM 4237 N N . GLN A 1 491 ? 9.732 61.053 31.535 1.00 6.77 491 GLN A N 1
ATOM 4238 C CA . GLN A 1 491 ? 10.482 60.966 30.279 1.00 7.83 491 GLN A CA 1
ATOM 4239 C C . GLN A 1 491 ? 11.600 59.890 30.459 1.00 7.56 491 GLN A C 1
ATOM 4240 O O . GLN A 1 491 ? 12.136 59.696 31.587 1.00 8.73 491 GLN A O 1
ATOM 4246 N N . VAL A 1 492 ? 11.828 59.179 29.372 1.00 7.92 492 VAL A N 1
ATOM 4247 C CA . VAL A 1 492 ? 12.878 58.170 29.305 1.00 7.16 492 VAL A CA 1
ATOM 4248 C C . VAL A 1 492 ? 14.149 58.932 28.930 1.00 7.67 492 VAL A C 1
ATOM 4249 O O . VAL A 1 492 ? 14.171 59.577 27.850 1.00 8.44 492 VAL A O 1
ATOM 4253 N N . VAL A 1 493 ? 15.175 58.828 29.759 1.00 8.20 493 VAL A N 1
ATOM 4254 C CA . VAL A 1 493 ? 16.445 59.516 29.513 1.00 8.64 493 VAL A CA 1
ATOM 4255 C C . VAL A 1 493 ? 17.632 58.608 29.204 1.00 9.91 493 VAL A C 1
ATOM 4256 O O . VAL A 1 493 ? 18.754 59.103 28.963 1.00 10.47 493 VAL A O 1
ATOM 4260 N N . SER A 1 494 ? 17.484 57.282 29.357 1.00 9.38 494 SER A N 1
ATOM 4261 C CA . SER A 1 494 ? 18.537 56.343 28.901 1.00 9.57 494 SER A CA 1
ATOM 4262 C C . SER A 1 494 ? 17.885 55.038 28.553 1.00 8.24 494 SER A C 1
ATOM 4263 O O . SER A 1 494 ? 16.743 54.763 29.007 1.00 9.21 494 SER A O 1
ATOM 4266 N N . TYR A 1 495 ? 18.598 54.293 27.745 1.00 8.08 495 TYR A N 1
ATOM 4267 C CA . TYR A 1 495 ? 18.216 52.978 27.210 1.00 7.49 495 TYR A CA 1
ATOM 4268 C C . TYR A 1 495 ? 19.315 51.986 27.485 1.00 7.86 495 TYR A C 1
ATOM 4269 O O . TYR A 1 495 ? 20.422 52.356 27.787 1.00 10.13 495 TYR A O 1
ATOM 4278 N N . SER A 1 496 ? 18.987 50.692 27.447 1.00 6.85 496 SER A N 1
ATOM 4279 C CA . SER A 1 496 ? 19.955 49.612 27.697 1.00 7.07 496 SER A CA 1
ATOM 4280 C C . SER A 1 496 ? 19.585 48.380 26.872 1.00 7.42 496 SER A C 1
ATOM 4281 O O . SER A 1 496 ? 18.583 48.347 26.185 1.00 7.46 496 SER A O 1
ATOM 4284 N N . GLN A 1 497 ? 20.418 47.361 27.052 1.00 7.58 497 GLN A N 1
ATOM 4285 C CA . GLN A 1 497 ? 20.126 46.003 26.633 1.00 7.02 497 GLN A CA 1
ATOM 4286 C C . GLN A 1 497 ? 19.942 45.016 27.852 1.00 6.46 497 GLN A C 1
ATOM 4287 O O . GLN A 1 497 ? 20.274 43.840 27.795 1.00 6.39 497 GLN A O 1
ATOM 4293 N N . ASP A 1 498 ? 19.461 45.564 28.946 1.00 5.81 498 ASP A N 1
ATOM 4294 C CA . ASP A 1 498 ? 19.323 44.780 30.177 1.00 5.51 498 ASP A CA 1
ATOM 4295 C C . ASP A 1 498 ? 18.397 43.604 29.872 1.00 5.60 498 ASP A C 1
ATOM 4296 O O . ASP A 1 498 ? 17.258 43.804 29.597 1.00 5.83 498 ASP A O 1
ATOM 4301 N N . VAL A 1 499 ? 18.948 42.421 30.037 1.00 5.29 499 VAL A N 1
ATOM 4302 C CA . VAL A 1 499 ? 18.224 41.229 29.523 1.00 5.41 499 VAL A CA 1
ATOM 4303 C C . VAL A 1 499 ? 17.055 40.877 30.464 1.00 5.26 499 VAL A C 1
ATOM 4304 O O . VAL A 1 499 ? 16.086 40.267 30.014 1.00 5.57 499 VAL A O 1
ATOM 4308 N N . GLY A 1 500 ? 17.211 41.190 31.747 1.00 5.67 500 GLY A N 1
ATOM 4309 C CA . GLY A 1 500 ? 16.171 40.922 32.751 1.00 4.85 500 GLY A CA 1
ATOM 4310 C C . GLY A 1 500 ? 14.961 41.807 32.460 1.00 4.81 500 GLY A C 1
ATOM 4311 O O . GLY A 1 500 ? 13.787 41.365 32.428 1.00 4.94 500 GLY A O 1
ATOM 4312 N N . VAL A 1 501 ? 15.232 43.089 32.272 1.00 5.44 501 VAL A N 1
ATOM 4313 C CA . VAL A 1 501 ? 14.195 44.067 31.983 1.00 5.64 501 VAL A CA 1
ATOM 4314 C C . VAL A 1 501 ? 13.528 43.685 30.649 1.00 5.25 501 VAL A C 1
ATOM 4315 O O . VAL A 1 501 ? 12.339 43.754 30.508 1.00 5.80 501 VAL A O 1
ATOM 4319 N N . THR A 1 502 ? 14.336 43.302 29.695 1.00 5.30 502 THR A N 1
ATOM 4320 C CA . THR A 1 502 ? 13.861 42.879 28.385 1.00 5.60 502 THR A CA 1
ATOM 4321 C C . THR A 1 502 ? 12.856 41.745 28.520 1.00 5.15 502 THR A C 1
ATOM 4322 O O . THR A 1 502 ? 11.800 41.771 27.926 1.00 5.38 502 THR A O 1
ATOM 4326 N N . ALA A 1 503 ? 13.213 40.718 29.258 1.00 5.52 503 ALA A N 1
ATOM 4327 C CA . ALA A 1 503 ? 12.337 39.547 29.398 1.00 5.27 503 ALA A CA 1
ATOM 4328 C C . ALA A 1 503 ? 11.025 39.905 30.086 1.00 5.54 503 ALA A C 1
ATOM 4329 O O . ALA A 1 503 ? 9.978 39.440 29.666 1.00 5.56 503 ALA A O 1
ATOM 4331 N N . ALA A 1 504 ? 11.079 40.765 31.118 1.00 5.49 504 ALA A N 1
ATOM 4332 C CA . ALA A 1 504 ? 9.871 41.161 31.793 1.00 5.83 504 ALA A CA 1
ATOM 4333 C C . ALA A 1 504 ? 9.011 42.012 30.863 1.00 5.89 504 ALA A C 1
ATOM 4334 O O . ALA A 1 504 ? 7.767 41.926 30.891 1.00 5.38 504 ALA A O 1
ATOM 4336 N N . LEU A 1 505 ? 9.608 42.860 30.039 1.00 5.28 505 LEU A N 1
ATOM 4337 C CA . LEU A 1 505 ? 8.862 43.660 29.084 1.00 5.22 505 LEU A CA 1
ATOM 4338 C C . LEU A 1 505 ? 8.184 42.725 28.055 1.00 5.53 505 LEU A C 1
ATOM 4339 O O . LEU A 1 505 ? 6.997 42.866 27.775 1.00 6.48 505 LEU A O 1
ATOM 4344 N N . ALA A 1 506 ? 8.913 41.759 27.545 1.00 5.21 506 ALA A N 1
ATOM 4345 C CA . ALA A 1 506 ? 8.379 40.812 26.594 1.00 5.55 506 ALA A CA 1
ATOM 4346 C C . ALA A 1 506 ? 7.174 40.095 27.225 1.00 5.41 506 ALA A C 1
ATOM 4347 O O . ALA A 1 506 ? 6.120 39.933 26.546 1.00 5.87 506 ALA A O 1
ATOM 4349 N N . LYS A 1 507 ? 7.279 39.643 28.494 1.00 5.03 507 LYS A N 1
ATOM 4350 C CA . LYS A 1 507 ? 6.150 38.964 29.119 1.00 5.35 507 LYS A CA 1
ATOM 4351 C C . LYS A 1 507 ? 4.950 39.870 29.271 1.00 5.74 507 LYS A C 1
ATOM 4352 O O . LYS A 1 507 ? 3.793 39.462 29.053 1.00 5.70 507 LYS A O 1
ATOM 4358 N N . THR A 1 508 ? 5.205 41.074 29.759 1.00 5.83 508 THR A N 1
ATOM 4359 C CA . THR A 1 508 ? 4.124 41.997 29.957 1.00 5.95 508 THR A CA 1
ATOM 4360 C C . THR A 1 508 ? 3.312 42.142 28.681 1.00 6.50 508 THR A C 1
ATOM 4361 O O . THR A 1 508 ? 2.067 42.084 28.702 1.00 6.83 508 THR A O 1
ATOM 4365 N N . LEU A 1 509 ? 4.014 42.315 27.600 1.00 6.25 509 LEU A N 1
ATOM 4366 C CA . LEU A 1 509 ? 3.399 42.494 26.286 1.00 6.51 509 LEU A CA 1
ATOM 4367 C C . LEU A 1 509 ? 2.645 41.226 25.798 1.00 6.60 509 LEU A C 1
ATOM 4368 O O . LEU A 1 509 ? 1.560 41.335 25.244 1.00 6.62 509 LEU A O 1
ATOM 4373 N N . MET A 1 510 ? 3.209 40.077 26.054 1.00 6.88 510 MET A N 1
ATOM 4374 C CA . MET A 1 510 ? 2.581 38.800 25.666 1.00 6.17 510 MET A CA 1
ATOM 4375 C C . MET A 1 510 ? 1.281 38.556 26.434 1.00 6.86 510 MET A C 1
ATOM 4376 O O . MET A 1 510 ? 0.280 38.207 25.784 1.00 6.66 510 MET A O 1
ATOM 4381 N N . TYR A 1 511 ? 1.289 38.700 27.757 1.00 6.23 511 TYR A N 1
ATOM 4382 C CA . TYR A 1 511 ? 0.051 38.482 28.552 1.00 6.51 511 TYR A CA 1
ATOM 4383 C C . TYR A 1 511 ? -0.999 39.427 28.077 1.00 6.99 511 TYR A C 1
ATOM 4384 O O . TYR A 1 511 ? -2.217 39.080 27.947 1.00 7.73 511 TYR A O 1
ATOM 4393 N N . TYR A 1 512 ? -0.617 40.707 27.891 1.00 7.52 512 TYR A N 1
ATOM 4394 C CA . TYR A 1 512 ? -1.575 41.694 27.412 1.00 6.86 512 TYR A CA 1
ATOM 4395 C C . TYR A 1 512 ? -2.121 41.378 26.025 1.00 7.90 512 TYR A C 1
ATOM 4396 O O . TYR A 1 512 ? -3.337 41.486 25.773 1.00 8.10 512 TYR A O 1
ATOM 4405 N N . ALA A 1 513 ? -1.230 40.963 25.155 1.00 7.66 513 ALA A N 1
ATOM 4406 C CA . ALA A 1 513 ? -1.657 40.596 23.798 1.00 8.75 513 ALA A CA 1
ATOM 4407 C C . ALA A 1 513 ? -2.573 39.421 23.777 1.00 10.32 513 ALA A C 1
ATOM 4408 O O . ALA A 1 513 ? -3.508 39.417 22.967 1.00 9.24 513 ALA A O 1
ATOM 4410 N N . LYS A 1 514 ? -2.279 38.433 24.593 1.00 9.78 514 LYS A N 1
ATOM 4411 C CA . LYS A 1 514 ? -3.081 37.200 24.617 1.00 10.71 514 LYS A CA 1
ATOM 4412 C C . LYS A 1 514 ? -4.544 37.555 24.893 1.00 12.13 514 LYS A C 1
ATOM 4413 O O . LYS A 1 514 ? -5.428 37.046 24.165 1.00 11.70 514 LYS A O 1
ATOM 4419 N N . ARG A 1 515 ? -4.788 38.362 25.947 1.00 11.29 515 ARG A N 1
ATOM 4420 C CA . ARG A 1 515 ? -6.126 38.658 26.366 1.00 12.21 515 ARG A CA 1
ATOM 4421 C C . ARG A 1 515 ? -6.729 39.682 25.410 1.00 12.15 515 ARG A C 1
ATOM 4422 O O . ARG A 1 515 ? -7.949 39.622 25.067 1.00 13.87 515 ARG A O 1
ATOM 4430 N N . SER A 1 516 ? -5.974 40.709 25.005 1.00 11.09 516 SER A N 1
ATOM 4431 C CA . SER A 1 516 ? -6.572 41.844 24.268 1.00 10.96 516 SER A CA 1
ATOM 4432 C C . SER A 1 516 ? -6.696 41.599 22.763 1.00 13.08 516 SER A C 1
ATOM 4433 O O . SER A 1 516 ? -7.450 42.311 22.097 1.00 14.01 516 SER A O 1
ATOM 4436 N N . GLY A 1 517 ? -5.831 40.735 22.270 1.00 13.69 517 GLY A N 1
ATOM 4437 C CA . GLY A 1 517 ? -5.662 40.542 20.832 1.00 14.35 517 GLY A CA 1
ATOM 4438 C C . GLY A 1 517 ? -4.796 41.613 20.169 1.00 15.83 517 GLY A C 1
ATOM 4439 O O . GLY A 1 517 ? -4.773 41.711 18.930 1.00 17.79 517 GLY A O 1
ATOM 4440 N N . ASP A 1 518 ? -4.095 42.445 20.951 1.00 13.25 518 ASP A N 1
ATOM 4441 C CA . ASP A 1 518 ? -3.356 43.552 20.438 1.00 14.38 518 ASP A CA 1
ATOM 4442 C C . ASP A 1 518 ? -2.171 43.106 19.579 1.00 14.86 518 ASP A C 1
ATOM 4443 O O . ASP A 1 518 ? -1.256 42.423 20.034 1.00 15.98 518 ASP A O 1
ATOM 4448 N N . THR A 1 519 ? -2.197 43.432 18.299 1.00 15.78 519 THR A N 1
ATOM 4449 C CA . THR A 1 519 ? -1.173 42.858 17.454 1.00 15.65 519 THR A CA 1
ATOM 4450 C C . THR A 1 519 ? 0.217 43.618 17.551 1.00 13.97 519 THR A C 1
ATOM 4451 O O . THR A 1 519 ? 1.221 42.971 17.404 1.00 15.50 519 THR A O 1
ATOM 4455 N N . THR A 1 520 ? 0.215 44.897 17.864 1.00 14.09 520 THR A N 1
ATOM 4456 C CA . THR A 1 520 ? 1.452 45.648 17.994 1.00 15.34 520 THR A CA 1
ATOM 4457 C C . THR A 1 520 ? 2.233 45.143 19.201 1.00 13.50 520 THR A C 1
ATOM 4458 O O . THR A 1 520 ? 3.453 44.972 19.177 1.00 12.19 520 THR A O 1
ATOM 4462 N N . ALA A 1 521 ? 1.507 44.917 20.284 1.00 12.42 521 ALA A N 1
ATOM 4463 C CA . ALA A 1 521 ? 2.110 44.363 21.520 1.00 10.79 521 ALA A CA 1
ATOM 4464 C C . ALA A 1 521 ? 2.790 43.024 21.246 1.00 9.97 521 ALA A C 1
ATOM 4465 O O . ALA A 1 521 ? 3.928 42.743 21.709 1.00 9.55 521 ALA A O 1
ATOM 4467 N N . LEU A 1 522 ? 2.094 42.114 20.568 1.00 10.90 522 LEU A N 1
ATOM 4468 C CA . LEU A 1 522 ? 2.670 40.810 20.323 1.00 11.69 522 LEU A CA 1
ATOM 4469 C C . LEU A 1 522 ? 3.898 40.940 19.409 1.00 10.42 522 LEU A C 1
ATOM 4470 O O . LEU A 1 522 ? 4.904 40.266 19.649 1.00 9.66 522 LEU A O 1
ATOM 4475 N N . ALA A 1 523 ? 3.793 41.818 18.407 1.00 9.97 523 ALA A N 1
ATOM 4476 C CA . ALA A 1 523 ? 4.954 42.001 17.502 1.00 11.21 523 ALA A CA 1
ATOM 4477 C C . ALA A 1 523 ? 6.198 42.499 18.210 1.00 10.50 523 ALA A C 1
ATOM 4478 O O . ALA A 1 523 ? 7.305 42.008 17.984 1.00 9.82 523 ALA A O 1
ATOM 4480 N N . THR A 1 524 ? 6.028 43.395 19.139 1.00 10.89 524 THR A N 1
ATOM 4481 C CA . THR A 1 524 ? 7.151 43.883 19.957 1.00 9.71 524 THR A CA 1
ATOM 4482 C C . THR A 1 524 ? 7.734 42.770 20.793 1.00 9.53 524 THR A C 1
ATOM 4483 O O . THR A 1 524 ? 8.938 42.606 20.848 1.00 9.82 524 THR A O 1
ATOM 4487 N N . ALA A 1 525 ? 6.856 42.045 21.507 1.00 8.97 525 ALA A N 1
ATOM 4488 C CA . ALA A 1 525 ? 7.290 40.935 22.325 1.00 9.31 525 ALA A CA 1
ATOM 4489 C C . ALA A 1 525 ? 8.100 39.935 21.516 1.00 8.47 525 ALA A C 1
ATOM 4490 O O . ALA A 1 525 ? 9.160 39.472 21.947 1.00 8.96 525 ALA A O 1
ATOM 4492 N N . GLU A 1 526 ? 7.594 39.618 20.318 1.00 9.91 526 GLU A N 1
ATOM 4493 C CA . GLU A 1 526 ? 8.258 38.597 19.515 1.00 11.30 526 GLU A CA 1
ATOM 4494 C C . GLU A 1 526 ? 9.662 39.104 19.132 1.00 9.94 526 GLU A C 1
ATOM 4495 O O . GLU A 1 526 ? 10.624 38.309 19.131 1.00 9.52 526 GLU A O 1
ATOM 4501 N N . GLY A 1 527 ? 9.792 40.398 18.817 1.00 9.44 527 GLY A N 1
ATOM 4502 C CA . GLY A 1 527 ? 11.083 40.990 18.490 1.00 9.12 527 GLY A CA 1
ATOM 4503 C C . GLY A 1 527 ? 12.065 40.989 19.642 1.00 10.07 527 GLY A C 1
ATOM 4504 O O . GLY A 1 527 ? 13.226 40.740 19.480 1.00 9.24 527 GLY A O 1
ATOM 4505 N N . LEU A 1 528 ? 11.532 41.219 20.855 1.00 8.94 528 LEU A N 1
ATOM 4506 C CA . LEU A 1 528 ? 12.339 41.089 22.078 1.00 8.23 528 LEU A CA 1
ATOM 4507 C C . LEU A 1 528 ? 12.825 39.651 22.367 1.00 7.57 528 LEU A C 1
ATOM 4508 O O . LEU A 1 528 ? 13.997 39.425 22.699 1.00 8.70 528 LEU A O 1
ATOM 4513 N N . LEU A 1 529 ? 11.983 38.647 22.140 1.00 7.62 529 LEU A N 1
ATOM 4514 C CA . LEU A 1 529 ? 12.404 37.282 22.363 1.00 8.19 529 LEU A CA 1
ATOM 4515 C C . LEU A 1 529 ? 13.477 36.884 21.315 1.00 9.00 529 LEU A C 1
ATOM 4516 O O . LEU A 1 529 ? 14.436 36.236 21.637 1.00 10.52 529 LEU A O 1
ATOM 4521 N N . ASP A 1 530 ? 13.327 37.362 20.083 1.00 9.05 530 ASP A N 1
ATOM 4522 C CA . ASP A 1 530 ? 14.346 37.091 19.083 1.00 10.30 530 ASP A CA 1
ATOM 4523 C C . ASP A 1 530 ? 15.660 37.708 19.533 1.00 9.11 530 ASP A C 1
ATOM 4524 O O . ASP A 1 530 ? 16.729 37.126 19.320 1.00 9.71 530 ASP A O 1
ATOM 4529 N N . ALA A 1 531 ? 15.589 38.961 19.996 1.00 8.70 531 ALA A N 1
ATOM 4530 C CA . ALA A 1 531 ? 16.764 39.690 20.470 1.00 9.70 531 ALA A CA 1
ATOM 4531 C C . ALA A 1 531 ? 17.478 38.955 21.566 1.00 9.64 531 ALA A C 1
ATOM 4532 O O . ALA A 1 531 ? 18.691 38.810 21.565 1.00 9.51 531 ALA A O 1
ATOM 4534 N N . LEU A 1 532 ? 16.739 38.415 22.539 1.00 7.87 532 LEU A N 1
ATOM 4535 C CA . LEU A 1 532 ? 17.310 37.600 23.605 1.00 7.71 532 LEU A CA 1
ATOM 4536 C C . LEU A 1 532 ? 18.017 36.431 23.012 1.00 8.11 532 LEU A C 1
ATOM 4537 O O . LEU A 1 532 ? 19.112 36.097 23.414 1.00 8.33 532 LEU A O 1
ATOM 4542 N N . LEU A 1 533 ? 17.404 35.730 22.071 1.00 8.55 533 LEU A N 1
ATOM 4543 C CA . LEU A 1 533 ? 18.029 34.522 21.501 1.00 9.64 533 LEU A CA 1
ATOM 4544 C C . LEU A 1 533 ? 19.326 34.836 20.773 1.00 10.90 533 LEU A C 1
ATOM 4545 O O . LEU A 1 533 ? 20.250 34.021 20.770 1.00 11.79 533 LEU A O 1
ATOM 4550 N N . ALA A 1 534 ? 19.397 36.042 20.259 1.00 9.90 534 ALA A N 1
ATOM 4551 C CA . ALA A 1 534 ? 20.564 36.512 19.524 1.00 11.24 534 ALA A CA 1
ATOM 4552 C C . ALA A 1 534 ? 21.750 36.769 20.373 1.00 10.63 534 ALA A C 1
ATOM 4553 O O . ALA A 1 534 ? 22.864 36.940 19.825 1.00 11.00 534 ALA A O 1
ATOM 4555 N N A HIS A 1 535 ? 21.553 36.859 21.694 0.70 9.44 535 HIS A N 1
ATOM 4556 N N B HIS A 1 535 ? 21.569 36.859 21.691 0.30 9.59 535 HIS A N 1
ATOM 4557 C CA A HIS A 1 535 ? 22.627 37.126 22.667 0.70 9.42 535 HIS A CA 1
ATOM 4558 C CA B HIS A 1 535 ? 22.684 37.116 22.607 0.30 9.14 535 HIS A CA 1
ATOM 4559 C C A HIS A 1 535 ? 22.924 35.922 23.623 0.70 8.64 535 HIS A C 1
ATOM 4560 C C B HIS A 1 535 ? 22.949 35.938 23.593 0.30 8.68 535 HIS A C 1
ATOM 4561 O O A HIS A 1 535 ? 23.463 36.083 24.714 0.70 9.23 535 HIS A O 1
ATOM 4562 O O B HIS A 1 535 ? 23.446 36.149 24.694 0.30 8.94 535 HIS A O 1
ATOM 4575 N N . ARG A 1 536 ? 22.690 34.695 23.151 1.00 8.18 536 ARG A N 1
ATOM 4576 C CA . ARG A 1 536 ? 23.062 33.489 23.898 1.00 8.38 536 ARG A CA 1
ATOM 4577 C C . ARG A 1 536 ? 24.587 33.351 24.037 1.00 7.46 536 ARG A C 1
ATOM 4578 O O . ARG A 1 536 ? 25.319 33.670 23.089 1.00 9.97 536 ARG A O 1
ATOM 4586 N N . ASP A 1 537 ? 25.054 32.951 25.198 1.00 7.80 537 ASP A N 1
ATOM 4587 C CA . ASP A 1 537 ? 26.409 32.533 25.446 1.00 8.3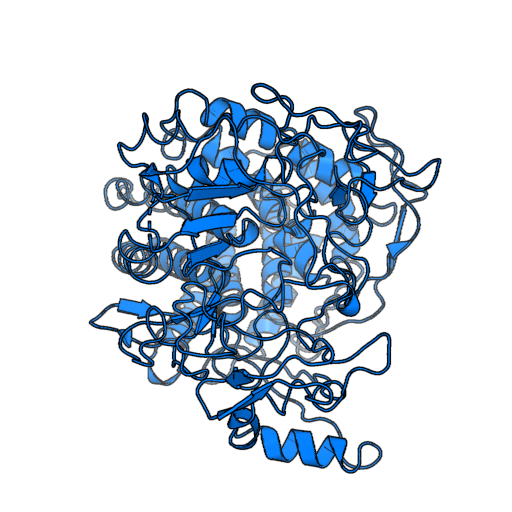7 537 ASP A CA 1
ATOM 4588 C C . ASP A 1 537 ? 26.412 31.197 26.187 1.00 7.72 537 ASP A C 1
ATOM 4589 O O . ASP A 1 537 ? 25.356 30.512 26.296 1.00 8.44 537 ASP A O 1
ATOM 4594 N N A SER A 1 538 ? 27.574 30.733 26.585 0.50 7.12 538 SER A N 1
ATOM 4595 N N B SER A 1 538 ? 27.581 30.739 26.609 0.50 8.27 538 SER A N 1
ATOM 4596 C CA A SER A 1 538 ? 27.658 29.361 27.076 0.50 6.91 538 SER A CA 1
ATOM 4597 C CA B SER A 1 538 ? 27.723 29.365 27.153 0.50 8.89 538 SER A CA 1
ATOM 4598 C C A SER A 1 538 ? 26.839 29.131 28.361 0.50 6.83 538 SER A C 1
ATOM 4599 C C B SER A 1 538 ? 27.005 29.068 28.457 0.50 7.88 538 SER A C 1
ATOM 4600 O O A SER A 1 538 ? 26.308 28.076 28.566 0.50 6.79 538 SER A O 1
ATOM 4601 O O B SER A 1 538 ? 26.869 27.842 28.836 0.50 8.00 538 SER A O 1
ATOM 4606 N N . ILE A 1 539 ? 26.692 30.154 29.187 1.00 7.48 539 ILE A N 1
ATOM 4607 C CA . ILE A 1 539 ? 26.011 30.000 30.468 1.00 7.17 539 ILE A CA 1
ATOM 4608 C C . ILE A 1 539 ? 24.680 30.717 30.592 1.00 7.05 539 ILE A C 1
ATOM 4609 O O . ILE A 1 539 ? 24.084 30.664 31.655 1.00 6.39 539 ILE A O 1
ATOM 4614 N N . GLY A 1 540 ? 24.279 31.442 29.531 1.00 6.74 540 GLY A N 1
ATOM 4615 C CA . GLY A 1 540 ? 22.976 32.101 29.570 1.00 6.56 540 GLY A CA 1
ATOM 4616 C C . GLY A 1 540 ? 22.761 32.932 28.412 1.00 6.72 540 GLY A C 1
ATOM 4617 O O . GLY A 1 540 ? 23.076 32.524 27.280 1.00 5.89 540 GLY A O 1
ATOM 4618 N N . ILE A 1 541 ? 22.230 34.122 28.603 1.00 5.97 541 ILE A N 1
ATOM 4619 C CA . ILE A 1 541 ? 22.039 35.173 27.584 1.00 6.09 541 ILE A CA 1
ATOM 4620 C C . ILE A 1 541 ? 22.534 36.482 28.231 1.00 7.00 541 ILE A C 1
ATOM 4621 O O . ILE A 1 541 ? 22.103 36.794 29.329 1.00 7.15 541 ILE A O 1
ATOM 4626 N N . ALA A 1 542 ? 23.362 37.249 27.530 1.00 7.27 542 ALA A N 1
ATOM 4627 C CA . ALA A 1 542 ? 23.975 38.425 28.136 1.00 6.53 542 ALA A CA 1
ATOM 4628 C C . ALA A 1 542 ? 24.337 39.386 27.117 1.00 6.85 542 ALA A C 1
ATOM 4629 O O . ALA A 1 542 ? 24.566 39.043 25.953 1.00 7.90 542 ALA A O 1
ATOM 4631 N N . THR A 1 543 ? 24.367 40.648 27.535 1.00 6.85 543 THR A N 1
ATOM 4632 C CA . THR A 1 543 ? 24.682 41.793 26.678 1.00 7.23 543 THR A CA 1
ATOM 4633 C C . THR A 1 543 ? 25.654 42.737 27.413 1.00 7.34 543 THR A C 1
ATOM 4634 O O . THR A 1 543 ? 25.808 42.681 28.600 1.00 6.76 543 THR A O 1
ATOM 4638 N N . PRO A 1 544 ? 26.438 43.510 26.650 1.00 7.64 544 PRO A N 1
ATOM 4639 C CA . PRO A 1 544 ? 27.342 44.435 27.332 1.00 8.76 544 PRO A CA 1
ATOM 4640 C C . PRO A 1 544 ? 26.750 45.503 28.209 1.00 8.97 544 PRO A C 1
ATOM 4641 O O . PRO A 1 544 ? 25.764 46.126 27.881 1.00 9.45 544 PRO A O 1
ATOM 4645 N N . GLU A 1 545 ? 27.366 45.691 29.386 1.00 8.90 545 GLU A N 1
ATOM 4646 C CA . GLU A 1 545 ? 27.024 46.833 30.252 1.00 8.77 545 GLU A CA 1
ATOM 4647 C C . GLU A 1 545 ? 28.340 47.432 30.783 1.00 7.69 545 GLU A C 1
ATOM 4648 O O . GLU A 1 545 ? 29.372 46.745 30.832 1.00 8.15 545 GLU A O 1
ATOM 4654 N N . GLN A 1 546 ? 28.255 48.682 31.184 1.00 9.74 546 GLN A N 1
ATOM 4655 C CA . GLN A 1 546 ? 29.449 49.419 31.628 1.00 9.94 546 GLN A CA 1
ATOM 4656 C C . GLN A 1 546 ? 29.141 50.193 32.915 1.00 10.98 546 GLN A C 1
ATOM 4657 O O . GLN A 1 546 ? 28.802 51.389 32.871 1.00 11.46 546 GLN A O 1
ATOM 4663 N N . PRO A 1 547 ? 29.263 49.492 34.053 1.00 10.78 547 PRO A N 1
ATOM 4664 C CA . PRO A 1 547 ? 28.902 50.077 35.343 1.00 11.35 547 PRO A CA 1
ATOM 4665 C C . PRO A 1 547 ? 29.901 51.169 35.766 1.00 11.53 547 PRO A C 1
ATOM 4666 O O . PRO A 1 547 ? 30.994 51.324 35.211 1.00 11.02 547 PRO A O 1
ATOM 4670 N N A SER A 1 548 ? 29.492 52.057 36.672 0.50 12.48 548 SER A N 1
ATOM 4671 N N B SER A 1 548 ? 29.522 51.808 36.863 0.50 11.36 548 SER A N 1
ATOM 4672 C CA A SER A 1 548 ? 30.438 53.041 37.232 0.50 12.20 548 SER A CA 1
ATOM 4673 C CA B SER A 1 548 ? 30.257 52.951 37.363 0.50 10.55 548 SER A CA 1
ATOM 4674 C C A SER A 1 548 ? 30.876 52.644 38.627 0.50 10.15 548 SER A C 1
ATOM 4675 C C B SER A 1 548 ? 30.909 52.518 38.663 0.50 9.24 548 SER A C 1
ATOM 4676 O O A SER A 1 548 ? 30.103 52.151 39.405 0.50 10.12 548 SER A O 1
ATOM 4677 O O B SER A 1 548 ? 30.347 51.741 39.400 0.50 9.54 548 SER A O 1
ATOM 4682 N N . TRP A 1 549 ? 32.110 53.005 38.941 1.00 9.59 549 TRP A N 1
ATOM 4683 C CA . TRP A 1 549 ? 32.825 52.558 40.121 1.00 7.91 549 TRP A CA 1
ATOM 4684 C C . TRP A 1 549 ? 33.431 53.690 40.982 1.00 9.00 549 TRP A C 1
ATOM 4685 O O . TRP A 1 549 ? 34.125 53.377 41.931 1.00 10.91 549 TRP A O 1
ATOM 4696 N N . ASP A 1 550 ? 33.185 54.909 40.614 1.00 10.38 550 ASP A N 1
ATOM 4697 C CA . ASP A 1 550 ? 33.893 55.999 41.217 1.00 11.51 550 ASP A CA 1
ATOM 4698 C C . ASP A 1 550 ? 33.564 56.189 42.676 1.00 12.24 550 ASP A C 1
ATOM 4699 O O . ASP A 1 550 ? 34.325 56.838 43.428 1.00 13.10 550 ASP A O 1
ATOM 4704 N N . ARG A 1 551 ? 32.483 55.642 43.201 1.00 9.75 551 ARG A N 1
ATOM 4705 C CA . ARG A 1 551 ? 32.254 55.810 44.648 1.00 9.05 551 ARG A CA 1
ATOM 4706 C C . ARG A 1 551 ? 32.958 54.795 45.547 1.00 9.25 551 ARG A C 1
ATOM 4707 O O . ARG A 1 551 ? 32.895 54.894 46.768 1.00 12.43 551 ARG A O 1
ATOM 4715 N N A LEU A 1 552 ? 33.652 53.846 44.962 0.70 10.14 552 LEU A N 1
ATOM 4716 N N B LEU A 1 552 ? 33.614 53.798 44.939 0.30 8.85 552 LEU A N 1
ATOM 4717 C CA A LEU A 1 552 ? 34.184 52.804 45.782 0.70 12.03 552 LEU A CA 1
ATOM 4718 C CA B LEU A 1 552 ? 34.344 52.740 45.667 0.30 8.81 552 LEU A CA 1
ATOM 4719 C C A LEU A 1 552 ? 35.314 53.268 46.718 0.70 10.59 552 LEU A C 1
ATOM 4720 C C B LEU A 1 552 ? 35.302 53.281 46.723 0.30 9.53 552 LEU A C 1
ATOM 4721 O O A LEU A 1 552 ? 35.503 52.709 47.772 0.70 10.04 552 LEU A O 1
ATOM 4722 O O B LEU A 1 552 ? 35.423 52.735 47.816 0.30 9.51 552 LEU A O 1
ATOM 4731 N N . ASP A 1 553 ? 35.970 54.373 46.365 1.00 11.56 553 ASP A N 1
ATOM 4732 C CA . ASP A 1 553 ? 37.066 54.926 47.095 1.00 13.41 553 ASP A CA 1
ATOM 4733 C C . ASP A 1 553 ? 36.772 56.237 47.760 1.00 14.60 553 ASP A C 1
ATOM 4734 O O . ASP A 1 553 ? 37.760 56.942 48.156 1.00 13.16 553 ASP A O 1
ATOM 4739 N N . ASP A 1 554 ? 35.494 56.547 47.988 1.00 11.78 554 ASP A N 1
ATOM 4740 C CA . ASP A 1 554 ? 35.087 57.858 48.508 1.00 13.12 554 ASP A CA 1
ATOM 4741 C C . ASP A 1 554 ? 34.851 57.792 50.009 1.00 14.22 554 ASP A C 1
ATOM 4742 O O . ASP A 1 554 ? 33.940 57.149 50.526 1.00 14.53 554 ASP A O 1
ATOM 4747 N N . PRO A 1 555 ? 35.637 58.534 50.775 1.00 13.83 555 PRO A N 1
ATOM 4748 C CA . PRO A 1 555 ? 35.311 58.734 52.207 1.00 13.79 555 PRO A CA 1
ATOM 4749 C C . PRO A 1 555 ? 34.189 59.764 52.392 1.00 12.13 555 PRO A C 1
ATOM 4750 O O . PRO A 1 555 ? 33.848 60.455 51.444 1.00 12.81 555 PRO A O 1
ATOM 4754 N N . TRP A 1 556 ? 33.634 59.869 53.565 1.00 12.86 556 TRP A N 1
ATOM 4755 C CA . TRP A 1 556 ? 32.575 60.852 53.872 1.00 12.49 556 TRP A CA 1
ATOM 4756 C C . TRP A 1 556 ? 33.144 62.247 53.682 1.00 13.89 556 TRP A C 1
ATOM 4757 O O . TRP A 1 556 ? 34.298 62.530 54.120 1.00 15.81 556 TRP A O 1
ATOM 4768 N N . ASP A 1 557 ? 32.386 63.087 52.988 1.00 13.11 557 ASP A N 1
ATOM 4769 C CA . ASP A 1 557 ? 32.817 64.448 52.655 1.00 12.32 557 ASP A CA 1
ATOM 4770 C C . ASP A 1 557 ? 31.897 65.452 53.287 1.00 12.11 557 ASP A C 1
ATOM 4771 O O . ASP A 1 557 ? 31.887 66.631 52.887 1.00 15.40 557 ASP A O 1
ATOM 4776 N N . GLY A 1 558 ? 31.075 65.008 54.229 1.00 13.71 558 GLY A N 1
ATOM 4777 C CA . GLY A 1 558 ? 30.062 65.843 54.815 1.00 14.42 558 GLY A CA 1
ATOM 4778 C C . GLY A 1 558 ? 28.666 65.719 54.223 1.00 14.99 558 GLY A C 1
ATOM 4779 O O . GLY A 1 558 ? 27.728 66.245 54.796 1.00 14.80 558 GLY A O 1
ATOM 4780 N N . SER A 1 559 ? 28.510 65.042 53.087 1.00 13.82 559 SER A N 1
ATOM 4781 C CA . SER A 1 559 ? 27.181 64.702 52.538 1.00 13.19 559 SER A CA 1
ATOM 4782 C C . SER A 1 559 ? 27.122 63.355 51.835 1.00 13.12 559 SER A C 1
ATOM 4783 O O . SER A 1 559 ? 26.054 62.761 51.876 1.00 11.09 559 SER A O 1
ATOM 4786 N N . GLU A 1 560 ? 28.236 62.924 51.231 1.00 10.63 560 GLU A N 1
ATOM 4787 C CA . GLU A 1 560 ? 28.303 61.663 50.482 1.00 9.78 560 GLU A CA 1
ATOM 4788 C C . GLU A 1 560 ? 29.519 60.877 50.916 1.00 10.55 560 GLU A C 1
ATOM 4789 O O . GLU A 1 560 ? 30.551 61.461 51.385 1.00 11.17 560 GLU A O 1
ATOM 4795 N N . GLY A 1 561 ? 29.505 59.549 50.681 1.00 9.94 561 GLY A N 1
ATOM 4796 C CA . GLY A 1 561 ? 30.608 58.666 51.051 1.00 9.50 561 GLY A CA 1
ATOM 4797 C C . GLY A 1 561 ? 30.327 57.940 52.313 1.00 9.88 561 GLY A C 1
ATOM 4798 O O . GLY A 1 561 ? 29.290 58.149 52.957 1.00 9.25 561 GLY A O 1
ATOM 4799 N N . LEU A 1 562 ? 31.251 57.088 52.739 1.00 9.26 562 LEU A N 1
ATOM 4800 C CA . LEU A 1 562 ? 31.009 56.217 53.892 1.00 8.83 562 LEU A CA 1
ATOM 4801 C C . LEU A 1 562 ? 31.163 56.949 55.188 1.00 10.94 562 LEU A C 1
ATOM 4802 O O . LEU A 1 562 ? 32.272 57.443 55.513 1.00 11.77 562 LEU A O 1
ATOM 4807 N N . TYR A 1 563 ? 30.039 57.165 55.879 1.00 9.26 563 TYR A N 1
ATOM 4808 C CA . TYR A 1 563 ? 30.074 57.737 57.211 1.00 9.56 563 TYR A CA 1
ATOM 4809 C C . TYR A 1 563 ? 30.346 56.724 58.289 1.00 9.31 563 TYR A C 1
ATOM 4810 O O . TYR A 1 563 ? 29.735 55.670 58.343 1.00 7.32 563 TYR A O 1
ATOM 4819 N N . VAL A 1 564 ? 31.221 57.098 59.303 1.00 8.80 564 VAL A N 1
ATOM 4820 C CA . VAL A 1 564 ? 31.417 56.388 60.508 1.00 8.50 564 VAL A CA 1
ATOM 4821 C C . VAL A 1 564 ? 31.375 57.501 61.632 1.00 9.19 564 VAL A C 1
ATOM 4822 O O . VAL A 1 564 ? 32.006 58.505 61.383 1.00 11.65 564 VAL A O 1
ATOM 4826 N N . PRO A 1 565 ? 30.679 57.245 62.737 1.00 10.57 565 PRO A N 1
ATOM 4827 C CA . PRO A 1 565 ? 30.677 58.243 63.858 1.00 10.93 565 PRO A CA 1
ATOM 4828 C C . PRO A 1 565 ? 32.071 58.573 64.383 1.00 12.83 565 PRO A C 1
ATOM 4829 O O . PRO A 1 565 ? 32.887 57.722 64.489 1.00 12.75 565 PRO A O 1
ATOM 4833 N N . PRO A 1 566 ? 32.268 59.857 64.668 1.00 14.50 566 PRO A N 1
ATOM 4834 C CA . PRO A 1 566 ? 33.567 60.272 65.267 1.00 15.80 566 PRO A CA 1
ATOM 4835 C C . PRO A 1 566 ? 33.715 59.455 66.519 1.00 14.58 566 PRO A C 1
ATOM 4836 O O . PRO A 1 566 ? 32.743 59.168 67.248 1.00 17.63 566 PRO A O 1
ATOM 4840 N N . GLY A 1 567 ? 34.920 58.999 66.747 1.00 17.99 567 GLY A N 1
ATOM 4841 C CA . GLY A 1 567 ? 35.169 58.198 67.937 1.00 16.93 567 GLY A CA 1
ATOM 4842 C C . GLY A 1 567 ? 34.828 56.731 67.865 1.00 18.29 567 GLY A C 1
ATOM 4843 O O . GLY A 1 567 ? 35.208 55.935 68.750 1.00 19.24 567 GLY A O 1
ATOM 4844 N N . TRP A 1 568 ? 34.140 56.324 66.780 1.00 13.86 568 TRP A N 1
ATOM 4845 C CA . TRP A 1 568 ? 33.758 54.922 66.655 1.00 14.15 568 TRP A CA 1
ATOM 4846 C C . TRP A 1 568 ? 34.859 54.146 66.020 1.00 13.50 568 TRP A C 1
ATOM 4847 O O . TRP A 1 568 ? 35.435 54.588 65.052 1.00 15.11 568 TRP A O 1
ATOM 4858 N N . SER A 1 569 ? 35.092 52.977 66.547 1.00 13.19 569 SER A N 1
ATOM 4859 C CA . SER A 1 569 ? 36.153 52.153 65.989 1.00 15.68 569 SER A CA 1
ATOM 4860 C C . SER A 1 569 ? 35.772 50.678 66.126 1.00 13.98 569 SER A C 1
ATOM 4861 O O . SER A 1 569 ? 35.251 50.191 67.173 1.00 15.27 569 SER A O 1
ATOM 4864 N N . GLY A 1 570 ? 36.091 49.884 65.103 1.00 12.43 570 GLY A N 1
ATOM 4865 C CA . GLY A 1 570 ? 35.796 48.498 65.103 1.00 12.52 570 GLY A CA 1
ATOM 4866 C C . GLY A 1 570 ? 36.478 47.834 63.921 1.00 11.12 570 GLY A C 1
ATOM 4867 O O . GLY A 1 570 ? 37.090 48.534 63.078 1.00 12.36 570 GLY A O 1
ATOM 4868 N N . THR A 1 571 ? 36.342 46.534 63.826 1.00 10.78 571 THR A N 1
ATOM 4869 C CA . THR A 1 571 ? 36.910 45.841 62.658 1.00 10.48 571 THR A CA 1
ATOM 4870 C C . THR A 1 571 ? 35.834 44.889 62.057 1.00 10.16 571 THR A C 1
ATOM 4871 O O . THR A 1 571 ? 35.045 44.282 62.779 1.00 11.13 571 THR A O 1
ATOM 4875 N N . MET A 1 572 ? 35.951 44.683 60.743 1.00 10.23 572 MET A N 1
ATOM 4876 C CA . MET A 1 572 ? 35.188 43.669 60.075 1.00 10.36 572 MET A CA 1
ATOM 4877 C C . MET A 1 572 ? 35.821 42.330 60.435 1.00 11.08 572 MET A C 1
ATOM 4878 O O . MET A 1 572 ? 36.969 42.297 60.994 1.00 11.52 572 MET A O 1
ATOM 4883 N N . PRO A 1 573 ? 35.191 41.217 60.064 1.00 9.53 573 PRO A N 1
ATOM 4884 C CA . PRO A 1 573 ? 35.802 39.917 60.351 1.00 10.11 573 PRO A CA 1
ATOM 4885 C C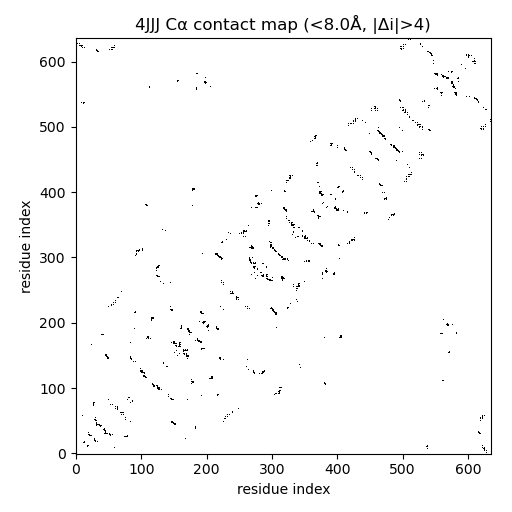 . PRO A 1 573 ? 37.183 39.674 59.796 1.00 11.18 573 PRO A C 1
ATOM 4886 O O . PRO A 1 573 ? 37.960 38.953 60.435 1.00 12.58 573 PRO A O 1
ATOM 4890 N N . ASN A 1 574 ? 37.494 40.226 58.642 1.00 10.71 574 ASN A N 1
ATOM 4891 C CA . ASN A 1 574 ? 38.820 40.132 58.050 1.00 10.88 574 ASN A CA 1
ATOM 4892 C C . ASN A 1 574 ? 39.811 41.110 58.627 1.00 10.31 574 ASN A C 1
ATOM 4893 O O . ASN A 1 574 ? 40.964 41.210 58.100 1.00 11.19 574 ASN A O 1
ATOM 4898 N N . GLY A 1 575 ? 39.434 41.861 59.642 1.00 10.41 575 GLY A N 1
ATOM 4899 C CA . GLY A 1 575 ? 40.331 42.863 60.240 1.00 10.78 575 GLY A CA 1
ATOM 4900 C C . GLY A 1 575 ? 40.272 44.262 59.611 1.00 10.21 575 GLY A C 1
ATOM 4901 O O . GLY A 1 575 ? 40.925 45.192 60.088 1.00 11.35 575 GLY A O 1
ATOM 4902 N N . ASP A 1 576 ? 39.435 44.484 58.559 1.00 9.40 576 ASP A N 1
ATOM 4903 C CA . ASP A 1 576 ? 39.351 45.774 57.971 1.00 9.64 576 ASP A CA 1
ATOM 4904 C C . ASP A 1 576 ? 38.848 46.795 59.038 1.00 9.74 576 ASP A C 1
ATOM 4905 O O . ASP A 1 576 ? 37.865 46.565 59.798 1.00 10.52 576 ASP A O 1
ATOM 4910 N N . ARG A 1 577 ? 39.550 47.925 59.110 1.00 11.99 577 ARG A N 1
ATOM 4911 C CA . ARG A 1 577 ? 39.217 48.971 60.070 1.00 14.34 577 ARG A CA 1
ATOM 4912 C C . ARG A 1 577 ? 38.007 49.790 59.715 1.00 12.01 577 ARG A C 1
ATOM 4913 O O . ARG A 1 577 ? 37.949 50.424 58.680 1.00 11.89 577 ARG A O 1
ATOM 4921 N N . ILE A 1 578 ? 36.987 49.732 60.583 1.00 10.73 578 ILE A N 1
ATOM 4922 C CA . ILE A 1 578 ? 35.806 50.628 60.483 1.00 10.74 578 ILE A CA 1
ATOM 4923 C C . ILE A 1 578 ? 36.065 51.841 61.381 1.00 12.45 578 ILE A C 1
ATOM 4924 O O . ILE A 1 578 ? 35.975 51.742 62.586 1.00 13.34 578 ILE A O 1
ATOM 4929 N N . GLU A 1 579 ? 36.348 52.944 60.740 1.00 11.93 579 GLU A N 1
ATOM 4930 C CA . GLU A 1 579 ? 36.656 54.192 61.396 1.00 13.02 579 GLU A CA 1
ATOM 4931 C C . GLU A 1 579 ? 36.394 55.336 60.433 1.00 12.59 579 GLU A C 1
ATOM 4932 O O . GLU A 1 579 ? 36.357 55.209 59.170 1.00 12.23 579 GLU A O 1
ATOM 4938 N N . PRO A 1 580 ? 36.250 56.535 60.976 1.00 11.67 580 PRO A N 1
ATOM 4939 C CA . PRO A 1 580 ? 36.205 57.689 60.093 1.00 12.22 580 PRO A CA 1
ATOM 4940 C C . PRO A 1 580 ? 37.296 57.773 59.107 1.00 11.36 580 PRO A C 1
ATOM 4941 O O . PRO A 1 580 ? 38.435 57.493 59.483 1.00 11.95 580 PRO A O 1
ATOM 4945 N N . GLY A 1 581 ? 36.941 58.041 57.834 1.00 11.70 581 GLY A N 1
ATOM 4946 C CA . GLY A 1 581 ? 37.840 58.032 56.716 1.00 12.81 581 GLY A CA 1
ATOM 4947 C C . GLY A 1 581 ? 37.925 56.691 55.917 1.00 11.83 581 GLY A C 1
ATOM 4948 O O . GLY A 1 581 ? 38.543 56.629 54.907 1.00 12.94 581 GLY A O 1
ATOM 4949 N N . ALA A 1 582 ? 37.255 55.661 56.441 1.00 12.54 582 ALA A N 1
ATOM 4950 C CA . ALA A 1 582 ? 37.058 54.457 55.671 1.00 11.46 582 ALA A CA 1
ATOM 4951 C C . ALA A 1 582 ? 36.300 54.710 54.392 1.00 10.39 582 ALA A C 1
ATOM 4952 O O . ALA A 1 582 ? 35.650 55.738 54.191 1.00 10.54 582 ALA A O 1
ATOM 4954 N N . THR A 1 583 ? 36.374 53.729 53.497 1.00 9.41 583 THR A N 1
ATOM 4955 C CA . THR A 1 583 ? 35.687 53.797 52.186 1.00 9.31 583 THR A CA 1
ATOM 4956 C C . THR A 1 583 ? 34.964 52.470 52.004 1.00 8.39 583 THR A C 1
ATOM 4957 O O . THR A 1 583 ? 35.148 51.490 52.752 1.00 8.24 583 THR A O 1
ATOM 4961 N N . PHE A 1 584 ? 34.058 52.447 51.046 1.00 8.20 584 PHE A N 1
ATOM 4962 C CA . PHE A 1 584 ? 33.395 51.169 50.637 1.00 8.10 584 PHE A CA 1
ATOM 4963 C C . PHE A 1 584 ? 34.414 50.040 50.468 1.00 8.28 584 PHE A C 1
ATOM 4964 O O . PHE A 1 584 ? 34.206 48.905 50.950 1.00 8.23 584 PHE A O 1
ATOM 4972 N N . LEU A 1 585 ? 35.492 50.348 49.779 1.00 8.77 585 LEU A N 1
ATOM 4973 C CA . LEU A 1 585 ? 36.535 49.388 49.541 1.00 8.98 585 LEU A CA 1
ATOM 4974 C C . LEU A 1 585 ? 37.335 49.037 50.773 1.00 9.49 585 LEU A C 1
ATOM 4975 O O . LEU A 1 585 ? 37.620 47.849 50.989 1.00 7.80 585 LEU A O 1
ATOM 4980 N N . SER A 1 586 ? 37.643 50.022 51.610 1.00 8.50 586 SER A N 1
ATOM 4981 C CA . SER A 1 586 ? 38.466 49.722 52.756 1.00 9.90 586 SER A CA 1
ATOM 4982 C C . SER A 1 586 ? 37.813 48.830 53.806 1.00 9.42 586 SER A C 1
ATOM 4983 O O . SER A 1 586 ? 38.527 48.126 54.582 1.00 7.90 586 SER A O 1
ATOM 4986 N N . ILE A 1 587 ? 36.471 48.725 53.828 1.00 8.30 587 ILE A N 1
ATOM 4987 C CA . ILE A 1 587 ? 35.813 47.782 54.708 1.00 8.12 587 ILE A CA 1
ATOM 4988 C C . ILE A 1 587 ? 35.313 46.546 53.965 1.00 7.53 587 ILE A C 1
ATOM 4989 O O . ILE A 1 587 ? 34.581 45.712 54.535 1.00 7.90 587 ILE A O 1
ATOM 4994 N N . ARG A 1 588 ? 35.771 46.455 52.723 1.00 7.07 588 ARG A N 1
ATOM 4995 C CA . ARG A 1 588 ? 35.529 45.265 51.850 1.00 7.84 588 ARG A CA 1
ATOM 4996 C C . ARG A 1 588 ? 36.828 44.923 51.051 1.00 8.43 588 ARG A C 1
ATOM 4997 O O . ARG A 1 588 ? 36.836 44.779 49.843 1.00 8.93 588 ARG A O 1
ATOM 5005 N N . SER A 1 589 ? 37.936 44.791 51.797 1.00 8.66 589 SER A N 1
ATOM 5006 C CA . SER A 1 589 ? 39.243 44.775 51.179 1.00 9.22 589 SER A CA 1
ATOM 5007 C C . SER A 1 589 ? 39.491 43.529 50.363 1.00 8.91 589 SER A C 1
ATOM 5008 O O . SER A 1 589 ? 40.344 43.547 49.494 1.00 9.60 589 SER A O 1
ATOM 5011 N N . PHE A 1 590 ? 38.695 42.531 50.611 1.00 8.33 590 PHE A N 1
ATOM 5012 C CA . PHE A 1 590 ? 38.690 41.322 49.783 1.00 8.45 590 PHE A CA 1
ATOM 5013 C C . PHE A 1 590 ? 38.450 41.608 48.278 1.00 8.24 590 PHE A C 1
ATOM 5014 O O . PHE A 1 590 ? 38.740 40.788 47.430 1.00 8.38 590 PHE A O 1
ATOM 5022 N N . TYR A 1 591 ? 37.766 42.702 47.968 1.00 7.86 591 TYR A N 1
ATOM 5023 C CA . TYR A 1 591 ? 37.521 43.099 46.609 1.00 7.31 591 TYR A CA 1
ATOM 5024 C C . TYR A 1 591 ? 38.761 43.257 45.810 1.00 8.28 591 TYR A C 1
ATOM 5025 O O . TYR A 1 591 ? 38.732 43.086 44.635 1.00 8.43 591 TYR A O 1
ATOM 5034 N N . LYS A 1 592 ? 39.879 43.566 46.424 1.00 9.43 592 LYS A N 1
ATOM 5035 C CA . LYS A 1 592 ? 41.116 43.732 45.665 1.00 10.35 592 LYS A CA 1
ATOM 5036 C C . LYS A 1 592 ? 41.607 42.411 45.118 1.00 10.83 592 LYS A C 1
ATOM 5037 O O . LYS A 1 592 ? 42.445 42.441 44.198 1.00 9.47 592 LYS A O 1
ATOM 5043 N N . ASN A 1 593 ? 41.064 41.294 45.547 1.00 9.64 593 ASN A N 1
ATOM 5044 C CA . ASN A 1 593 ? 41.422 40.006 44.947 1.00 9.93 593 ASN A CA 1
ATOM 5045 C C . ASN A 1 593 ? 40.491 39.562 43.849 1.00 9.13 593 ASN A C 1
ATOM 5046 O O . ASN A 1 593 ? 40.675 38.513 43.268 1.00 9.02 593 ASN A O 1
ATOM 5051 N N . ASP A 1 594 ? 39.462 40.359 43.553 1.00 8.75 594 ASP A N 1
ATOM 5052 C CA . ASP A 1 594 ? 38.473 39.990 42.551 1.00 7.85 594 ASP A CA 1
ATOM 5053 C C . ASP A 1 594 ? 39.057 39.990 41.166 1.00 7.40 594 ASP A C 1
ATOM 5054 O O . ASP A 1 594 ? 39.855 40.854 40.800 1.00 6.81 594 ASP A O 1
ATOM 5059 N N . PRO A 1 595 ? 38.659 39.055 40.297 1.00 6.48 595 PRO A N 1
ATOM 5060 C CA . PRO A 1 595 ? 39.222 39.139 38.955 1.00 7.21 595 PRO A CA 1
ATOM 5061 C C . PRO A 1 595 ? 38.952 40.397 38.174 1.00 7.87 595 PRO A C 1
ATOM 5062 O O . PRO A 1 595 ? 39.725 40.720 37.286 1.00 9.33 595 PRO A O 1
ATOM 5066 N N . LEU A 1 596 ? 37.848 41.124 38.514 1.00 6.87 596 LEU A N 1
ATOM 5067 C CA . LEU A 1 596 ? 37.577 42.380 37.768 1.00 6.67 596 LEU A CA 1
ATOM 5068 C C . LEU A 1 596 ? 38.351 43.558 38.332 1.00 6.79 596 LEU A C 1
ATOM 5069 O O . LEU A 1 596 ? 38.344 44.637 37.750 1.00 7.37 596 LEU A O 1
ATOM 5074 N N . TRP A 1 597 ? 38.885 43.405 39.519 1.00 7.17 597 TRP A N 1
ATOM 5075 C CA . TRP A 1 597 ? 39.460 44.522 40.243 1.00 7.37 597 TRP A CA 1
ATOM 5076 C C . TRP A 1 597 ? 40.536 45.259 39.421 1.00 7.30 597 TRP A C 1
ATOM 5077 O O . TRP A 1 597 ? 40.507 46.507 39.309 1.00 7.64 597 TRP A O 1
ATOM 5088 N N . PRO A 1 598 ? 41.492 44.509 38.824 1.00 7.27 598 PRO A N 1
ATOM 5089 C CA . PRO A 1 598 ? 42.507 45.285 38.119 1.00 6.61 598 PRO A CA 1
ATOM 5090 C C . PRO A 1 598 ? 41.979 46.225 37.036 1.00 7.04 598 PRO A C 1
ATOM 5091 O O . PRO A 1 598 ? 42.476 47.324 36.826 1.00 6.88 598 PRO A O 1
ATOM 5095 N N . GLN A 1 599 ? 40.990 45.730 36.258 1.00 7.05 599 GLN A N 1
ATOM 5096 C CA . GLN A 1 599 ? 40.384 46.587 35.253 1.00 7.30 599 GLN A CA 1
ATOM 5097 C C . GLN A 1 599 ? 39.643 47.805 35.855 1.00 8.27 599 GLN A C 1
ATOM 5098 O O . GLN A 1 599 ? 39.662 48.943 35.279 1.00 7.70 599 GLN A O 1
ATOM 5104 N N . VAL A 1 600 ? 38.955 47.599 36.987 1.00 7.88 600 VAL A N 1
ATOM 5105 C CA . VAL A 1 600 ? 38.283 48.724 37.691 1.00 8.40 600 VAL A CA 1
ATOM 5106 C C . VAL A 1 600 ? 39.334 49.749 38.127 1.00 8.84 600 VAL A C 1
ATOM 5107 O O . VAL A 1 600 ? 39.204 50.983 37.849 1.00 8.02 600 VAL A O 1
ATOM 5111 N N . GLU A 1 601 ? 40.367 49.257 38.848 1.00 8.06 601 GLU A N 1
ATOM 5112 C CA . GLU A 1 601 ? 41.344 50.205 39.350 1.00 8.27 601 GLU A CA 1
ATOM 5113 C C . GLU A 1 601 ? 42.102 50.930 38.224 1.00 7.73 601 GLU A C 1
ATOM 5114 O O . GLU A 1 601 ? 42.469 52.144 38.351 1.00 8.02 601 GLU A O 1
ATOM 5120 N N . ALA A 1 602 ? 42.407 50.228 37.150 1.00 8.19 602 ALA A N 1
ATOM 5121 C CA . ALA A 1 602 ? 43.109 50.800 35.968 1.00 8.85 602 ALA A CA 1
ATOM 5122 C C . ALA A 1 602 ? 42.244 51.893 35.381 1.00 9.37 602 ALA A C 1
ATOM 5123 O O . ALA A 1 602 ? 42.735 52.941 35.012 1.00 9.81 602 ALA A O 1
ATOM 5125 N N . HIS A 1 603 ? 40.910 51.712 35.338 1.00 9.00 603 HIS A N 1
ATOM 5126 C CA . HIS A 1 603 ? 40.101 52.802 34.870 1.00 9.17 603 HIS A CA 1
ATOM 5127 C C . HIS A 1 603 ? 40.083 53.980 35.829 1.00 9.34 603 HIS A C 1
ATOM 5128 O O . HIS A 1 603 ? 40.189 55.139 35.433 1.00 10.35 603 HIS A O 1
ATOM 5135 N N . LEU A 1 604 ? 39.992 53.716 37.123 1.00 10.05 604 LEU A N 1
ATOM 5136 C CA . LEU A 1 604 ? 39.909 54.757 38.086 1.00 9.73 604 LEU A CA 1
ATOM 5137 C C . LEU A 1 604 ? 41.285 55.495 38.129 1.00 9.52 604 LEU A C 1
ATOM 5138 O O . LEU A 1 604 ? 41.293 56.695 38.462 1.00 11.34 604 LEU A O 1
ATOM 5143 N N . ASN A 1 605 ? 42.365 54.776 37.806 1.00 9.27 605 ASN A N 1
ATOM 5144 C CA . ASN A 1 605 ? 43.653 55.402 37.736 1.00 11.00 605 ASN A CA 1
ATOM 5145 C C . ASN A 1 605 ? 43.777 56.356 36.595 1.00 12.63 605 ASN A C 1
ATOM 5146 O O . ASN A 1 605 ? 44.738 57.096 36.530 1.00 14.82 605 ASN A O 1
ATOM 5151 N N . ASP A 1 606 ? 42.976 56.248 35.557 1.00 12.61 606 ASP A N 1
ATOM 5152 C CA . ASP A 1 606 ? 43.250 57.031 34.343 1.00 12.08 606 ASP A CA 1
ATOM 5153 C C . ASP A 1 606 ? 41.941 57.109 33.521 1.00 11.58 606 ASP A C 1
ATOM 5154 O O . ASP A 1 606 ? 41.911 56.599 32.404 1.00 13.59 606 ASP A O 1
ATOM 5159 N N . PRO A 1 607 ? 40.945 57.729 34.070 1.00 12.54 607 PRO A N 1
ATOM 5160 C CA . PRO A 1 607 ? 39.599 57.458 33.477 1.00 13.73 607 PRO A CA 1
ATOM 5161 C C . PRO A 1 607 ? 39.417 58.117 32.122 1.00 18.09 607 PRO A C 1
ATOM 5162 O O . PRO A 1 607 ? 38.538 57.651 31.369 1.00 19.39 607 PRO A O 1
ATOM 5166 N N . GLN A 1 608 ? 40.228 59.122 31.803 1.00 21.13 608 GLN A N 1
ATOM 5167 C CA . GLN A 1 608 ? 40.193 59.697 30.431 1.00 26.97 608 GLN A CA 1
ATOM 5168 C C . GLN A 1 608 ? 40.728 58.796 29.348 1.00 25.17 608 GLN A C 1
ATOM 5169 O O . GLN A 1 608 ? 40.409 58.966 28.141 1.00 29.01 608 GLN A O 1
ATOM 5175 N N . ASN A 1 609 ? 41.607 57.865 29.685 1.00 19.50 609 ASN A N 1
ATOM 5176 C CA . ASN A 1 609 ? 42.321 57.117 28.725 1.00 20.45 609 ASN A CA 1
ATOM 5177 C C . ASN A 1 609 ? 42.063 55.626 28.809 1.00 19.51 609 ASN A C 1
ATOM 5178 O O . ASN A 1 609 ? 42.390 54.900 27.863 1.00 23.41 609 ASN A O 1
ATOM 5183 N N . VAL A 1 610 ? 41.589 55.151 29.966 1.00 17.62 610 VAL A N 1
ATOM 5184 C CA . VAL A 1 610 ? 41.320 53.723 30.119 1.00 16.82 610 VAL A CA 1
ATOM 5185 C C . VAL A 1 610 ? 39.839 53.693 30.432 1.00 16.19 610 VAL A C 1
ATOM 5186 O O . VAL A 1 610 ? 39.420 54.211 31.446 1.00 16.40 610 VAL A O 1
ATOM 5190 N N . PRO A 1 611 ? 39.030 53.092 29.509 1.00 17.57 611 PRO A N 1
ATOM 5191 C CA . PRO A 1 611 ? 37.608 53.140 29.770 1.00 18.52 611 PRO A CA 1
ATOM 5192 C C . PRO A 1 611 ? 37.217 52.167 30.900 1.00 15.22 611 PRO A C 1
ATOM 5193 O O . PRO A 1 611 ? 37.958 51.242 31.183 1.00 16.70 611 PRO A O 1
ATOM 5197 N N . ALA A 1 612 ? 36.058 52.403 31.466 1.00 15.62 612 ALA A N 1
ATOM 5198 C CA . ALA A 1 612 ? 35.504 51.519 32.451 1.00 14.80 612 ALA A CA 1
ATOM 5199 C C . ALA A 1 612 ? 35.227 50.142 31.816 1.00 12.14 612 ALA A C 1
ATOM 5200 O O . ALA A 1 612 ? 34.890 50.081 30.637 1.00 13.32 612 ALA A O 1
ATOM 5202 N N . PRO A 1 613 ? 35.424 49.062 32.587 1.00 11.94 613 PRO A N 1
ATOM 5203 C CA . PRO A 1 613 ? 35.270 47.760 31.978 1.00 11.08 613 PRO A CA 1
ATOM 5204 C C . PRO A 1 613 ? 33.810 47.567 31.457 1.00 10.51 613 PRO A C 1
ATOM 5205 O O . PRO A 1 613 ? 32.859 48.010 32.052 1.00 9.47 613 PRO A O 1
ATOM 5209 N N . ILE A 1 614 ? 33.742 46.898 30.338 1.00 9.47 614 ILE A N 1
ATOM 5210 C CA . ILE A 1 614 ? 32.456 46.455 29.746 1.00 9.75 614 ILE A CA 1
ATOM 5211 C C . ILE A 1 614 ? 32.363 44.992 30.062 1.00 10.10 614 ILE A C 1
ATOM 5212 O O . ILE A 1 614 ? 33.271 44.173 29.796 1.00 10.87 614 ILE A O 1
ATOM 5217 N N . VAL A 1 615 ? 31.244 44.622 30.713 1.00 9.32 615 VAL A N 1
ATOM 5218 C CA . VAL A 1 615 ? 31.082 43.280 31.256 1.00 9.50 615 VAL A CA 1
ATOM 5219 C C . VAL A 1 615 ? 29.788 42.682 30.693 1.00 8.74 615 VAL A C 1
ATOM 5220 O O . VAL A 1 615 ? 28.894 43.412 30.288 1.00 9.58 615 VAL A O 1
ATOM 5224 N N . GLU A 1 616 ? 29.698 41.356 30.700 1.00 8.73 616 GLU A N 1
ATOM 5225 C CA . GLU A 1 616 ? 28.509 40.662 30.252 1.00 8.41 616 GLU A CA 1
ATOM 5226 C C . GLU A 1 616 ? 28.060 39.823 31.459 1.00 7.89 616 GLU A C 1
ATOM 5227 O O . GLU A 1 616 ? 28.639 38.736 31.719 1.00 9.25 616 GLU A O 1
ATOM 5233 N N . ARG A 1 617 ? 27.094 40.337 32.259 1.00 6.98 617 ARG A N 1
ATOM 5234 C CA . ARG A 1 617 ? 26.775 39.751 33.536 1.00 6.39 617 ARG A CA 1
ATOM 5235 C 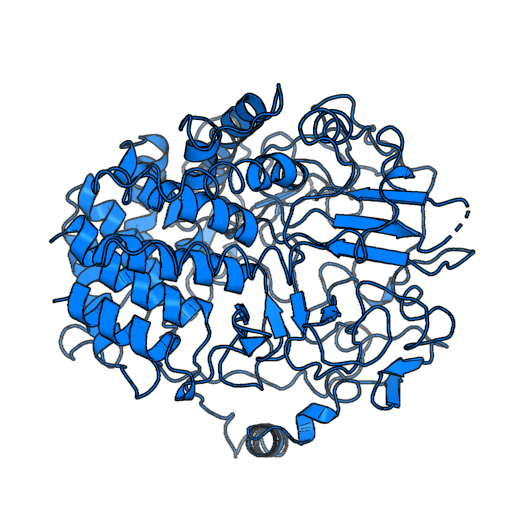C . ARG A 1 617 ? 25.591 38.736 33.425 1.00 6.15 617 ARG A C 1
ATOM 5236 O O . ARG A 1 617 ? 24.690 38.906 32.577 1.00 7.14 617 ARG A O 1
ATOM 5244 N N . HIS A 1 618 ? 25.621 37.782 34.317 1.00 5.54 618 HIS A N 1
ATOM 5245 C CA . HIS A 1 618 ? 24.605 36.694 34.422 1.00 5.91 618 HIS A CA 1
ATOM 5246 C C . HIS A 1 618 ? 24.031 36.800 35.834 1.00 5.19 618 HIS A C 1
ATOM 5247 O O . HIS A 1 618 ? 24.369 36.064 36.763 1.00 5.29 618 HIS A O 1
ATOM 5254 N N . ARG A 1 619 ? 23.056 37.711 36.035 1.00 5.70 619 ARG A N 1
ATOM 5255 C CA . ARG A 1 619 ? 22.260 37.875 37.248 1.00 5.26 619 ARG A CA 1
ATOM 5256 C C . ARG A 1 619 ? 21.249 36.749 37.286 1.00 5.04 619 ARG A C 1
ATOM 5257 O O . ARG A 1 619 ? 20.563 36.518 36.326 1.00 4.83 619 ARG A O 1
ATOM 5265 N N . PHE A 1 620 ? 21.189 36.090 38.406 1.00 4.98 620 PHE A N 1
ATOM 5266 C CA . PHE A 1 620 ? 20.242 34.935 38.535 1.00 4.87 620 PHE A CA 1
ATOM 5267 C C . PHE A 1 620 ? 18.807 35.277 38.132 1.00 4.89 620 PHE A C 1
ATOM 5268 O O . PHE A 1 620 ? 18.173 34.598 37.319 1.00 4.79 620 PHE A O 1
ATOM 5276 N N . TRP A 1 621 ? 18.300 36.341 38.705 1.00 4.94 621 TRP A N 1
ATOM 5277 C CA . TRP A 1 621 ? 16.921 36.739 38.483 1.00 4.80 621 TRP A CA 1
ATOM 5278 C C . TRP A 1 621 ? 16.737 37.013 37.012 1.00 5.04 621 TRP A C 1
ATOM 5279 O O . TRP A 1 621 ? 15.712 36.694 36.471 1.00 5.46 621 TRP A O 1
ATOM 5290 N N . ALA A 1 622 ? 17.676 37.631 36.347 1.00 4.17 622 ALA A N 1
ATOM 5291 C CA . ALA A 1 622 ? 17.529 38.029 34.948 1.00 4.24 622 ALA A CA 1
ATOM 5292 C C . ALA A 1 622 ? 17.513 36.776 34.068 1.00 4.32 622 ALA A C 1
ATOM 5293 O O . ALA A 1 622 ? 16.809 36.694 33.066 1.00 4.87 622 ALA A O 1
ATOM 5295 N N . GLN A 1 623 ? 18.439 35.839 34.366 1.00 4.60 623 GLN A N 1
ATOM 5296 C CA . GLN A 1 623 ? 18.503 34.617 33.577 1.00 4.92 623 GLN A CA 1
ATOM 5297 C C . GLN A 1 623 ? 17.231 33.818 33.729 1.00 5.46 623 GLN A C 1
ATOM 5298 O O . GLN A 1 623 ? 16.753 33.217 32.759 1.00 5.42 623 GLN A O 1
ATOM 5304 N N . VAL A 1 624 ? 16.660 33.773 34.934 1.00 4.90 624 VAL A N 1
ATOM 5305 C CA . VAL A 1 624 ? 15.336 33.132 35.137 1.00 4.79 624 VAL A CA 1
ATOM 5306 C C . VAL A 1 624 ? 14.279 33.909 34.394 1.00 4.49 624 VAL A C 1
ATOM 5307 O O . VAL A 1 624 ? 13.438 33.362 33.693 1.00 4.79 624 VAL A O 1
ATOM 5311 N N . GLU A 1 625 ? 14.308 35.243 34.450 1.00 5.24 625 GLU A N 1
ATOM 5312 C CA . GLU A 1 625 ? 13.312 36.082 33.790 1.00 5.53 625 GLU A CA 1
ATOM 5313 C C . GLU A 1 625 ? 13.236 35.692 32.335 1.00 5.39 625 GLU A C 1
ATOM 5314 O O . GLU A 1 625 ? 12.186 35.444 31.748 1.00 5.05 625 GLU A O 1
ATOM 5320 N N . ILE A 1 626 ? 14.423 35.532 31.720 1.00 5.20 626 ILE A N 1
ATOM 5321 C CA . ILE A 1 626 ? 14.506 35.101 30.333 1.00 5.12 626 ILE A CA 1
ATOM 5322 C C . ILE A 1 626 ? 13.844 33.699 30.113 1.00 5.81 626 ILE A C 1
ATOM 5323 O O . ILE A 1 626 ? 13.083 33.509 29.156 1.00 6.38 626 ILE A O 1
ATOM 5328 N N . ALA A 1 627 ? 14.298 32.732 30.890 1.00 5.76 627 ALA A N 1
ATOM 5329 C CA . ALA A 1 627 ? 13.708 31.390 30.811 1.00 5.51 627 ALA A CA 1
ATOM 5330 C C . ALA A 1 627 ? 12.196 31.480 30.879 1.00 5.50 627 ALA A C 1
ATOM 5331 O O . ALA A 1 627 ? 11.526 30.822 30.135 1.00 5.10 627 ALA A O 1
ATOM 5333 N N . THR A 1 628 ? 11.665 32.231 31.837 1.00 5.40 628 THR A N 1
ATOM 5334 C CA . THR A 1 628 ? 10.186 32.337 32.023 1.00 5.23 628 THR A CA 1
ATOM 5335 C C . THR A 1 628 ? 9.557 33.024 30.805 1.00 5.60 628 THR A C 1
ATOM 5336 O O . THR A 1 628 ? 8.405 32.679 30.486 1.00 6.56 628 THR A O 1
ATOM 5340 N N . ALA A 1 629 ? 10.228 33.919 30.117 1.00 5.98 629 ALA A N 1
ATOM 5341 C CA . ALA A 1 629 ? 9.675 34.599 28.946 1.00 5.64 629 ALA A CA 1
ATOM 5342 C C . ALA A 1 629 ? 9.518 33.583 27.800 1.00 6.88 629 ALA A C 1
ATOM 5343 O O . ALA A 1 629 ? 8.537 33.572 27.104 1.00 7.57 629 ALA A O 1
ATOM 5345 N N . PHE A 1 630 ? 10.531 32.763 27.628 1.00 6.82 630 PHE A N 1
ATOM 5346 C CA . PHE A 1 630 ? 10.440 31.687 26.627 1.00 6.74 630 PHE A CA 1
ATOM 5347 C C . PHE A 1 630 ? 9.334 30.707 26.933 1.00 7.54 630 PHE A C 1
ATOM 5348 O O . PHE A 1 630 ? 8.533 30.362 26.027 1.00 6.98 630 PHE A O 1
ATOM 5356 N N . ALA A 1 631 ? 9.308 30.280 28.187 1.00 7.02 631 ALA A N 1
ATOM 5357 C CA . ALA A 1 631 ? 8.210 29.376 28.612 1.00 7.33 631 ALA A CA 1
ATOM 5358 C C . ALA A 1 631 ? 6.837 30.000 28.471 1.00 8.11 631 ALA A C 1
ATOM 5359 O O . ALA A 1 631 ? 5.889 29.317 28.084 1.00 8.37 631 ALA A O 1
ATOM 5361 N N . ALA A 1 632 ? 6.671 31.293 28.832 1.00 7.60 632 ALA A N 1
ATOM 5362 C CA . ALA A 1 632 ? 5.400 31.976 28.710 1.00 8.64 632 ALA A CA 1
ATOM 5363 C C . ALA A 1 632 ? 4.957 31.999 27.272 1.00 8.29 632 ALA A C 1
ATOM 5364 O O . ALA A 1 632 ? 3.751 31.958 26.972 1.00 8.10 632 ALA A O 1
ATOM 5366 N N . HIS A 1 633 ? 5.887 32.194 26.361 1.00 8.81 633 HIS A N 1
ATOM 5367 C CA . HIS A 1 633 ? 5.512 32.273 24.948 1.00 9.85 633 HIS A CA 1
ATOM 5368 C C . HIS A 1 633 ? 4.736 31.000 24.567 1.00 11.77 633 HIS A C 1
ATOM 5369 O O . HIS A 1 633 ? 3.696 31.081 23.956 1.00 10.43 633 HIS A O 1
ATOM 5376 N N . ASP A 1 634 ? 5.259 29.829 24.900 1.00 13.96 634 ASP A N 1
ATOM 5377 C CA . ASP A 1 634 ? 4.544 28.625 24.472 1.00 15.30 634 ASP A CA 1
ATOM 5378 C C . ASP A 1 634 ? 3.280 28.343 25.278 1.00 13.65 634 ASP A C 1
ATOM 5379 O O . ASP A 1 634 ? 2.308 27.854 24.765 1.00 14.06 634 ASP A O 1
ATOM 5384 N N . GLU A 1 635 ? 3.267 28.728 26.570 1.00 11.85 635 GLU A N 1
ATOM 5385 C CA . GLU A 1 635 ? 2.081 28.683 27.414 1.00 10.92 635 GLU A CA 1
ATOM 5386 C C . GLU A 1 635 ? 0.945 29.462 26.777 1.00 11.51 635 GLU A C 1
ATOM 5387 O O . GLU A 1 635 ? -0.243 28.974 26.748 1.00 12.45 635 GLU A O 1
ATOM 5393 N N . LEU A 1 636 ? 1.245 30.632 26.251 1.00 10.17 636 LEU A N 1
ATOM 5394 C CA . LEU A 1 636 ? 0.238 31.575 25.750 1.00 10.92 636 LEU A CA 1
ATOM 5395 C C . LEU A 1 636 ? -0.089 31.337 24.284 1.00 12.94 636 LEU A C 1
ATOM 5396 O O . LEU A 1 636 ? -1.247 31.527 23.913 1.00 13.92 636 LEU A O 1
ATOM 5401 N N . PHE A 1 637 ? 0.936 30.918 23.499 1.00 13.50 637 PHE A N 1
ATOM 5402 C CA . PHE A 1 637 ? 0.778 30.918 22.043 1.00 16.97 637 PHE A CA 1
ATOM 5403 C C . PHE A 1 637 ? 1.041 29.575 21.418 1.00 23.81 637 PHE A C 1
ATOM 5404 O O . PHE A 1 637 ? 0.728 29.416 20.238 1.00 28.22 637 PHE A O 1
ATOM 5412 N N . GLY A 1 638 ? 1.570 28.631 22.176 1.00 25.33 638 GLY A N 1
ATOM 5413 C CA . GLY A 1 638 ? 1.662 27.210 21.716 1.00 33.56 638 GLY A CA 1
ATOM 5414 C C . GLY A 1 638 ? 3.027 27.179 21.119 1.00 33.41 638 GLY A C 1
ATOM 5415 O O . GLY A 1 638 ? 3.439 28.180 20.544 1.00 42.84 638 GLY A O 1
#

B-factor: mean 12.65, std 8.56, range [2.67, 74.55]

CATH classification: 1.50.10.10 (+2 more: 2.170.160.10, 4.10.870.10)

Nearest PDB structures (foldseek):
  4jjj-assembly1_A  TM=1.002E+00  e=0.000E+00  Thermobifida fusca
  4fus-assembly1_A  TM=9.627E-01  e=7.397E-81  Hahella chejuensis KCTC 2396
  2qno-assembly1_A  TM=9.754E-01  e=4.021E-80  Ruminiclostridium cellulolyticum
  1fbo-assembly1_A  TM=9.755E-01  e=7.069E-80  Ruminiclostridium cellulolyticum
  1g9j-assembly1_A  TM=9.731E-01  e=2.683E-79  Ruminiclostridium cellulolyticum

Radius of gyration: 23.24 Å; Cα contacts (8 Å, |Δi|>4): 1540; chains: 1; bounding box: 55×56×70 Å

Foldseek 3Di:
DLLVVLVVLLCLCPPVVNQQWDDAPNATDGWQFSAFCDFAAAGTRRKAWLQLLLLQLLSLLLVCLSPVDNVSNVRSVVNQVVAFFDDCLQAPPLVQADQQQFDFDWFADLALVCPPTETDRLFAFAGHQQQVLLCVQPVDSGFGAGFTIWNQQCLQQQPELRPSDNNGTFAKDWDAHFAAQGSFATQIAGQFHQPNFFDNLGCPRSHHDDPDHFGKGKGKHALLSLLSSLLSVVSSCVSCVVVVRNVVCLVVLLSSLSSLSSQQLQQFAFRQFFFALQAARSPGHHDDHCSRGNLFRARIKMKMWGPDNIHIHITHHFWHWLLSGFLSSLCCCQPPVSNPHPRPCSNVSSVVSSVSSLLQQLLQQALQQFGFTTWGRQVSRRSHDDDPPAAADRRTGDDRQTTHVNPRNPFFCLSRLSNLLSLLLVCLVPVPVSSVVSCVRNVVSQLVQWALVVVPQSQPTKGFTTKDWFFHGHHDPPDRPSRHGIDMDGDDIDPQLLSLLSQLSSLLSNCLNPVDPSSPVRSVSSLSNQVVQDDSSFGWDKDFDDCVQQQDFDPPHDFHDGDAPGWTAGSVRQIDHHNDTSCSNSVVCCVRPCNVLQVVCVVPVVPRPGDIDIIGRSSSSSSSSVSSSVCVVRPD

Organism: Thermobifida fusca (strain YX) (NCBI:txid269800)

InterPro domains:
  IPR000556 Glycoside hydrolase, 48F [PF02011] (344-979)
  IPR000556 Glycoside hydrolase, 48F [PR00844] (370-395)
  IPR000556 Glycoside hydrolase, 48F [PR00844] (396-413)
  IPR000556 Glycoside hydrolase, 48F [PR00844] (512-536)
  IPR000556 Glycoside hydrolase, 48F [PR00844] (557-584)
  IPR000556 Glycoside hydrolase, 48F [PR00844] (630-649)
  IPR000556 Glycoside hydrolase, 48F [PR00844] (700-723)
  IPR000556 Glycoside hydrolase, 48F [PR00844] (746-772)
  IPR000556 Glycoside hydrolase, 48F [PR00844] (909-937)
  IPR001919 Carbohydrate-binding type-2 domain [PF00553] (38-138)
  IPR001919 Carbohydrate-binding type-2 domain [PS51173] (31-141)
  IPR001919 Carbohydrate-binding type-2 domain [SM00637] (38-138)
  IPR008928 Six-hairpin glycosidase superfamily [SSF48208] (341-981)
  IPR008965 CBM2/CBM3, carbohydrate-binding domain superfamily [SSF49384] (37-139)
  IPR012291 CBM2, carbohydrate-binding domain superfamily [G3DSA:2.60.40.290] (32-140)
  IPR012341 Six-hairpin glycosidase-like superfamily [G3DSA:1.50.10.10] (344-979)
  IPR013783 Immunoglobulin-like fold [G3DSA:2.60.40.10] (146-240)
  IPR023309 Endoglucanase F, domain 2 [G3DSA:2.170.160.10] (430-661)
  IPR027390 Endoglucanase F, domain 3 [G3DSA:4.10.870.10] (889-962)
  IPR035986 PKD domain superfamily [SSF49299] (157-237)

Secondary structure (DSSP, 8-state):
-HHHHHHHHHHHHH-GGG--EEEETTEEEE-SBSSS---SSSSSTTEEEHHHHHHHHHHHHHHHHHHS--HHHHHHHHHHHHHTS--TTTSTTGGG--TTS--------SSGGG-SEEP-TTS-----SSHHHHHHHHS-SS--S--SEEESS-TT---STT----SSPEEEE---S-TT--TTS---EESEE-SSSBBTTBTGGGTEE-SS---EEEEE--HHHHHHHHHHHHHHHHHHHHTT-GGGGHHHHHHHHHHHHHHGGGGB-TT-BPSSS--STTTSPBP-GGGGB--S-BS--EEEEE-----EEEE--SEEEGGG--HHHHHHHHH-TTT--SSTTHHHHHHHHHHHHHHHHHHTB-SSS-B--EEESSGGGTT--PPTT--EETTEEEESS-S-BTTBTT-BTHHHHHHHHHHHHHHHHH--HHHHHHHHHHHHHHHHT-B--GGGTTTT-BEEEEEEEEE-PPPPSSS----TTEEEEEEEEE--HHHHHHHHHHHHHHHHHH--HHHHHHHHHHHHHHHTTB-SSSB---B----GGGGPBP-SSSSB---TT--EE-TT--EESTT--TTTT-GGGGGSTTHHHHHHHHTSTTTSPPPPB---BHHHHHHHHHHHHHHHHHH-

Sequence (636 aa):
SYDQAFLEQYEKIKDPASGYFRREFNNGLLVPYHSVETMMIVEAPDHGHQTTSEAFSYYLWLEAYYGRVTGDWKKPLHHDDAWWEESMMETFIIPGTKKDQPTNSAYNPNSSPATYIPEQPNADGYPSPLMMNNVPVGQDPLAQQEELSSSTYGTNEIYGMHWLLDVDNNVYGFGFCCGDGTDDDAPAYINTYQRGARESVWETIPHPSCDDFTHGGPNGYLDLFTDDQNNYAKQWRYTNAPNADARAVQVMFWAHHEWAKKEQGKEENNEIAGLMMDDKKASSSKMGDYLRYAMFDKYFKKIGNCVGATSCPGGQGKDSAHYLLSWYYSWGGSLDSAWAWRIGSSSSSHQGYQNVLAAYALSQQVPEELQPDSPTGVQDWATSFDDRQLEFLQWLQSAEGGIAGGATNSWKGSYDTPPTGLSSQFYGMYYDWQPVWNDPPSNNWFGFQVWNMMERVAQLYYVTGDARAEAILDKWVPWAIQQHTDVDADNNGGQNFQQVPSDDLEEWSGQPDTTTWTGTYTGNPNLHVQVVSYSQDVGVTAALAKTLMYYAKRSGDTTALATAEGLLDALLAHHRDSSIGIATPEQPSSWDRLLDDPWDGSEGLYVPPGWSGTMPNGDRIEPGATFLSIRSFYKNDPLWPQVEAHLNDPQNVPAPIVERHRFWAQVEIATAFAAHDELFG

Solvent-accessible surface area: 21514 Å² total; per-residue (Å²): 94,31,36,112,9,0,59,73,3,20,97,23,1,53,48,126,99,10,25,2,32,70,111,19,157,58,25,38,0,0,19,5,0,31,52,32,6,0,18,57,36,4,1,10,0,25,0,0,4,0,37,2,0,0,1,4,0,11,0,1,0,3,46,0,61,43,63,11,61,2,140,22,0,65,41,0,1,91,0,0,52,65,19,0,10,4,27,86,133,5,2,56,13,8,95,32,23,74,35,100,69,0,16,57,4,38,12,52,39,110,17,2,71,27,13,39,0,46,62,72,136,109,8,52,37,2,86,9,35,0,8,141,29,2,36,95,39,47,73,53,68,47,3,25,0,0,0,38,0,0,0,2,46,21,45,6,20,0,6,83,23,4,81,36,58,69,113,46,6,2,25,0,11,4,48,62,0,27,31,88,6,3,12,29,5,1,0,0,1,6,0,7,2,41,45,80,35,12,10,109,40,0,0,9,25,0,10,40,70,56,178,116,55,39,97,23,0,28,2,25,1,20,0,11,2,0,0,3,0,0,2,0,0,4,11,0,14,40,3,0,94,126,63,63,70,66,131,88,1,57,48,8,9,71,64,0,5,46,0,0,0,2,0,0,1,0,1,2,0,27,10,0,0,92,26,21,101,2,51,28,17,79,87,6,71,18,3,133,37,58,46,0,8,0,29,0,0,0,34,42,2,10,0,0,0,4,49,122,149,42,108,14,52,10,18,0,2,9,14,1,0,0,0,23,0,0,0,0,0,0,32,0,0,8,104,12,101,80,0,56,8,94,5,117,50,0,45,124,4,0,42,36,0,14,55,35,0,2,40,0,0,25,2,0,1,0,35,76,0,0,0,0,0,0,0,4,1,8,34,142,13,27,4,58,95,12,83,144,62,31,0,43,0,93,15,0,22,7,22,99,30,0,46,55,52,26,75,33,5,0,20,79,0,0,24,0,0,17,0,0,5,6,0,0,1,0,10,55,46,56,19,20,74,106,0,5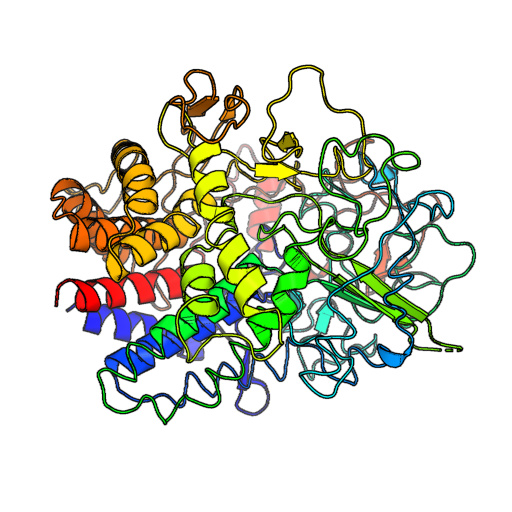9,52,0,0,69,62,0,2,59,15,0,22,124,54,22,78,28,30,75,158,77,46,1,84,99,0,64,0,1,30,54,0,85,15,60,49,59,0,53,69,40,115,53,88,68,74,21,4,76,95,0,71,6,112,22,76,42,97,30,28,44,10,0,3,0,0,0,0,0,0,0,0,0,1,15,5,94,110,46,55,48,111,80,0,48,66,15,0,57,11,0,0,73,0,0,38,41,26,118,48,102,36,0,1,4,12,70,56,98,28,82,6,80,65,5,72,54,63,62,107,48,44,64,8,1,24,5,14,110,84,24,69,10,58,6,36,80,42,18,151,0,55,68,53,7,20,4,22,47,1,0,32,36,5,116,125,14,116,26,19,87,97,0,74,43,29,43,114,54,68,163,111,54,100,14,8,113,20,85,15,11,30,0,14,4,0,0,1,0,0,0,0,1,0,0,20,21,28,5,65,72